Protein AF-0000000079002315 (afdb_homodimer)

Structure (mmCIF, N/CA/C/O backbone):
data_AF-0000000079002315-model_v1
#
loop_
_entity.id
_entity.type
_entity.pdbx_description
1 polymer Amidohydrolase
#
loop_
_atom_site.group_PDB
_atom_site.id
_atom_site.type_symbol
_atom_site.label_atom_id
_atom_site.label_alt_id
_atom_site.label_comp_id
_atom_site.label_asym_id
_atom_site.label_entity_id
_atom_site.label_seq_id
_atom_site.pdbx_PDB_ins_code
_atom_site.Cartn_x
_atom_site.Cartn_y
_atom_site.Cartn_z
_atom_site.occupancy
_atom_site.B_iso_or_equiv
_atom_site.auth_seq_id
_atom_site.auth_comp_id
_atom_site.auth_asym_id
_atom_site.auth_atom_id
_atom_site.pdbx_PDB_model_num
ATOM 1 N N . MET A 1 1 ? -12.188 1.849 34.594 1 21.48 1 MET A N 1
ATOM 2 C CA . MET A 1 1 ? -12.656 1.038 33.469 1 21.48 1 MET A CA 1
ATOM 3 C C . MET A 1 1 ? -11.5 0.245 32.875 1 21.48 1 MET A C 1
ATOM 5 O O . MET A 1 1 ? -10.469 0.815 32.5 1 21.48 1 MET A O 1
ATOM 9 N N . LYS A 1 2 ? -11.352 -1.029 33.188 1 22.95 2 LYS A N 1
ATOM 10 C CA . LYS A 1 2 ? -10.312 -2.006 32.875 1 22.95 2 LYS A CA 1
ATOM 11 C C . LYS A 1 2 ? -10.023 -2.037 31.391 1 22.95 2 LYS A C 1
ATOM 13 O O . LYS A 1 2 ? -10.938 -1.907 30.578 1 22.95 2 LYS A O 1
ATOM 18 N N . ASN A 1 3 ? -8.875 -1.647 30.969 1 22.56 3 ASN A N 1
ATOM 19 C CA . ASN A 1 3 ? -8.328 -1.661 29.609 1 22.56 3 ASN A CA 1
ATOM 20 C C . ASN A 1 3 ? -8.633 -2.973 28.891 1 22.56 3 ASN A C 1
ATOM 22 O O . ASN A 1 3 ? -8.383 -4.055 29.438 1 22.56 3 ASN A O 1
ATOM 26 N N . PRO A 1 4 ? -9.68 -2.975 28.141 1 27.94 4 PRO A N 1
ATOM 27 C CA . PRO A 1 4 ? -9.938 -4.301 27.562 1 27.94 4 PRO A CA 1
ATOM 28 C C . PRO A 1 4 ? -8.664 -5.02 27.125 1 27.94 4 PRO A C 1
ATOM 30 O O . PRO A 1 4 ? -7.688 -4.371 26.75 1 27.94 4 PRO A O 1
ATOM 33 N N . SER A 1 5 ? -8.359 -6.09 27.828 1 25.88 5 SER A N 1
ATOM 34 C CA . SER A 1 5 ? -7.223 -6.969 27.562 1 25.88 5 SER A CA 1
ATOM 35 C C . SER A 1 5 ? -7.016 -7.172 26.062 1 25.88 5 SER A C 1
ATOM 37 O O . SER A 1 5 ? -7.984 -7.305 25.312 1 25.88 5 SER A O 1
ATOM 39 N N . PRO A 1 6 ? -5.934 -6.645 25.625 1 28.12 6 PRO A N 1
ATOM 40 C CA . PRO A 1 6 ? -5.691 -6.992 24.219 1 28.12 6 PRO A CA 1
ATOM 41 C C . PRO A 1 6 ? -6.125 -8.422 23.875 1 28.12 6 PRO A C 1
ATOM 43 O O . PRO A 1 6 ? -6.066 -9.305 24.734 1 28.12 6 PRO A O 1
ATOM 46 N N . ALA A 1 7 ? -7.07 -8.609 22.984 1 32.59 7 ALA A N 1
ATOM 47 C CA . ALA A 1 7 ? -7.77 -9.859 22.688 1 32.59 7 ALA A CA 1
ATOM 48 C C . ALA A 1 7 ? -6.832 -11.055 22.844 1 32.59 7 ALA A C 1
ATOM 50 O O . ALA A 1 7 ? -7.25 -12.125 23.297 1 32.59 7 ALA A O 1
ATOM 51 N N . GLY A 1 8 ? -5.656 -11.109 22.141 1 31.03 8 GLY A N 1
ATOM 52 C CA . GLY A 1 8 ? -5.18 -12.438 21.781 1 31.03 8 GLY A CA 1
ATOM 53 C C . GLY A 1 8 ? -4.281 -13.047 22.844 1 31.03 8 GLY A C 1
ATOM 54 O O . GLY A 1 8 ? -3.119 -12.656 22.984 1 31.03 8 GLY A O 1
ATOM 55 N N . THR A 1 9 ? -4.77 -13.359 23.938 1 30.36 9 THR A N 1
ATOM 56 C CA . THR A 1 9 ? -3.941 -14.141 24.844 1 30.36 9 THR A CA 1
ATOM 57 C C . THR A 1 9 ? -3.674 -15.531 24.266 1 30.36 9 THR A C 1
ATOM 59 O O . THR A 1 9 ? -4.609 -16.266 23.953 1 30.36 9 THR A O 1
ATOM 62 N N . VAL A 1 10 ? -2.479 -15.672 23.609 1 29.41 10 VAL A N 1
ATOM 63 C CA . VAL A 1 10 ? -2.111 -17.031 23.25 1 29.41 10 VAL A CA 1
ATOM 64 C C . VAL A 1 10 ? -1.837 -17.844 24.516 1 29.41 10 VAL A C 1
ATOM 66 O O . VAL A 1 10 ? -0.965 -17.484 25.312 1 29.41 10 VAL A O 1
ATOM 69 N N . LYS A 1 11 ? -2.6 -18.75 24.953 1 28.98 11 LYS A N 1
ATOM 70 C CA . LYS A 1 11 ? -2.205 -19.703 25.984 1 28.98 11 LYS A CA 1
ATOM 71 C C . LYS A 1 11 ? -1.081 -20.609 25.484 1 28.98 11 LYS A C 1
ATOM 73 O O . LYS A 1 11 ? -1.166 -21.188 24.406 1 28.98 11 LYS A O 1
ATOM 78 N N . LYS A 1 12 ? 0.199 -20.781 25.938 1 33.78 12 LYS A N 1
ATOM 79 C CA . LYS A 1 12 ? 1.497 -21.359 25.594 1 33.78 12 LYS A CA 1
ATOM 80 C C . LYS A 1 12 ? 1.35 -22.797 25.094 1 33.78 12 LYS A C 1
ATOM 82 O O . LYS A 1 12 ? 2.109 -23.25 24.234 1 33.78 12 LYS A O 1
ATOM 87 N N . GLY A 1 13 ? 0.923 -23.781 25.938 1 33.31 13 GLY A N 1
ATOM 88 C CA . GLY A 1 13 ? 1.233 -25.203 26 1 33.31 13 GLY A CA 1
ATOM 89 C C . GLY A 1 13 ? 0.545 -26.016 24.906 1 33.31 13 GLY A C 1
ATOM 90 O O . GLY A 1 13 ? 0.454 -27.234 25.016 1 33.31 13 GLY A O 1
ATOM 91 N N . SER A 1 14 ? -0.504 -25.5 24.281 1 36.31 14 SER A N 1
ATOM 92 C CA . SER A 1 14 ? -1.303 -26.578 23.703 1 36.31 14 SER A CA 1
ATOM 93 C C . SER A 1 14 ? -0.549 -27.281 22.594 1 36.31 14 SER A C 1
ATOM 95 O O . SER A 1 14 ? 0.061 -26.641 21.734 1 36.31 14 SER A O 1
ATOM 97 N N . PRO A 1 15 ? -0.219 -28.562 22.625 1 39.12 15 PRO A N 1
ATOM 98 C CA . PRO A 1 15 ? 0.295 -29.484 21.625 1 39.12 15 PRO A CA 1
ATOM 99 C C . PRO A 1 15 ? -0.174 -29.156 20.203 1 39.12 15 PRO A C 1
ATOM 101 O O . PRO A 1 15 ? -1.095 -28.344 20.031 1 39.12 15 PRO A O 1
ATOM 104 N N . ALA A 1 16 ? 0.286 -29.922 19.172 1 48.44 16 ALA A N 1
ATOM 105 C CA . ALA A 1 16 ? -0.225 -29.953 17.797 1 48.44 16 ALA A CA 1
ATOM 106 C C . ALA A 1 16 ? -1.721 -29.656 17.766 1 48.44 16 ALA A C 1
ATOM 108 O O . ALA A 1 16 ? -2.469 -30.094 18.641 1 48.44 16 ALA A O 1
ATOM 109 N N . LEU A 1 17 ? -2.143 -28.469 17.109 1 59.5 17 LEU A N 1
ATOM 110 C CA . LEU A 1 17 ? -3.521 -28 17.156 1 59.5 17 LEU A CA 1
ATOM 111 C C . LEU A 1 17 ? -4.5 -29.141 16.922 1 59.5 17 LEU A C 1
ATOM 113 O O . LEU A 1 17 ? -4.781 -29.5 15.766 1 59.5 17 LEU A O 1
ATOM 117 N N . SER A 1 18 ? -4.684 -30.047 17.844 1 77.69 18 SER A N 1
ATOM 118 C CA . SER A 1 18 ? -5.723 -31.047 17.672 1 77.69 18 SER A CA 1
ATOM 119 C C . SER A 1 18 ? -7.078 -30.406 17.406 1 77.69 18 SER A C 1
ATOM 121 O O . SER A 1 18 ? -7.82 -30.844 16.516 1 77.69 18 SER A O 1
ATOM 123 N N . ARG A 1 19 ? -7.363 -29.312 18.078 1 93.44 19 ARG A N 1
ATOM 124 C CA . ARG A 1 19 ? -8.633 -28.625 17.891 1 93.44 19 ARG A CA 1
ATOM 125 C C . ARG A 1 19 ? -8.492 -27.125 18.141 1 93.44 19 ARG A C 1
ATOM 127 O O . ARG A 1 19 ? -7.84 -26.719 19.109 1 93.44 19 ARG A O 1
ATOM 134 N N . ILE A 1 20 ? -8.969 -26.281 17.266 1 95.81 20 ILE A N 1
ATOM 135 C CA . ILE A 1 20 ? -8.961 -24.828 17.453 1 95.81 20 ILE A CA 1
ATOM 136 C C . ILE A 1 20 ? -10.328 -24.25 17.109 1 95.81 20 ILE A C 1
ATOM 138 O O . ILE A 1 20 ? -10.977 -24.703 16.156 1 95.81 20 ILE A O 1
ATOM 142 N N . VAL A 1 21 ? -10.805 -23.391 17.938 1 97.94 21 VAL A N 1
ATOM 143 C CA . VAL A 1 21 ? -12.062 -22.688 17.719 1 97.94 21 VAL A CA 1
ATOM 144 C C . VAL A 1 21 ? -11.789 -21.188 17.531 1 97.94 21 VAL A C 1
ATOM 146 O O . VAL A 1 21 ? -11.172 -20.562 18.391 1 97.94 21 VAL A O 1
ATOM 149 N N . ILE A 1 22 ? -12.273 -20.625 16.422 1 98.44 22 ILE A N 1
ATOM 150 C CA . ILE A 1 22 ? -12.031 -19.219 16.109 1 98.44 22 ILE A CA 1
ATOM 151 C C . ILE A 1 22 ? -13.359 -18.5 15.883 1 98.44 22 ILE A C 1
ATOM 153 O O . ILE A 1 22 ? -14.148 -18.891 15.031 1 98.44 22 ILE A O 1
ATOM 157 N N . ASN A 1 23 ? -13.633 -17.484 16.672 1 98.75 23 ASN A N 1
ATOM 158 C CA . ASN A 1 23 ? -14.734 -16.562 16.422 1 98.75 23 ASN A CA 1
ATOM 159 C C . ASN A 1 23 ? -14.359 -15.508 15.383 1 98.75 23 ASN A C 1
ATOM 161 O O . ASN A 1 23 ? -13.203 -15.086 15.297 1 98.75 23 ASN A O 1
ATOM 165 N N . THR A 1 24 ? -15.336 -15.086 14.617 1 98.81 24 THR A N 1
ATOM 166 C CA . THR A 1 24 ? -15.078 -14.016 13.664 1 98.81 24 THR A CA 1
ATOM 167 C C . THR A 1 24 ? -16.344 -13.195 13.422 1 98.81 24 THR A C 1
ATOM 169 O O . THR A 1 24 ? -17.453 -13.711 13.516 1 98.81 24 THR A O 1
ATOM 172 N N . TYR A 1 25 ? -16.172 -11.914 13.164 1 98.81 25 TYR A N 1
ATOM 173 C CA . TYR A 1 25 ? -17.297 -11.039 12.836 1 98.81 25 TYR A CA 1
ATOM 174 C C . TYR A 1 25 ? -17.797 -11.297 11.422 1 98.81 25 TYR A C 1
ATOM 176 O O . TYR A 1 25 ? -18.984 -11.117 11.133 1 98.81 25 TYR A O 1
ATOM 184 N N . HIS A 1 26 ? -16.859 -11.695 10.547 1 98.88 26 HIS A N 1
ATOM 185 C CA . HIS A 1 26 ? -17.156 -11.992 9.148 1 98.88 26 HIS A CA 1
ATOM 186 C C . HIS A 1 26 ? -16.422 -13.242 8.68 1 98.88 26 HIS A C 1
ATOM 188 O O . HIS A 1 26 ? -15.234 -13.414 8.977 1 98.88 26 HIS A O 1
ATOM 194 N N . LEU A 1 27 ? -17.078 -14.086 8.031 1 98.94 27 LEU A N 1
ATOM 195 C CA . LEU A 1 27 ? -16.469 -15.266 7.441 1 98.94 27 LEU A CA 1
ATOM 196 C C . LEU A 1 27 ? -16.781 -15.367 5.953 1 98.94 27 LEU A C 1
ATOM 198 O O . LEU A 1 27 ? -17.953 -15.398 5.566 1 98.94 27 LEU A O 1
ATOM 202 N N . LEU A 1 28 ? -15.812 -15.32 5.082 1 98.88 28 LEU A N 1
ATOM 203 C CA . LEU A 1 28 ? -16 -15.453 3.643 1 98.88 28 LEU A CA 1
ATOM 204 C C . LEU A 1 28 ? -16.078 -16.922 3.242 1 98.88 28 LEU A C 1
ATOM 206 O O . LEU A 1 28 ? -15.055 -17.609 3.148 1 98.88 28 LEU A O 1
ATOM 210 N N . TYR A 1 29 ? -17.266 -17.328 2.912 1 98.69 29 TYR A N 1
ATOM 211 C CA . TYR A 1 29 ? -17.625 -18.75 2.787 1 98.69 29 TYR A CA 1
ATOM 212 C C . TYR A 1 29 ? -17.688 -19.156 1.324 1 98.69 29 TYR A C 1
ATOM 214 O O . TYR A 1 29 ? -18.266 -18.453 0.495 1 98.69 29 TYR A O 1
ATOM 222 N N . GLY A 1 30 ? -17.062 -20.312 1.011 1 98.38 30 GLY A N 1
ATOM 223 C CA . GLY A 1 30 ? -17.234 -20.953 -0.283 1 98.38 30 GLY A CA 1
ATOM 224 C C . GLY A 1 30 ? -16.453 -20.281 -1.394 1 98.38 30 GLY A C 1
ATOM 225 O O . GLY A 1 30 ? -15.664 -19.359 -1.14 1 98.38 30 GLY A O 1
ATOM 226 N N . ILE A 1 31 ? -16.703 -20.766 -2.592 1 97.88 31 ILE A N 1
ATOM 227 C CA . ILE A 1 31 ? -15.977 -20.312 -3.773 1 97.88 31 ILE A CA 1
ATOM 228 C C . ILE A 1 31 ? -16.391 -18.891 -4.113 1 97.88 31 ILE A C 1
ATOM 230 O O . ILE A 1 31 ? -15.602 -18.125 -4.688 1 97.88 31 ILE A O 1
ATOM 234 N N . GLU A 1 32 ? -17.594 -18.5 -3.691 1 97.81 32 GLU A N 1
ATOM 235 C CA . GLU A 1 32 ? -18.125 -17.172 -4.004 1 97.81 32 GLU A CA 1
ATOM 236 C C . GLU A 1 32 ? -17.719 -16.156 -2.945 1 97.81 32 GLU A C 1
ATOM 238 O O . GLU A 1 32 ? -18.031 -14.961 -3.076 1 97.81 32 GLU A O 1
ATOM 243 N N . LEU A 1 33 ? -17.109 -16.578 -1.874 1 98.81 33 LEU A N 1
ATOM 244 C CA . LEU A 1 33 ? -16.656 -15.711 -0.793 1 98.81 33 LEU A CA 1
ATOM 245 C C . LEU A 1 33 ? -17.828 -14.945 -0.189 1 98.81 33 LEU A C 1
ATOM 247 O O . LEU A 1 33 ? -17.734 -13.742 0.041 1 98.81 33 LEU A O 1
ATOM 251 N N . GLU A 1 34 ? -18.906 -15.656 -0.007 1 98.75 34 GLU A N 1
ATOM 252 C CA . GLU A 1 34 ? -20.078 -15.031 0.603 1 98.75 34 GLU A CA 1
ATOM 253 C C . GLU A 1 34 ? -19.812 -14.695 2.07 1 98.75 34 GLU A C 1
ATOM 255 O O . GLU A 1 34 ? -19.375 -15.555 2.836 1 98.75 34 GLU A O 1
ATOM 260 N N . ASP A 1 35 ? -20.031 -13.461 2.496 1 98.75 35 ASP A N 1
ATOM 261 C CA . ASP A 1 35 ? -19.922 -13.102 3.908 1 98.75 35 ASP A CA 1
ATOM 262 C C . ASP A 1 35 ? -21.109 -13.648 4.703 1 98.75 35 ASP A C 1
ATOM 264 O O . ASP A 1 35 ? -22.234 -13.164 4.566 1 98.75 35 ASP A O 1
ATOM 268 N N . ILE A 1 36 ? -20.875 -14.555 5.613 1 98.56 36 ILE A N 1
ATOM 269 C CA . ILE A 1 36 ? -21.984 -15.156 6.336 1 98.56 36 ILE A CA 1
ATOM 270 C C . ILE A 1 36 ? -22.109 -14.523 7.719 1 98.56 36 ILE A C 1
ATOM 272 O O . ILE A 1 36 ? -22.844 -15.023 8.578 1 98.56 36 ILE A O 1
ATOM 276 N N . GLY A 1 37 ? -21.375 -13.445 7.965 1 98.31 37 GLY A N 1
ATOM 277 C CA . GLY A 1 37 ? -21.531 -12.648 9.172 1 98.31 37 GLY A CA 1
ATOM 278 C C . GLY A 1 37 ? -20.906 -13.305 10.391 1 98.31 37 GLY A C 1
ATOM 279 O O . GLY A 1 37 ? -19.969 -14.094 10.273 1 98.31 37 GLY A O 1
ATOM 280 N N . LYS A 1 38 ? -21.297 -12.883 11.539 1 98.5 38 LYS A N 1
ATOM 281 C CA . LYS A 1 38 ? -20.781 -13.352 12.82 1 98.5 38 LYS A CA 1
ATOM 282 C C . LYS A 1 38 ? -20.891 -14.867 12.938 1 98.5 38 LYS A C 1
ATOM 284 O O . LYS A 1 38 ? -21.984 -15.422 12.844 1 98.5 38 LYS A O 1
ATOM 289 N N . SER A 1 39 ? -19.688 -15.539 13.078 1 98.56 39 SER A N 1
ATOM 290 C CA . SER A 1 39 ? -19.594 -17 13.039 1 98.56 39 SER A CA 1
ATOM 291 C C . SER A 1 39 ? -18.422 -17.5 13.859 1 98.56 39 SER A C 1
ATOM 293 O O . SER A 1 39 ? -17.656 -16.719 14.406 1 98.56 39 SER A O 1
ATOM 295 N N . HIS A 1 40 ? -18.391 -18.766 14.07 1 98.75 40 HIS A N 1
ATOM 296 C CA . HIS A 1 40 ? -17.188 -19.438 14.562 1 98.75 40 HIS A CA 1
ATOM 297 C C . HIS A 1 40 ? -16.844 -20.641 13.703 1 98.75 40 HIS A C 1
ATOM 299 O O . HIS A 1 40 ? -17.734 -21.25 13.102 1 98.75 40 HIS A O 1
ATOM 305 N N . ILE A 1 41 ? -15.648 -20.953 13.578 1 98.69 41 ILE A N 1
ATOM 306 C CA . ILE A 1 41 ? -15.125 -22.078 12.805 1 98.69 41 ILE A CA 1
ATOM 307 C C . ILE A 1 41 ? -14.328 -23.016 13.719 1 98.69 41 ILE A C 1
ATOM 309 O O . ILE A 1 41 ? -13.578 -22.547 14.578 1 98.69 41 ILE A O 1
ATOM 313 N N . ILE A 1 42 ? -14.547 -24.297 13.617 1 98.25 42 ILE A N 1
ATOM 314 C CA . ILE A 1 42 ? -13.836 -25.328 14.375 1 98.25 42 ILE A CA 1
ATOM 315 C C . ILE A 1 42 ? -12.953 -26.141 13.438 1 98.25 42 ILE A C 1
ATOM 317 O O . ILE A 1 42 ? -13.438 -26.719 12.461 1 98.25 42 ILE A O 1
ATOM 321 N N . VAL A 1 43 ? -11.711 -26.156 13.695 1 97.88 43 VAL A N 1
ATOM 322 C CA . VAL A 1 43 ? -10.75 -26.969 12.953 1 97.88 43 VAL A CA 1
ATOM 323 C C . VAL A 1 43 ? -10.289 -28.141 13.812 1 97.88 43 VAL A C 1
ATOM 325 O O . VAL A 1 43 ? -9.898 -27.953 14.969 1 97.88 43 VAL A O 1
ATOM 328 N N . GLU A 1 44 ? -10.383 -29.312 13.289 1 96.88 44 GLU A N 1
ATOM 329 C CA . GLU A 1 44 ? -9.93 -30.531 13.961 1 96.88 44 GLU A CA 1
ATOM 330 C C . GLU A 1 44 ? -9.039 -31.359 13.047 1 96.88 44 GLU A C 1
ATOM 332 O O . GLU A 1 44 ? -9.445 -31.719 11.938 1 96.88 44 GLU A O 1
ATOM 337 N N . ASN A 1 45 ? -7.844 -31.656 13.461 1 95.12 45 ASN A N 1
ATOM 338 C CA . ASN A 1 45 ? -6.883 -32.469 12.711 1 95.12 45 ASN A CA 1
ATOM 339 C C . ASN A 1 45 ? -6.668 -31.922 11.305 1 95.12 45 ASN A C 1
ATOM 341 O O . ASN A 1 45 ? -6.75 -32.656 10.328 1 95.12 45 ASN A O 1
ATOM 345 N N . GLY A 1 46 ? -6.637 -30.609 11.25 1 95.44 46 GLY A N 1
ATOM 346 C CA . GLY A 1 46 ? -6.258 -29.938 10.016 1 95.44 46 GLY A CA 1
ATOM 347 C C . GLY A 1 46 ? -7.426 -29.734 9.062 1 95.44 46 GLY A C 1
ATOM 348 O O . GLY A 1 46 ? -7.246 -29.234 7.957 1 95.44 46 GLY A O 1
ATOM 349 N N . VAL A 1 47 ? -8.641 -30.109 9.539 1 97.62 47 VAL A N 1
ATOM 350 C CA . VAL A 1 47 ? -9.82 -30.047 8.695 1 97.62 47 VAL A CA 1
ATOM 351 C C . VAL A 1 47 ? -10.875 -29.141 9.328 1 97.62 47 VAL A C 1
ATOM 353 O O . VAL A 1 47 ? -11.039 -29.141 10.547 1 97.62 47 VAL A O 1
ATOM 356 N N . ILE A 1 48 ? -11.523 -28.344 8.477 1 98.5 48 ILE A N 1
ATOM 357 C CA . ILE A 1 48 ? -12.641 -27.547 8.969 1 98.5 48 ILE A CA 1
ATOM 358 C C . ILE A 1 48 ? -13.812 -28.469 9.312 1 98.5 48 ILE A C 1
ATOM 360 O O . ILE A 1 48 ? -14.484 -28.984 8.422 1 98.5 48 ILE A O 1
ATOM 364 N N . LYS A 1 49 ? -14.078 -28.609 10.547 1 98.06 49 LYS A N 1
ATOM 365 C CA . LYS A 1 49 ? -15.102 -29.547 11.008 1 98.06 49 LYS A CA 1
ATOM 366 C C . LYS A 1 49 ? -16.484 -28.906 10.977 1 98.06 49 LYS A C 1
ATOM 368 O O . LYS A 1 49 ? -17.453 -29.516 10.5 1 98.06 49 LYS A O 1
ATOM 373 N N . GLU A 1 50 ? -16.531 -27.672 11.562 1 97.88 50 GLU A N 1
ATOM 374 C CA . GLU A 1 50 ? -17.828 -27.016 11.688 1 97.88 50 GLU A CA 1
ATOM 375 C C . GLU A 1 50 ? -17.688 -25.5 11.477 1 97.88 50 GLU A C 1
ATOM 377 O O . GLU A 1 50 ? -16.688 -24.906 11.859 1 97.88 50 GLU A O 1
ATOM 382 N N . ILE A 1 51 ? -18.719 -24.938 10.867 1 98.69 51 ILE A N 1
ATOM 383 C CA . ILE A 1 51 ? -18.922 -23.5 10.773 1 98.69 51 ILE A CA 1
ATOM 384 C C . ILE A 1 51 ? -20.344 -23.156 11.211 1 98.69 51 ILE A C 1
ATOM 386 O O . ILE A 1 51 ? -21.312 -23.688 10.656 1 98.69 51 ILE A O 1
ATOM 390 N N . ASN A 1 52 ? -20.469 -22.359 12.18 1 98.38 52 ASN A N 1
ATOM 391 C CA . ASN A 1 52 ? -21.797 -22 12.68 1 98.38 52 ASN A CA 1
ATOM 392 C C . ASN A 1 52 ? -21.906 -20.484 12.914 1 98.38 52 ASN A C 1
ATOM 394 O O . ASN A 1 52 ? -20.891 -19.812 13.086 1 98.38 52 ASN A O 1
ATOM 398 N N . HIS A 1 53 ? -23.141 -20.094 12.898 1 98.25 53 HIS A N 1
ATOM 399 C CA . HIS A 1 53 ? -23.391 -18.688 13.172 1 98.25 53 HIS A CA 1
ATOM 400 C C . HIS A 1 53 ? -23.188 -18.359 14.648 1 98.25 53 HIS A C 1
ATOM 402 O O . HIS A 1 53 ? -23.438 -19.203 15.508 1 98.25 53 HIS A O 1
ATOM 408 N N . GLY A 1 54 ? -22.641 -17.109 14.852 1 98.12 54 GLY A N 1
ATOM 409 C CA . GLY A 1 54 ? -22.5 -16.625 16.219 1 98.12 54 GLY A CA 1
ATOM 410 C C . GLY A 1 54 ? -21.156 -16.953 16.844 1 98.12 54 GLY A C 1
ATOM 411 O O . GLY A 1 54 ? -20.391 -17.734 16.281 1 98.12 54 GLY A O 1
ATOM 412 N N . PHE A 1 55 ? -20.875 -16.344 17.984 1 98.25 55 PHE A N 1
ATOM 413 C CA . PHE A 1 55 ? -19.641 -16.531 18.734 1 98.25 55 PHE A CA 1
ATOM 414 C C . PHE A 1 55 ? -19.781 -17.656 19.75 1 98.25 55 PHE A C 1
ATOM 416 O O . PHE A 1 55 ? -20.844 -17.859 20.328 1 98.25 55 PHE A O 1
ATOM 423 N N . ARG A 1 56 ? -18.734 -18.328 19.938 1 97.25 56 ARG A N 1
ATOM 424 C CA . ARG A 1 56 ? -18.641 -19.312 21 1 97.25 56 ARG A CA 1
ATOM 425 C C . ARG A 1 56 ? -17.828 -18.766 22.172 1 97.25 56 ARG A C 1
ATOM 427 O O . ARG A 1 56 ? -16.812 -18.094 21.984 1 97.25 56 ARG A O 1
ATOM 434 N N . GLY A 1 57 ? -18.297 -19.125 23.344 1 97 57 GLY A N 1
ATOM 435 C CA . GLY A 1 57 ? -17.641 -18.656 24.547 1 97 57 GLY A CA 1
ATOM 436 C C . GLY A 1 57 ? -16.297 -19.328 24.797 1 97 57 GLY A C 1
ATOM 437 O O . GLY A 1 57 ? -15.43 -18.766 25.453 1 97 57 GLY A O 1
ATOM 438 N N . ASP A 1 58 ? -16.078 -20.547 24.266 1 95.62 58 ASP A N 1
ATOM 439 C CA . ASP A 1 58 ? -14.859 -21.312 24.5 1 95.62 58 ASP A CA 1
ATOM 440 C C . ASP A 1 58 ? -13.883 -21.156 23.328 1 95.62 58 ASP A C 1
ATOM 442 O O . ASP A 1 58 ? -13.031 -22.031 23.109 1 95.62 58 ASP A O 1
ATOM 446 N N . ALA A 1 59 ? -14.07 -20.125 22.531 1 97.62 59 ALA A N 1
ATOM 447 C CA . ALA A 1 59 ? -13.195 -19.938 21.375 1 97.62 59 ALA A CA 1
ATOM 448 C C . ALA A 1 59 ? -11.766 -19.625 21.812 1 97.62 59 ALA A C 1
ATOM 450 O O . ALA A 1 59 ? -11.547 -18.969 22.828 1 97.62 59 ALA A O 1
ATOM 451 N N . ASP A 1 60 ? -10.789 -20.141 21.031 1 96.06 60 ASP A N 1
ATOM 452 C CA . ASP A 1 60 ? -9.375 -19.891 21.266 1 96.06 60 ASP A CA 1
ATOM 453 C C . ASP A 1 60 ? -8.977 -18.5 20.797 1 96.06 60 ASP A C 1
ATOM 455 O O . ASP A 1 60 ? -8.109 -17.859 21.391 1 96.06 60 ASP A O 1
ATOM 459 N N . TYR A 1 61 ? -9.578 -18.047 19.719 1 96.81 61 TYR A N 1
ATOM 460 C CA . TYR A 1 61 ? -9.273 -16.75 19.109 1 96.81 61 TYR A CA 1
ATOM 461 C C . TYR A 1 61 ? -10.539 -16.062 18.625 1 96.81 61 TYR A C 1
ATOM 463 O O . TYR A 1 61 ? -11.547 -16.719 18.344 1 96.81 61 TYR A O 1
ATOM 471 N N . THR A 1 62 ? -10.555 -14.789 18.641 1 97.94 62 THR A N 1
ATOM 472 C CA . THR A 1 62 ? -11.57 -13.953 18.016 1 97.94 62 THR A CA 1
ATOM 473 C C . THR A 1 62 ? -10.93 -12.961 17.047 1 97.94 62 THR A C 1
ATOM 475 O O . THR A 1 62 ? -10.023 -12.211 17.422 1 97.94 62 THR A O 1
ATOM 478 N N . VAL A 1 63 ? -11.32 -13.055 15.812 1 98.19 63 VAL A N 1
ATOM 479 C CA . VAL A 1 63 ? -10.766 -12.188 14.781 1 98.19 63 VAL A CA 1
ATOM 480 C C . VAL A 1 63 ? -11.883 -11.414 14.094 1 98.19 63 VAL A C 1
ATOM 482 O O . VAL A 1 63 ? -13.062 -11.594 14.414 1 98.19 63 VAL A O 1
ATOM 485 N N . GLY A 1 64 ? -11.453 -10.477 13.242 1 98.56 64 GLY A N 1
ATOM 486 C CA . GLY A 1 64 ? -12.422 -9.656 12.539 1 98.56 64 GLY A CA 1
ATOM 487 C C . GLY A 1 64 ? -13.023 -10.344 11.32 1 98.56 64 GLY A C 1
ATOM 488 O O . GLY A 1 64 ? -14.25 -10.422 11.188 1 98.56 64 GLY A O 1
ATOM 489 N N . ALA A 1 65 ? -12.195 -10.883 10.5 1 98.88 65 ALA A N 1
ATOM 490 C CA . ALA A 1 65 ? -12.641 -11.562 9.281 1 98.88 65 ALA A CA 1
ATOM 491 C C . ALA A 1 65 ? -11.789 -12.805 9.016 1 98.88 65 ALA A C 1
ATOM 493 O O . ALA A 1 65 ? -10.586 -12.812 9.266 1 98.88 65 ALA A O 1
ATOM 494 N N . ILE A 1 66 ? -12.445 -13.828 8.555 1 98.88 66 ILE A N 1
ATOM 495 C CA . ILE A 1 66 ? -11.773 -15.031 8.094 1 98.88 66 ILE A CA 1
ATOM 496 C C . ILE A 1 66 ? -11.945 -15.172 6.578 1 98.88 66 ILE A C 1
ATOM 498 O O . ILE A 1 66 ? -13.055 -15.039 6.062 1 98.88 66 ILE A O 1
ATOM 502 N N . LEU A 1 67 ? -10.875 -15.375 5.844 1 98.94 67 LEU A N 1
ATOM 503 C CA . LEU A 1 67 ? -10.875 -15.539 4.395 1 98.94 67 LEU A CA 1
ATOM 504 C C . LEU A 1 67 ? -9.812 -16.531 3.955 1 98.94 67 LEU A C 1
ATOM 506 O O . LEU A 1 67 ? -8.906 -16.859 4.727 1 98.94 67 LEU A O 1
ATOM 510 N N . PRO A 1 68 ? -9.93 -17.078 2.77 1 98.88 68 PRO A N 1
ATOM 511 C CA . PRO A 1 68 ? -8.875 -17.969 2.287 1 98.88 68 PRO A CA 1
ATOM 512 C C . PRO A 1 68 ? -7.516 -17.281 2.203 1 98.88 68 PRO A C 1
ATOM 514 O O . PRO A 1 68 ? -7.441 -16.062 2.1 1 98.88 68 PRO A O 1
ATOM 517 N N . LEU A 1 69 ? -6.477 -18.047 2.297 1 98.81 69 LEU A N 1
ATOM 518 C CA . LEU A 1 69 ? -5.133 -17.516 2.133 1 98.81 69 LEU A CA 1
ATOM 519 C C . LEU A 1 69 ? -4.914 -17.016 0.708 1 98.81 69 LEU A C 1
ATOM 521 O O . LEU A 1 69 ? -5.422 -17.609 -0.246 1 98.81 69 LEU A O 1
ATOM 525 N N . PRO A 1 70 ? -4.176 -15.961 0.547 1 98.81 70 PRO A N 1
ATOM 526 C CA . PRO A 1 70 ? -3.904 -15.461 -0.804 1 98.81 70 PRO A CA 1
ATOM 527 C C . PRO A 1 70 ? -2.902 -16.328 -1.562 1 98.81 70 PRO A C 1
ATOM 529 O O . PRO A 1 70 ? -2.203 -17.141 -0.957 1 98.81 70 PRO A O 1
ATOM 532 N N . VAL A 1 71 ? -2.934 -16.172 -2.859 1 98.88 71 VAL A N 1
ATOM 533 C CA . VAL A 1 71 ? -1.962 -16.781 -3.77 1 98.88 71 VAL A CA 1
ATOM 534 C C . VAL A 1 71 ? -1.16 -15.672 -4.461 1 98.88 71 VAL A C 1
ATOM 536 O O . VAL A 1 71 ? -1.731 -14.711 -4.977 1 98.88 71 VAL A O 1
ATOM 539 N N . ASN A 1 72 ? 0.129 -15.75 -4.34 1 98.94 72 ASN A N 1
ATOM 540 C CA . ASN A 1 72 ? 0.937 -14.938 -5.242 1 98.94 72 ASN A CA 1
ATOM 541 C C . ASN A 1 72 ? 1.159 -15.641 -6.582 1 98.94 72 ASN A C 1
ATOM 543 O O . ASN A 1 72 ? 2.053 -16.484 -6.703 1 98.94 72 ASN A O 1
ATOM 547 N N . ALA A 1 73 ? 0.414 -15.211 -7.59 1 98.94 73 ALA A N 1
ATOM 548 C CA . ALA A 1 73 ? 0.31 -15.992 -8.82 1 98.94 73 ALA A CA 1
ATOM 549 C C . ALA A 1 73 ? 1.512 -15.742 -9.727 1 98.94 73 ALA A C 1
ATOM 551 O O . ALA A 1 73 ? 1.68 -16.422 -10.742 1 98.94 73 ALA A O 1
ATOM 552 N N . HIS A 1 74 ? 2.344 -14.805 -9.375 1 98.88 74 HIS A N 1
ATOM 553 C CA . HIS A 1 74 ? 3.566 -14.57 -10.133 1 98.88 74 HIS A CA 1
ATOM 554 C C . HIS A 1 74 ? 4.562 -13.742 -9.328 1 98.88 74 HIS A C 1
ATOM 556 O O . HIS A 1 74 ? 4.254 -12.625 -8.914 1 98.88 74 HIS A O 1
ATOM 562 N N . ILE A 1 75 ? 5.723 -14.273 -9.156 1 98.5 75 ILE A N 1
ATOM 563 C CA . ILE A 1 75 ? 6.781 -13.562 -8.453 1 98.5 75 ILE A CA 1
ATOM 564 C C . ILE A 1 75 ? 8.141 -14.016 -8.969 1 98.5 75 ILE A C 1
ATOM 566 O O . ILE A 1 75 ? 8.281 -15.141 -9.461 1 98.5 75 ILE A O 1
ATOM 570 N N . HIS A 1 76 ? 9.07 -13.164 -9.055 1 97.12 76 HIS A N 1
ATOM 571 C CA . HIS A 1 76 ? 10.492 -13.477 -9.203 1 97.12 76 HIS A CA 1
ATOM 572 C C . HIS A 1 76 ? 11.211 -13.414 -7.867 1 97.12 76 HIS A C 1
ATOM 574 O O . HIS A 1 76 ? 11.773 -12.375 -7.508 1 97.12 76 HIS A O 1
ATOM 580 N N . LEU A 1 77 ? 11.312 -14.523 -7.195 1 96.44 77 LEU A N 1
ATOM 581 C CA . LEU A 1 77 ? 11.773 -14.555 -5.812 1 96.44 77 LEU A CA 1
ATOM 582 C C . LEU A 1 77 ? 13.273 -14.258 -5.734 1 96.44 77 LEU A C 1
ATOM 584 O O . LEU A 1 77 ? 13.734 -13.609 -4.797 1 96.44 77 LEU A O 1
ATOM 588 N N . ASN A 1 78 ? 14 -14.734 -6.719 1 95.06 78 ASN A N 1
ATOM 589 C CA . ASN A 1 78 ? 15.445 -14.555 -6.715 1 95.06 78 ASN A CA 1
ATOM 590 C C . ASN A 1 78 ? 15.828 -13.078 -6.684 1 95.06 78 ASN A C 1
ATOM 592 O O . ASN A 1 78 ? 16.891 -12.719 -6.16 1 95.06 78 ASN A O 1
ATOM 596 N N . ASP A 1 79 ? 14.93 -12.281 -7.195 1 95.75 79 ASP A N 1
ATOM 597 C CA . ASP A 1 79 ? 15.219 -10.859 -7.352 1 95.75 79 ASP A CA 1
ATOM 598 C C . ASP A 1 79 ? 15.297 -10.164 -5.996 1 95.75 79 ASP A C 1
ATOM 600 O O . ASP A 1 79 ? 15.852 -9.07 -5.887 1 95.75 79 ASP A O 1
ATOM 604 N N . TYR A 1 80 ? 14.742 -10.758 -4.957 1 96.5 80 TYR A N 1
ATOM 605 C CA . TYR A 1 80 ? 14.711 -10.141 -3.637 1 96.5 80 TYR A CA 1
ATOM 606 C C . TYR A 1 80 ? 16.109 -9.859 -3.127 1 96.5 80 TYR A C 1
ATOM 608 O O . TYR A 1 80 ? 16.312 -8.977 -2.289 1 96.5 80 TYR A O 1
ATOM 616 N N . ARG A 1 81 ? 17.078 -10.547 -3.625 1 95.06 81 ARG A N 1
ATOM 617 C CA . ARG A 1 81 ? 18.453 -10.461 -3.156 1 95.06 81 ARG A CA 1
ATOM 618 C C . ARG A 1 81 ? 19.109 -9.148 -3.602 1 95.06 81 ARG A C 1
ATOM 620 O O . ARG A 1 81 ? 20.141 -8.75 -3.066 1 95.06 81 ARG A O 1
ATOM 627 N N . VAL A 1 82 ? 18.516 -8.484 -4.598 1 96.06 82 VAL A N 1
ATOM 628 C CA . VAL A 1 82 ? 19.047 -7.23 -5.105 1 96.06 82 VAL A CA 1
ATOM 629 C C . VAL A 1 82 ? 17.969 -6.152 -5.074 1 96.06 82 VAL A C 1
ATOM 631 O O . VAL A 1 82 ? 17.469 -5.73 -6.125 1 96.06 82 VAL A O 1
ATOM 634 N N . PRO A 1 83 ? 17.719 -5.633 -3.9 1 97.38 83 PRO A N 1
ATOM 635 C CA . PRO A 1 83 ? 16.594 -4.719 -3.709 1 97.38 83 PRO A CA 1
ATOM 636 C C . PRO A 1 83 ? 16.828 -3.348 -4.344 1 97.38 83 PRO A C 1
ATOM 638 O O . PRO A 1 83 ? 17.875 -2.729 -4.109 1 97.38 83 PRO A O 1
ATOM 641 N N . GLU A 1 84 ? 15.859 -2.855 -5.18 1 98.25 84 GLU A N 1
ATOM 642 C CA . GLU A 1 84 ? 15.648 -1.521 -5.73 1 98.25 84 GLU A CA 1
ATOM 643 C C . GLU A 1 84 ? 16.75 -1.152 -6.719 1 98.25 84 GLU A C 1
ATOM 645 O O . GLU A 1 84 ? 17.031 0.029 -6.938 1 98.25 84 GLU A O 1
ATOM 650 N N . HIS A 1 85 ? 17.375 -2.129 -7.34 1 97.44 85 HIS A N 1
ATOM 651 C CA . HIS A 1 85 ? 18.344 -1.874 -8.406 1 97.44 85 HIS A CA 1
ATOM 652 C C . HIS A 1 85 ? 17.656 -1.556 -9.719 1 97.44 85 HIS A C 1
ATOM 654 O O . HIS A 1 85 ? 18.297 -1.161 -10.695 1 97.44 85 HIS A O 1
ATOM 660 N N . CYS A 1 86 ? 16.281 -1.714 -9.734 1 97.38 86 CYS A N 1
ATOM 661 C CA . CYS A 1 86 ? 15.516 -1.417 -10.938 1 97.38 86 CYS A CA 1
ATOM 662 C C . CYS A 1 86 ? 15.344 0.087 -11.125 1 97.38 86 CYS A C 1
ATOM 664 O O . CYS A 1 86 ? 14.969 0.547 -12.203 1 97.38 86 CYS A O 1
ATOM 666 N N . ILE A 1 87 ? 15.547 0.896 -10.062 1 97.44 87 ILE A N 1
ATOM 667 C CA . ILE A 1 87 ? 15.328 2.338 -10.117 1 97.44 87 ILE A CA 1
ATOM 668 C C . ILE A 1 87 ? 16.312 2.975 -11.086 1 97.44 87 ILE A C 1
ATOM 670 O O . ILE A 1 87 ? 17.516 2.734 -11.008 1 97.44 87 ILE A O 1
ATOM 674 N N . GLY A 1 88 ? 15.82 3.719 -12.062 1 95.19 88 GLY A N 1
ATOM 675 C CA . GLY A 1 88 ? 16.641 4.391 -13.055 1 95.19 88 GLY A CA 1
ATOM 676 C C . GLY A 1 88 ? 16.781 3.613 -14.352 1 95.19 88 GLY A C 1
ATOM 677 O O . GLY A 1 88 ? 17.375 4.098 -15.32 1 95.19 88 GLY A O 1
ATOM 678 N N . TYR A 1 89 ? 16.141 2.41 -14.406 1 95.44 89 TYR A N 1
ATOM 679 C CA . TYR A 1 89 ? 16.234 1.572 -15.594 1 95.44 89 TYR A CA 1
ATOM 680 C C . TYR A 1 89 ? 14.859 1.369 -16.234 1 95.44 89 TYR A C 1
ATOM 682 O O . TYR A 1 89 ? 13.836 1.429 -15.539 1 95.44 89 TYR A O 1
ATOM 690 N N . ASN A 1 90 ? 14.844 1.203 -17.484 1 94.69 90 ASN A N 1
ATOM 691 C CA . ASN A 1 90 ? 13.656 0.691 -18.156 1 94.69 90 ASN A CA 1
ATOM 692 C C . ASN A 1 90 ? 13.641 -0.835 -18.188 1 94.69 90 ASN A C 1
ATOM 694 O O . ASN A 1 90 ? 14.602 -1.478 -17.75 1 94.69 90 ASN A O 1
ATOM 698 N N . LEU A 1 91 ? 12.57 -1.402 -18.625 1 94.62 91 LEU A N 1
ATOM 699 C CA . LEU A 1 91 ? 12.359 -2.846 -18.578 1 94.62 91 LEU A CA 1
ATOM 700 C C . LEU A 1 91 ? 13.484 -3.584 -19.297 1 94.62 91 LEU A C 1
ATOM 702 O O . LEU A 1 91 ? 14.055 -4.531 -18.75 1 94.62 91 LEU A O 1
ATOM 706 N N . SER A 1 92 ? 13.828 -3.18 -20.469 1 93.56 92 SER A N 1
ATOM 707 C CA . SER A 1 92 ? 14.82 -3.865 -21.297 1 93.56 92 SER A CA 1
ATOM 708 C C . SER A 1 92 ? 16.203 -3.785 -20.656 1 93.56 92 SER A C 1
ATOM 710 O O . SER A 1 92 ? 16.922 -4.789 -20.578 1 93.56 92 SER A O 1
ATOM 712 N N . SER A 1 93 ? 16.594 -2.582 -20.188 1 95.31 93 SER A N 1
ATOM 713 C CA . SER A 1 93 ? 17.938 -2.391 -19.625 1 95.31 93 SER A CA 1
ATOM 714 C C . SER A 1 93 ? 18.062 -3.031 -18.25 1 95.31 93 SER A C 1
ATOM 716 O O . SER A 1 93 ? 19.172 -3.305 -17.781 1 95.31 93 SER A O 1
ATOM 718 N N . TYR A 1 94 ? 17 -3.258 -17.625 1 96.12 94 TYR A N 1
ATOM 719 C CA . TYR A 1 94 ? 17.047 -3.889 -16.312 1 96.12 94 TYR A CA 1
ATOM 720 C C . TYR A 1 94 ? 16.922 -5.402 -16.422 1 96.12 94 TYR A C 1
ATOM 722 O O . TYR A 1 94 ? 17.812 -6.145 -16 1 96.12 94 TYR A O 1
ATOM 730 N N . ALA A 1 95 ? 15.789 -5.895 -17.078 1 91.44 95 ALA A N 1
ATOM 731 C CA . ALA A 1 95 ? 15.43 -7.309 -17.016 1 91.44 95 ALA A CA 1
ATOM 732 C C . ALA A 1 95 ? 15.625 -7.988 -18.359 1 91.44 95 ALA A C 1
ATOM 734 O O . ALA A 1 95 ? 15.438 -9.203 -18.5 1 91.44 95 ALA A O 1
ATOM 735 N N . GLY A 1 96 ? 16 -7.254 -19.344 1 86.31 96 GLY A N 1
ATOM 736 C CA . GLY A 1 96 ? 16.266 -7.855 -20.641 1 86.31 96 GLY A CA 1
ATOM 737 C C . GLY A 1 96 ? 17.438 -8.797 -20.641 1 86.31 96 GLY A C 1
ATOM 738 O O . GLY A 1 96 ? 18.125 -8.953 -19.625 1 86.31 96 GLY A O 1
ATOM 739 N N . SER A 1 97 ? 17.641 -9.477 -21.75 1 82.75 97 SER A N 1
ATOM 740 C CA . SER A 1 97 ? 18.703 -10.477 -21.875 1 82.75 97 SER A CA 1
ATOM 741 C C . SER A 1 97 ? 20.062 -9.898 -21.516 1 82.75 97 SER A C 1
ATOM 743 O O . SER A 1 97 ? 20.906 -10.586 -20.953 1 82.75 97 SER A O 1
ATOM 745 N N . LYS A 1 98 ? 20.219 -8.641 -21.766 1 86.5 98 LYS A N 1
ATOM 746 C CA . LYS A 1 98 ? 21.484 -7.98 -21.453 1 86.5 98 LYS A CA 1
ATOM 747 C C . LYS A 1 98 ? 21.328 -7 -20.297 1 86.5 98 LYS A C 1
ATOM 749 O O . LYS A 1 98 ? 22.156 -6.098 -20.125 1 86.5 98 LYS A O 1
ATOM 754 N N . GLY A 1 99 ? 20.266 -7.164 -19.656 1 91.81 99 GLY A N 1
ATOM 755 C CA . GLY A 1 99 ? 19.984 -6.242 -18.562 1 91.81 99 GLY A CA 1
ATOM 756 C C . GLY A 1 99 ? 20.859 -6.465 -17.344 1 91.81 99 GLY A C 1
ATOM 757 O O . GLY A 1 99 ? 21.547 -7.484 -17.25 1 91.81 99 GLY A O 1
ATOM 758 N N . VAL A 1 100 ? 20.812 -5.57 -16.375 1 94.38 100 VAL A N 1
ATOM 759 C CA . VAL A 1 100 ? 21.719 -5.562 -15.234 1 94.38 100 VAL A CA 1
ATOM 760 C C . VAL A 1 100 ? 21.203 -6.52 -14.156 1 94.38 100 VAL A C 1
ATOM 762 O O . VAL A 1 100 ? 21.953 -6.914 -13.266 1 94.38 100 VAL A O 1
ATOM 765 N N . LYS A 1 101 ? 20.016 -6.926 -14.203 1 93.5 101 LYS A N 1
ATOM 766 C CA . LYS A 1 101 ? 19.359 -7.688 -13.148 1 93.5 101 LYS A CA 1
ATOM 767 C C . LYS A 1 101 ? 20.078 -9.016 -12.898 1 93.5 101 LYS A C 1
ATOM 769 O O . LYS A 1 101 ? 20.469 -9.312 -11.766 1 93.5 101 LYS A O 1
ATOM 774 N N . HIS A 1 102 ? 20.281 -9.828 -13.945 1 90.69 102 HIS A N 1
ATOM 775 C CA . HIS A 1 102 ? 20.734 -11.203 -13.805 1 90.69 102 HIS A CA 1
ATOM 776 C C . HIS A 1 102 ? 22.188 -11.258 -13.312 1 90.69 102 HIS A C 1
ATOM 778 O O . HIS A 1 102 ? 22.5 -11.992 -12.367 1 90.69 102 HIS A O 1
ATOM 784 N N . PRO A 1 103 ? 23.094 -10.414 -13.898 1 92 103 PRO A N 1
ATOM 785 C CA . PRO A 1 103 ? 24.453 -10.398 -13.359 1 92 103 PRO A CA 1
ATOM 786 C C . PRO A 1 103 ? 24.484 -9.984 -11.891 1 92 103 PRO A C 1
ATOM 788 O O . PRO A 1 103 ? 25.281 -10.516 -11.109 1 92 103 PRO A O 1
ATOM 791 N N . LEU A 1 104 ? 23.672 -9.078 -11.477 1 93.31 104 LEU A N 1
ATOM 792 C CA . LEU A 1 104 ? 23.641 -8.617 -10.094 1 93.31 104 LEU A CA 1
ATOM 793 C C . LEU A 1 104 ? 23.219 -9.742 -9.156 1 93.31 104 LEU A C 1
ATOM 795 O O . LEU A 1 104 ? 23.844 -9.938 -8.102 1 93.31 104 LEU A O 1
ATOM 799 N N . ILE A 1 105 ? 22.203 -10.484 -9.5 1 92.31 105 ILE A N 1
ATOM 800 C CA . ILE A 1 105 ? 21.688 -11.562 -8.664 1 92.31 105 ILE A CA 1
ATOM 801 C C . ILE A 1 105 ? 22.734 -12.672 -8.547 1 92.31 105 ILE A C 1
ATOM 803 O O . ILE A 1 105 ? 22.875 -13.297 -7.488 1 92.31 105 ILE A O 1
ATOM 807 N N . GLN A 1 106 ? 23.438 -12.898 -9.625 1 89.81 106 GLN A N 1
ATOM 808 C CA . GLN A 1 106 ? 24.469 -13.93 -9.625 1 89.81 106 GLN A CA 1
ATOM 809 C C . GLN A 1 106 ? 25.578 -13.602 -8.633 1 89.81 106 GLN A C 1
ATOM 811 O O . GLN A 1 106 ? 26.234 -14.5 -8.102 1 89.81 106 GLN A O 1
ATOM 816 N N . LEU A 1 107 ? 25.734 -12.359 -8.352 1 91.31 107 LEU A N 1
ATOM 817 C CA . LEU A 1 107 ? 26.781 -11.914 -7.441 1 91.31 107 LEU A CA 1
ATOM 818 C C . LEU A 1 107 ? 26.375 -12.141 -5.988 1 91.31 107 LEU A C 1
ATOM 820 O O . LEU A 1 107 ? 27.234 -12.234 -5.105 1 91.31 107 LEU A O 1
ATOM 824 N N . VAL A 1 108 ? 25.078 -12.219 -5.727 1 90.88 108 VAL A N 1
ATOM 825 C CA . VAL A 1 108 ? 24.547 -12.383 -4.371 1 90.88 108 VAL A CA 1
ATOM 826 C C . VAL A 1 108 ? 23.844 -13.734 -4.242 1 90.88 108 VAL A C 1
ATOM 828 O O . VAL A 1 108 ? 22.656 -13.844 -4.5 1 90.88 108 VAL A O 1
ATOM 831 N N . LYS A 1 109 ? 24.469 -14.695 -3.68 1 82.31 109 LYS A N 1
ATOM 832 C CA . LYS A 1 109 ? 23.969 -16.062 -3.766 1 82.31 109 LYS A CA 1
ATOM 833 C C . LYS A 1 109 ? 23.125 -16.422 -2.547 1 82.31 109 LYS A C 1
ATOM 835 O O . LYS A 1 109 ? 22.234 -17.266 -2.631 1 82.31 109 LYS A O 1
ATOM 840 N N . ASN A 1 110 ? 23.406 -15.875 -1.435 1 87.19 110 ASN A N 1
ATOM 841 C CA . ASN A 1 110 ? 22.734 -16.234 -0.191 1 87.19 110 ASN A CA 1
ATOM 842 C C . ASN A 1 110 ? 22.406 -15 0.645 1 87.19 110 ASN A C 1
ATOM 844 O O . ASN A 1 110 ? 23.047 -13.961 0.501 1 87.19 110 ASN A O 1
ATOM 848 N N . PRO A 1 111 ? 21.484 -15.117 1.515 1 90.19 111 PRO A N 1
ATOM 849 C CA . PRO A 1 111 ? 20.484 -16.172 1.571 1 90.19 111 PRO A CA 1
ATOM 850 C C . PRO A 1 111 ? 19.438 -16.062 0.462 1 90.19 111 PRO A C 1
ATOM 852 O O . PRO A 1 111 ? 19.109 -14.945 0.031 1 90.19 111 PRO A O 1
ATOM 855 N N . ILE A 1 112 ? 18.891 -17.109 0.069 1 88.19 112 ILE A N 1
ATOM 856 C CA . ILE A 1 112 ? 17.891 -17.062 -0.996 1 88.19 112 ILE A CA 1
ATOM 857 C C . ILE A 1 112 ? 16.531 -16.672 -0.412 1 88.19 112 ILE A C 1
ATOM 859 O O . ILE A 1 112 ? 15.672 -16.156 -1.121 1 88.19 112 ILE A O 1
ATOM 863 N N . LEU A 1 113 ? 16.375 -17 0.864 1 93.38 113 LEU A N 1
ATOM 864 C CA . LEU A 1 113 ? 15.133 -16.656 1.564 1 93.38 113 LEU A CA 1
ATOM 865 C C . LEU A 1 113 ? 15.438 -16.016 2.912 1 93.38 113 LEU A C 1
ATOM 867 O O . LEU A 1 113 ? 15.391 -16.672 3.949 1 93.38 113 LEU A O 1
ATOM 871 N N . PRO A 1 114 ? 15.734 -14.727 2.887 1 94.5 114 PRO A N 1
ATOM 872 C CA . PRO A 1 114 ? 15.922 -14.047 4.172 1 94.5 114 PRO A CA 1
ATOM 873 C C . PRO A 1 114 ? 14.688 -14.117 5.066 1 94.5 114 PRO A C 1
ATOM 875 O O . PRO A 1 114 ? 13.578 -14.328 4.574 1 94.5 114 PRO A O 1
ATOM 878 N N . GLU A 1 115 ? 14.867 -13.93 6.324 1 91.69 115 GLU A N 1
ATOM 879 C CA . GLU A 1 115 ? 13.82 -14.117 7.32 1 91.69 115 GLU A CA 1
ATOM 880 C C . GLU A 1 115 ? 12.633 -13.195 7.055 1 91.69 115 GLU A C 1
ATOM 882 O O . GLU A 1 115 ? 11.484 -13.617 7.16 1 91.69 115 GLU A O 1
ATOM 887 N N . GLU A 1 116 ? 12.922 -11.93 6.793 1 93.56 116 GLU A N 1
ATOM 888 C CA . GLU A 1 116 ? 11.828 -10.984 6.559 1 93.56 116 GLU A CA 1
ATOM 889 C C . GLU A 1 116 ? 10.984 -11.414 5.363 1 93.56 116 GLU A C 1
ATOM 891 O O . GLU A 1 116 ? 9.766 -11.195 5.352 1 93.56 116 GLU A O 1
ATOM 896 N N . LEU A 1 117 ? 11.641 -11.984 4.352 1 95.69 117 LEU A N 1
ATOM 897 C CA . LEU A 1 117 ? 10.906 -12.492 3.197 1 95.69 117 LEU A CA 1
ATOM 898 C C . LEU A 1 117 ? 10.102 -13.734 3.568 1 95.69 117 LEU A C 1
ATOM 900 O O . LEU A 1 117 ? 8.953 -13.883 3.143 1 95.69 117 LEU A O 1
ATOM 904 N N . ALA A 1 118 ? 10.68 -14.625 4.309 1 94.12 118 ALA A N 1
ATOM 905 C CA . ALA A 1 118 ? 9.969 -15.82 4.777 1 94.12 118 ALA A CA 1
ATOM 906 C C . ALA A 1 118 ? 8.695 -15.438 5.523 1 94.12 118 ALA A C 1
ATOM 908 O O . ALA A 1 118 ? 7.652 -16.062 5.34 1 94.12 118 ALA A O 1
ATOM 909 N N . TYR A 1 119 ? 8.812 -14.398 6.266 1 92.31 119 TYR A N 1
ATOM 910 C CA . TYR A 1 119 ? 7.656 -13.93 7.02 1 92.31 119 TYR A CA 1
ATOM 911 C C . TYR A 1 119 ? 6.551 -13.461 6.082 1 92.31 119 TYR A C 1
ATOM 913 O O . TYR A 1 119 ? 5.375 -13.773 6.289 1 92.31 119 TYR A O 1
ATOM 921 N N . VAL A 1 120 ? 6.93 -12.758 5.07 1 95.38 120 VAL A N 1
ATOM 922 C CA . VAL A 1 120 ? 5.953 -12.273 4.098 1 95.38 120 VAL A CA 1
ATOM 923 C C . VAL A 1 120 ? 5.316 -13.461 3.379 1 95.38 120 VAL A C 1
ATOM 925 O O . VAL A 1 120 ? 4.109 -13.469 3.125 1 95.38 120 VAL A O 1
ATOM 928 N N . MET A 1 121 ? 6.105 -14.508 3.113 1 96.88 121 MET A N 1
ATOM 929 C CA . MET A 1 121 ? 5.645 -15.672 2.357 1 96.88 121 MET A CA 1
ATOM 930 C C . MET A 1 121 ? 4.668 -16.5 3.18 1 96.88 121 MET A C 1
ATOM 932 O O . MET A 1 121 ? 3.799 -17.172 2.625 1 96.88 121 MET A O 1
ATOM 936 N N . THR A 1 122 ? 4.691 -16.406 4.453 1 95.25 122 THR A N 1
ATOM 937 C CA . THR A 1 122 ? 3.885 -17.234 5.348 1 95.25 122 THR A CA 1
ATOM 938 C C . THR A 1 122 ? 2.396 -17 5.098 1 95.25 122 THR A C 1
ATOM 940 O O . THR A 1 122 ? 1.582 -17.906 5.32 1 95.25 122 THR A O 1
ATOM 943 N N . GLN A 1 123 ? 2.029 -15.922 4.562 1 97.62 123 GLN A N 1
ATOM 944 C CA . GLN A 1 123 ? 0.609 -15.625 4.418 1 97.62 123 GLN A CA 1
ATOM 945 C C . GLN A 1 123 ? 0.013 -16.359 3.221 1 97.62 123 GLN A C 1
ATOM 947 O O . GLN A 1 123 ? -1.209 -16.422 3.074 1 97.62 123 GLN A O 1
ATOM 952 N N . TYR A 1 124 ? 0.836 -16.906 2.375 1 98.62 124 TYR A N 1
ATOM 953 C CA . TYR A 1 124 ? 0.348 -17.453 1.117 1 98.62 124 TYR A CA 1
ATOM 954 C C . TYR A 1 124 ? 0.057 -18.953 1.25 1 98.62 124 TYR A C 1
ATOM 956 O O . TYR A 1 124 ? 0.716 -19.641 2.021 1 98.62 124 TYR A O 1
ATOM 964 N N . SER A 1 125 ? -0.924 -19.422 0.486 1 98.62 125 SER A N 1
ATOM 965 C CA . SER A 1 125 ? -1.08 -20.859 0.274 1 98.62 125 SER A CA 1
ATOM 966 C C . SER A 1 125 ? -0.167 -21.359 -0.841 1 98.62 125 SER A C 1
ATOM 968 O O . SER A 1 125 ? 0.456 -22.406 -0.716 1 98.62 125 SER A O 1
ATOM 970 N N . ILE A 1 126 ? -0.114 -20.562 -1.908 1 98.75 126 ILE A N 1
ATOM 971 C CA . ILE A 1 126 ? 0.702 -20.922 -3.064 1 98.75 126 ILE A CA 1
ATOM 972 C C . ILE A 1 126 ? 1.507 -19.703 -3.52 1 98.75 126 ILE A C 1
ATOM 974 O O . ILE A 1 126 ? 1.005 -18.578 -3.502 1 98.75 126 ILE A O 1
ATOM 978 N N . VAL A 1 127 ? 2.727 -19.938 -3.875 1 98.75 127 VAL A N 1
ATOM 979 C CA . VAL A 1 127 ? 3.57 -18.953 -4.539 1 98.75 127 VAL A CA 1
ATOM 980 C C . VAL A 1 127 ? 4.051 -19.5 -5.879 1 98.75 127 VAL A C 1
ATOM 982 O O . VAL A 1 127 ? 4.637 -20.594 -5.938 1 98.75 127 VAL A O 1
ATOM 985 N N . VAL A 1 128 ? 3.74 -18.797 -6.969 1 98.81 128 VAL A N 1
ATOM 986 C CA . VAL A 1 128 ? 4.188 -19.172 -8.305 1 98.81 128 VAL A CA 1
ATOM 987 C C . VAL A 1 128 ? 5.395 -18.312 -8.703 1 98.81 128 VAL A C 1
ATOM 989 O O . VAL A 1 128 ? 5.258 -17.125 -8.969 1 98.81 128 VAL A O 1
ATOM 992 N N . ASP A 1 129 ? 6.547 -19.031 -8.812 1 98.19 129 ASP A N 1
ATOM 993 C CA . ASP A 1 129 ? 7.828 -18.344 -8.93 1 98.19 129 ASP A CA 1
ATOM 994 C C . ASP A 1 129 ? 8.461 -18.578 -10.297 1 98.19 129 ASP A C 1
ATOM 996 O O . ASP A 1 129 ? 8.539 -19.734 -10.75 1 98.19 129 ASP A O 1
ATOM 1000 N N . TYR A 1 130 ? 8.828 -17.5 -10.961 1 96.88 130 TYR A N 1
ATOM 1001 C CA . TYR A 1 130 ? 9.68 -17.594 -12.141 1 96.88 130 TYR A CA 1
ATOM 1002 C C . TYR A 1 130 ? 11.156 -17.547 -11.758 1 96.88 130 TYR A C 1
ATOM 1004 O O . TYR A 1 130 ? 11.625 -16.531 -11.227 1 96.88 130 TYR A O 1
ATOM 1012 N N . GLN A 1 131 ? 11.867 -18.641 -12.031 1 91.62 131 GLN A N 1
ATOM 1013 C CA . GLN A 1 131 ? 13.305 -18.703 -11.773 1 91.62 131 GLN A CA 1
ATOM 1014 C C . GLN A 1 131 ? 14.102 -18.375 -13.039 1 91.62 131 GLN A C 1
ATOM 1016 O O . GLN A 1 131 ? 14.406 -19.266 -13.828 1 91.62 131 GLN A O 1
ATOM 1021 N N . GLU A 1 132 ? 14.406 -17.188 -13.273 1 80.06 132 GLU A N 1
ATOM 1022 C CA . GLU A 1 132 ? 15.086 -16.75 -14.492 1 80.06 132 GLU A CA 1
ATOM 1023 C C . GLU A 1 132 ? 16.562 -17.109 -14.453 1 80.06 132 GLU A C 1
ATOM 1025 O O . GLU A 1 132 ? 17.359 -16.422 -13.82 1 80.06 132 GLU A O 1
ATOM 1030 N N . HIS A 1 133 ? 16.906 -18.094 -15.109 1 70.5 133 HIS A N 1
ATOM 1031 C CA . HIS A 1 133 ? 18.297 -18.516 -15.258 1 70.5 133 HIS A CA 1
ATOM 1032 C C . HIS A 1 133 ? 18.781 -19.25 -14.008 1 70.5 133 HIS A C 1
ATOM 1034 O O . HIS A 1 133 ? 19.984 -19.344 -13.773 1 70.5 133 HIS A O 1
ATOM 1040 N N . PHE A 1 134 ? 17.797 -19.516 -13.172 1 75.62 134 PHE A N 1
ATOM 1041 C CA . PHE A 1 134 ? 18.141 -20.234 -11.945 1 75.62 134 PHE A CA 1
ATOM 1042 C C . PHE A 1 134 ? 17.281 -21.484 -11.789 1 75.62 134 PHE A C 1
ATOM 1044 O O . PHE A 1 134 ? 16.219 -21.594 -12.391 1 75.62 134 PHE A O 1
ATOM 1051 N N . TRP A 1 135 ? 17.969 -22.484 -11.156 1 80.38 135 TRP A N 1
ATOM 1052 C CA . TRP A 1 135 ? 17.25 -23.734 -10.953 1 80.38 135 TRP A CA 1
ATOM 1053 C C . TRP A 1 135 ? 17.234 -24.125 -9.477 1 80.38 135 TRP A C 1
ATOM 1055 O O . TRP A 1 135 ? 17.578 -25.25 -9.117 1 80.38 135 TRP A O 1
ATOM 1065 N N . ARG A 1 136 ? 16.859 -23.125 -8.734 1 88.81 136 ARG A N 1
ATOM 1066 C CA . ARG A 1 136 ? 16.875 -23.359 -7.297 1 88.81 136 ARG A CA 1
ATOM 1067 C C . ARG A 1 136 ? 15.484 -23.703 -6.781 1 88.81 136 ARG A C 1
ATOM 1069 O O . ARG A 1 136 ? 15.141 -23.359 -5.648 1 88.81 136 ARG A O 1
ATOM 1076 N N . CYS A 1 137 ? 14.648 -24.266 -7.641 1 95.5 137 CYS A N 1
ATOM 1077 C CA . CYS A 1 137 ? 13.258 -24.531 -7.309 1 95.5 137 CYS A CA 1
ATOM 1078 C C . CYS A 1 137 ? 13.156 -25.469 -6.105 1 95.5 137 CYS A C 1
ATOM 1080 O O . CYS A 1 137 ? 12.32 -25.266 -5.223 1 95.5 137 CYS A O 1
ATOM 1082 N N . ASN A 1 138 ? 14.062 -26.375 -6 1 94.94 138 ASN A N 1
ATOM 1083 C CA . ASN A 1 138 ? 14.031 -27.328 -4.895 1 94.94 138 ASN A CA 1
ATOM 1084 C C . ASN A 1 138 ? 14.359 -26.656 -3.566 1 94.94 138 ASN A C 1
ATOM 1086 O O . ASN A 1 138 ? 13.758 -26.969 -2.539 1 94.94 138 ASN A O 1
ATOM 1090 N N . GLU A 1 139 ? 15.305 -25.781 -3.611 1 94 139 GLU A N 1
ATOM 1091 C CA . GLU A 1 139 ? 15.688 -25.062 -2.4 1 94 139 GLU A CA 1
ATOM 1092 C C . GLU A 1 139 ? 14.539 -24.203 -1.886 1 94 139 GLU A C 1
ATOM 1094 O O . GLU A 1 139 ? 14.227 -24.219 -0.692 1 94 139 GLU A O 1
ATOM 1099 N N . PHE A 1 140 ? 13.891 -23.484 -2.775 1 95.75 140 PHE A N 1
ATOM 1100 C CA . PHE A 1 140 ? 12.75 -22.656 -2.387 1 95.75 140 PHE A CA 1
ATOM 1101 C C . PHE A 1 140 ? 11.594 -23.516 -1.897 1 95.75 140 PHE A C 1
ATOM 1103 O O . PHE A 1 140 ? 10.93 -23.172 -0.917 1 95.75 140 PHE A O 1
ATOM 1110 N N . ARG A 1 141 ? 11.367 -24.609 -2.594 1 96.62 141 ARG A N 1
ATOM 1111 C CA . ARG A 1 141 ? 10.297 -25.531 -2.217 1 96.62 141 ARG A CA 1
ATOM 1112 C C . ARG A 1 141 ? 10.492 -26.047 -0.792 1 96.62 141 ARG A C 1
ATOM 1114 O O . ARG A 1 141 ? 9.555 -26.031 0.009 1 96.62 141 ARG A O 1
ATOM 1121 N N . GLU A 1 142 ? 11.695 -26.422 -0.541 1 96.12 142 GLU A N 1
ATOM 1122 C CA . GLU A 1 142 ? 12.016 -26.938 0.787 1 96.12 142 GLU A CA 1
ATOM 1123 C C . GLU A 1 142 ? 11.828 -25.875 1.855 1 96.12 142 GLU A C 1
ATOM 1125 O O . GLU A 1 142 ? 11.188 -26.109 2.877 1 96.12 142 GLU A O 1
ATOM 1130 N N . LYS A 1 143 ? 12.312 -24.719 1.647 1 95.31 143 LYS A N 1
ATOM 1131 C CA . LYS A 1 143 ? 12.266 -23.641 2.635 1 95.31 143 LYS A CA 1
ATOM 1132 C C . LYS A 1 143 ? 10.836 -23.172 2.861 1 95.31 143 LYS A C 1
ATOM 1134 O O . LYS A 1 143 ? 10.414 -22.984 4.004 1 95.31 143 LYS A O 1
ATOM 1139 N N . LEU A 1 144 ? 10.047 -23.031 1.814 1 96.44 144 LEU A N 1
ATOM 1140 C CA . LEU A 1 144 ? 8.703 -22.484 1.934 1 96.44 144 LEU A CA 1
ATOM 1141 C C . LEU A 1 144 ? 7.738 -23.531 2.486 1 96.44 144 LEU A C 1
ATOM 1143 O O . LEU A 1 144 ? 6.754 -23.188 3.141 1 96.44 144 LEU A O 1
ATOM 1147 N N . SER A 1 145 ? 8.094 -24.812 2.217 1 95.5 145 SER A N 1
ATOM 1148 C CA . SER A 1 145 ? 7.25 -25.875 2.744 1 95.5 145 SER A CA 1
ATOM 1149 C C . SER A 1 145 ? 7.234 -25.875 4.27 1 95.5 145 SER A C 1
ATOM 1151 O O . SER A 1 145 ? 6.238 -26.25 4.887 1 95.5 145 SER A O 1
ATOM 1153 N N . ARG A 1 146 ? 8.266 -25.344 4.863 1 92.62 146 ARG A N 1
ATOM 1154 C CA . ARG A 1 146 ? 8.359 -25.25 6.316 1 92.62 146 ARG A CA 1
ATOM 1155 C C . ARG A 1 146 ? 7.32 -24.281 6.875 1 92.62 146 ARG A C 1
ATOM 1157 O O . ARG A 1 146 ? 6.977 -24.344 8.055 1 92.62 146 ARG A O 1
ATOM 1164 N N . TYR A 1 147 ? 6.805 -23.406 6.008 1 93 147 TYR A N 1
ATOM 1165 C CA . TYR A 1 147 ? 5.797 -22.438 6.41 1 93 147 TYR A CA 1
ATOM 1166 C C . TYR A 1 147 ? 4.426 -22.812 5.855 1 93 147 TYR A C 1
ATOM 1168 O O . TYR A 1 147 ? 3.506 -21.984 5.859 1 93 147 TYR A O 1
ATOM 1176 N N . GLY A 1 148 ? 4.293 -24.031 5.324 1 94.12 148 GLY A N 1
ATOM 1177 C CA . GLY A 1 148 ? 3.021 -24.5 4.785 1 94.12 148 GLY A CA 1
ATOM 1178 C C . GLY A 1 148 ? 2.654 -23.828 3.471 1 94.12 148 GLY A C 1
ATOM 1179 O O . GLY A 1 148 ? 1.475 -23.734 3.127 1 94.12 148 GLY A O 1
ATOM 1180 N N . VAL A 1 149 ? 3.684 -23.344 2.764 1 97.56 149 VAL A N 1
ATOM 1181 C CA . VAL A 1 149 ? 3.459 -22.672 1.487 1 97.56 149 VAL A CA 1
ATOM 1182 C C . VAL A 1 149 ? 3.818 -23.609 0.338 1 97.56 149 VAL A C 1
ATOM 1184 O O . VAL A 1 149 ? 4.91 -24.172 0.312 1 97.56 149 VAL A O 1
ATOM 1187 N N . LYS A 1 150 ? 2.9 -23.859 -0.514 1 98.12 150 LYS A N 1
ATOM 1188 C CA . LYS A 1 150 ? 3.207 -24.609 -1.721 1 98.12 150 LYS A CA 1
ATOM 1189 C C . LYS A 1 150 ? 3.957 -23.766 -2.736 1 98.12 150 LYS A C 1
ATOM 1191 O O . LYS A 1 150 ? 3.457 -22.719 -3.172 1 98.12 150 LYS A O 1
ATOM 1196 N N . TYR A 1 151 ? 5.117 -24.219 -3.029 1 97.94 151 TYR A N 1
ATOM 1197 C CA . TYR A 1 151 ? 5.973 -23.547 -3.996 1 97.94 151 TYR A CA 1
ATOM 1198 C C . TYR A 1 151 ? 5.848 -24.172 -5.375 1 97.94 151 TYR A C 1
ATOM 1200 O O . TYR A 1 151 ? 6 -25.391 -5.523 1 97.94 151 TYR A O 1
ATOM 1208 N N . ILE A 1 152 ? 5.48 -23.391 -6.379 1 98.06 152 ILE A N 1
ATOM 1209 C CA . ILE A 1 152 ? 5.492 -23.797 -7.781 1 98.06 152 ILE A CA 1
ATOM 1210 C C . ILE A 1 152 ? 6.562 -23 -8.539 1 98.06 152 ILE A C 1
ATOM 1212 O O . ILE A 1 152 ? 6.406 -21.797 -8.766 1 98.06 152 ILE A O 1
ATOM 1216 N N . GLY A 1 153 ? 7.59 -23.688 -8.906 1 97.44 153 GLY A N 1
ATOM 1217 C CA . GLY A 1 153 ? 8.711 -23.047 -9.578 1 97.44 153 GLY A CA 1
ATOM 1218 C C . GLY A 1 153 ? 8.719 -23.281 -11.078 1 97.44 153 GLY A C 1
ATOM 1219 O O . GLY A 1 153 ? 8.695 -24.422 -11.539 1 97.44 153 GLY A O 1
ATOM 1220 N N . LEU A 1 154 ? 8.727 -22.172 -11.867 1 97.06 154 LEU A N 1
ATOM 1221 C CA . LEU A 1 154 ? 8.836 -22.188 -13.32 1 97.06 154 LEU A CA 1
ATOM 1222 C C . LEU A 1 154 ? 10.156 -21.562 -13.766 1 97.06 154 LEU A C 1
ATOM 1224 O O . LEU A 1 154 ? 10.383 -20.359 -13.578 1 97.06 154 LEU A O 1
ATOM 1228 N N . SER A 1 155 ? 11.023 -22.391 -14.312 1 93.88 155 SER A N 1
ATOM 1229 C CA . SER A 1 155 ? 12.328 -21.891 -14.734 1 93.88 155 SER A CA 1
ATOM 1230 C C . SER A 1 155 ? 12.43 -21.844 -16.25 1 93.88 155 SER A C 1
ATOM 1232 O O . SER A 1 155 ? 11.477 -22.172 -16.953 1 93.88 155 SER A O 1
ATOM 1234 N N . ARG A 1 156 ? 13.5 -21.234 -16.719 1 86.62 156 ARG A N 1
ATOM 1235 C CA . ARG A 1 156 ? 13.711 -21.156 -18.156 1 86.62 156 ARG A CA 1
ATOM 1236 C C . ARG A 1 156 ? 15.133 -21.578 -18.531 1 86.62 156 ARG A C 1
ATOM 1238 O O . ARG A 1 156 ? 16.094 -21.234 -17.828 1 86.62 156 ARG A O 1
ATOM 1245 N N . PRO A 1 157 ? 15.18 -22.391 -19.609 1 80.12 157 PRO A N 1
ATOM 1246 C CA . PRO A 1 157 ? 16.516 -22.719 -20.109 1 80.12 157 PRO A CA 1
ATOM 1247 C C . PRO A 1 157 ? 17.219 -21.516 -20.75 1 80.12 157 PRO A C 1
ATOM 1249 O O . PRO A 1 157 ? 16.547 -20.578 -21.203 1 80.12 157 PRO A O 1
ATOM 1252 N N . THR A 1 158 ? 18.469 -21.422 -20.672 1 77.31 158 THR A N 1
ATOM 1253 C CA . THR A 1 158 ? 19.25 -20.359 -21.281 1 77.31 158 THR A CA 1
ATOM 1254 C C . THR A 1 158 ? 19.547 -20.688 -22.75 1 77.31 158 THR A C 1
ATOM 1256 O O . THR A 1 158 ? 19.516 -19.812 -23.609 1 77.31 158 THR A O 1
ATOM 1259 N N . ARG A 1 159 ? 19.75 -21.891 -22.984 1 75.25 159 ARG A N 1
ATOM 1260 C CA . ARG A 1 159 ? 20.125 -22.328 -24.328 1 75.25 159 ARG A CA 1
ATOM 1261 C C . ARG A 1 159 ? 18.906 -22.875 -25.078 1 75.25 159 ARG A C 1
ATOM 1263 O O . ARG A 1 159 ? 18.922 -22.984 -26.312 1 75.25 159 ARG A O 1
ATOM 1270 N N . TYR A 1 160 ? 17.906 -23.125 -24.453 1 73.94 160 TYR A N 1
ATOM 1271 C CA . TYR A 1 160 ? 16.656 -23.703 -24.953 1 73.94 160 TYR A CA 1
ATOM 1272 C C . TYR A 1 160 ? 16.938 -24.938 -25.812 1 73.94 160 TYR A C 1
ATOM 1274 O O . TYR A 1 160 ? 16.375 -25.078 -26.906 1 73.94 160 TYR A O 1
ATOM 1282 N N . ASP A 1 161 ? 17.875 -25.703 -25.375 1 80.94 161 ASP A N 1
ATOM 1283 C CA . ASP A 1 161 ? 18.016 -27.016 -25.984 1 80.94 161 ASP A CA 1
ATOM 1284 C C . ASP A 1 161 ? 17.328 -28.094 -25.156 1 80.94 161 ASP A C 1
ATOM 1286 O O . ASP A 1 161 ? 16.938 -27.844 -24.016 1 80.94 161 ASP A O 1
ATOM 1290 N N . LEU A 1 162 ? 17.156 -29.25 -25.75 1 83.69 162 LEU A N 1
ATOM 1291 C CA . LEU A 1 162 ? 16.344 -30.297 -25.156 1 83.69 162 LEU A CA 1
ATOM 1292 C C . LEU A 1 162 ? 16.969 -30.797 -23.859 1 83.69 162 LEU A C 1
ATOM 1294 O O . LEU A 1 162 ? 16.266 -31.156 -22.922 1 83.69 162 LEU A O 1
ATOM 1298 N N . GLU A 1 163 ? 18.25 -30.812 -23.859 1 87.56 163 GLU A N 1
ATOM 1299 C CA . GLU A 1 163 ? 18.938 -31.281 -22.656 1 87.56 163 GLU A CA 1
ATOM 1300 C C . GLU A 1 163 ? 18.703 -30.344 -21.484 1 87.56 163 GLU A C 1
ATOM 1302 O O . GLU A 1 163 ? 18.391 -30.781 -20.375 1 87.56 163 GLU A O 1
ATOM 1307 N N . GLU A 1 164 ? 18.812 -29.109 -21.703 1 88 164 GLU A N 1
ATOM 1308 C CA . GLU A 1 164 ? 18.594 -28.125 -20.656 1 88 164 GLU A CA 1
ATOM 1309 C C . GLU A 1 164 ? 17.141 -28.094 -20.188 1 88 164 GLU A C 1
ATOM 1311 O O . GLU A 1 164 ? 16.859 -27.938 -19 1 88 164 GLU A O 1
ATOM 1316 N N . ILE A 1 165 ? 16.297 -28.219 -21.125 1 88.5 165 ILE A N 1
ATOM 1317 C CA . ILE A 1 165 ? 14.867 -28.25 -20.812 1 88.5 165 ILE A CA 1
ATOM 1318 C C . ILE A 1 165 ? 14.57 -29.422 -19.875 1 88.5 165 ILE A C 1
ATOM 1320 O O . ILE A 1 165 ? 13.852 -29.266 -18.891 1 88.5 165 ILE A O 1
ATOM 1324 N N . SER A 1 166 ? 15.164 -30.531 -20.219 1 88.44 166 SER A N 1
ATOM 1325 C CA . SER A 1 166 ? 14.984 -31.719 -19.375 1 88.44 166 SER A CA 1
ATOM 1326 C C . SER A 1 166 ? 15.531 -31.484 -17.969 1 88.44 166 SER A C 1
ATOM 1328 O O . SER A 1 166 ? 14.906 -31.906 -16.984 1 88.44 166 SER A O 1
ATOM 1330 N N . ASP A 1 167 ? 16.641 -30.844 -17.906 1 88.31 167 ASP A N 1
ATOM 1331 C CA . ASP A 1 167 ? 17.25 -30.547 -16.625 1 88.31 167 ASP A CA 1
ATOM 1332 C C . ASP A 1 167 ? 16.375 -29.609 -15.797 1 88.31 167 ASP A C 1
ATOM 1334 O O . ASP A 1 167 ? 16.219 -29.797 -14.594 1 88.31 167 ASP A O 1
ATOM 1338 N N . VAL A 1 168 ? 15.867 -28.609 -16.391 1 91.06 168 VAL A N 1
ATOM 1339 C CA . VAL A 1 168 ? 14.984 -27.656 -15.734 1 91.06 168 VAL A CA 1
ATOM 1340 C C . VAL A 1 168 ? 13.766 -28.375 -15.164 1 91.06 168 VAL A C 1
ATOM 1342 O O . VAL A 1 168 ? 13.383 -28.156 -14.016 1 91.06 168 VAL A O 1
ATOM 1345 N N . LEU A 1 169 ? 13.242 -29.328 -15.898 1 92.19 169 LEU A N 1
ATOM 1346 C CA . LEU A 1 169 ? 11.992 -30 -15.539 1 92.19 169 LEU A CA 1
ATOM 1347 C C . LEU A 1 169 ? 12.234 -31.047 -14.461 1 92.19 169 LEU A C 1
ATOM 1349 O O . LEU A 1 169 ? 11.281 -31.516 -13.828 1 92.19 169 LEU A O 1
ATOM 1353 N N . LYS A 1 170 ? 13.516 -31.438 -14.227 1 91 170 LYS A N 1
ATOM 1354 C CA . LYS A 1 170 ? 13.859 -32.312 -13.125 1 91 170 LYS A CA 1
ATOM 1355 C C . LYS A 1 170 ? 13.797 -31.594 -11.789 1 91 170 LYS A C 1
ATOM 1357 O O . LYS A 1 170 ? 13.5 -32.188 -10.758 1 91 170 LYS A O 1
ATOM 1362 N N . HIS A 1 171 ? 14.016 -30.281 -11.898 1 92.12 171 HIS A N 1
ATOM 1363 C CA . HIS A 1 171 ? 14.156 -29.531 -10.648 1 92.12 171 HIS A CA 1
ATOM 1364 C C . HIS A 1 171 ? 12.953 -28.609 -10.414 1 92.12 171 HIS A C 1
ATOM 1366 O O . HIS A 1 171 ? 12.656 -28.266 -9.273 1 92.12 171 HIS A O 1
ATOM 1372 N N . CYS A 1 172 ? 12.32 -28.219 -11.461 1 95.5 172 CYS A N 1
ATOM 1373 C CA . CYS A 1 172 ? 11.242 -27.234 -11.359 1 95.5 172 CYS A CA 1
ATOM 1374 C C . CYS A 1 172 ? 9.93 -27.828 -11.875 1 95.5 172 CYS A C 1
ATOM 1376 O O . CYS A 1 172 ? 9.914 -28.922 -12.422 1 95.5 172 CYS A O 1
ATOM 1378 N N . ASP A 1 173 ? 8.859 -27.141 -11.625 1 95.62 173 ASP A N 1
ATOM 1379 C CA . ASP A 1 173 ? 7.516 -27.656 -11.891 1 95.62 173 ASP A CA 1
ATOM 1380 C C . ASP A 1 173 ? 7.086 -27.359 -13.328 1 95.62 173 ASP A C 1
ATOM 1382 O O . ASP A 1 173 ? 6.109 -27.922 -13.812 1 95.62 173 ASP A O 1
ATOM 1386 N N . GLY A 1 174 ? 7.82 -26.516 -13.961 1 95.88 174 GLY A N 1
ATOM 1387 C CA . GLY A 1 174 ? 7.469 -26.141 -15.328 1 95.88 174 GLY A CA 1
ATOM 1388 C C . GLY A 1 174 ? 8.406 -25.109 -15.914 1 95.88 174 GLY A C 1
ATOM 1389 O O . GLY A 1 174 ? 9.531 -24.938 -15.445 1 95.88 174 GLY A O 1
ATOM 1390 N N . ILE A 1 175 ? 7.906 -24.516 -17.031 1 95.19 175 ILE A N 1
ATOM 1391 C CA . ILE A 1 175 ? 8.711 -23.562 -17.781 1 95.19 175 ILE A CA 1
ATOM 1392 C C . ILE A 1 175 ? 8.031 -22.188 -17.766 1 95.19 175 ILE A C 1
ATOM 1394 O O . ILE A 1 175 ? 6.832 -22.078 -18.031 1 95.19 175 ILE A O 1
ATOM 1398 N N . GLY A 1 176 ? 8.766 -21.172 -17.344 1 95.62 176 GLY A N 1
ATOM 1399 C CA . GLY A 1 176 ? 8.336 -19.781 -17.422 1 95.62 176 GLY A CA 1
ATOM 1400 C C . GLY A 1 176 ? 9.047 -19 -18.516 1 95.62 176 GLY A C 1
ATOM 1401 O O . GLY A 1 176 ? 10.227 -18.656 -18.375 1 95.62 176 GLY A O 1
ATOM 1402 N N . ILE A 1 177 ? 8.305 -18.656 -19.594 1 93.5 177 ILE A N 1
ATOM 1403 C CA . ILE A 1 177 ? 8.906 -18.016 -20.766 1 93.5 177 ILE A CA 1
ATOM 1404 C C . ILE A 1 177 ? 8.875 -16.5 -20.594 1 93.5 177 ILE A C 1
ATOM 1406 O O . ILE A 1 177 ? 7.84 -15.93 -20.234 1 93.5 177 ILE A O 1
ATOM 1410 N N . SER A 1 178 ? 9.961 -15.844 -20.781 1 92.12 178 SER A N 1
ATOM 1411 C CA . SER A 1 178 ? 10.031 -14.391 -20.672 1 92.12 178 SER A CA 1
ATOM 1412 C C . SER A 1 178 ? 9.352 -13.719 -21.859 1 92.12 178 SER A C 1
ATOM 1414 O O . SER A 1 178 ? 8.523 -12.82 -21.688 1 92.12 178 SER A O 1
ATOM 1416 N N . ASN A 1 179 ? 9.758 -14.094 -23.047 1 92.69 179 ASN A N 1
ATOM 1417 C CA . ASN A 1 179 ? 9.211 -13.602 -24.297 1 92.69 179 ASN A CA 1
ATOM 1418 C C . ASN A 1 179 ? 9.125 -14.711 -25.344 1 92.69 179 ASN A C 1
ATOM 1420 O O . ASN A 1 179 ? 10.133 -15.094 -25.938 1 92.69 179 ASN A O 1
ATOM 1424 N N . PRO A 1 180 ? 7.941 -15.172 -25.625 1 93.56 180 PRO A N 1
ATOM 1425 C CA . PRO A 1 180 ? 7.812 -16.297 -26.562 1 93.56 180 PRO A CA 1
ATOM 1426 C C . PRO A 1 180 ? 8.336 -15.961 -27.953 1 93.56 180 PRO A C 1
ATOM 1428 O O . PRO A 1 180 ? 8.789 -16.844 -28.672 1 93.56 180 PRO A O 1
ATOM 1431 N N . LEU A 1 181 ? 8.359 -14.695 -28.297 1 94.12 181 LEU A N 1
ATOM 1432 C CA . LEU A 1 181 ? 8.742 -14.266 -29.625 1 94.12 181 LEU A CA 1
ATOM 1433 C C . LEU A 1 181 ? 10.242 -14.445 -29.859 1 94.12 181 LEU A C 1
ATOM 1435 O O . LEU A 1 181 ? 10.719 -14.391 -31 1 94.12 181 LEU A O 1
ATOM 1439 N N . LYS A 1 182 ? 10.93 -14.641 -28.797 1 90.69 182 LYS A N 1
ATOM 1440 C CA . LYS A 1 182 ? 12.383 -14.812 -28.891 1 90.69 182 LYS A CA 1
ATOM 1441 C C . LYS A 1 182 ? 12.75 -16.281 -29.047 1 90.69 182 LYS A C 1
ATOM 1443 O O . LYS A 1 182 ? 13.922 -16.625 -29.234 1 90.69 182 LYS A O 1
ATOM 1448 N N . LEU A 1 183 ? 11.773 -17.172 -29.047 1 91.75 183 LEU A N 1
ATOM 1449 C CA . LEU A 1 183 ? 12.008 -18.609 -29.188 1 91.75 183 LEU A CA 1
ATOM 1450 C C . LEU A 1 183 ? 11.742 -19.062 -30.625 1 91.75 183 LEU A C 1
ATOM 1452 O O . LEU A 1 183 ? 10.766 -18.625 -31.25 1 91.75 183 LEU A O 1
ATOM 1456 N N . PRO A 1 184 ? 12.641 -19.875 -31.141 1 91.69 184 PRO A N 1
ATOM 1457 C CA . PRO A 1 184 ? 12.352 -20.422 -32.469 1 91.69 184 PRO A CA 1
ATOM 1458 C C . PRO A 1 184 ? 11.164 -21.375 -32.469 1 91.69 184 PRO A C 1
ATOM 1460 O O . PRO A 1 184 ? 10.898 -22.047 -31.453 1 91.69 184 PRO A O 1
ATOM 1463 N N . PRO A 1 185 ? 10.539 -21.516 -33.594 1 93.62 185 PRO A N 1
ATOM 1464 C CA . PRO A 1 185 ? 9.32 -22.312 -33.719 1 93.62 185 PRO A CA 1
ATOM 1465 C C . PRO A 1 185 ? 9.5 -23.75 -33.219 1 93.62 185 PRO A C 1
ATOM 1467 O O . PRO A 1 185 ? 8.594 -24.312 -32.594 1 93.62 185 PRO A O 1
ATOM 1470 N N . TRP A 1 186 ? 10.586 -24.344 -33.5 1 91.75 186 TRP A N 1
ATOM 1471 C CA . TRP A 1 186 ? 10.766 -25.75 -33.125 1 91.75 186 TRP A CA 1
ATOM 1472 C C . TRP A 1 186 ? 10.828 -25.922 -31.625 1 91.75 186 TRP A C 1
ATOM 1474 O O . TRP A 1 186 ? 10.383 -26.938 -31.094 1 91.75 186 TRP A O 1
ATOM 1484 N N . ILE A 1 187 ? 11.305 -24.922 -30.875 1 91.75 187 ILE A N 1
ATOM 1485 C CA . ILE A 1 187 ? 11.312 -24.953 -29.422 1 91.75 187 ILE A CA 1
ATOM 1486 C C . ILE A 1 187 ? 9.891 -24.781 -28.891 1 91.75 187 ILE A C 1
ATOM 1488 O O . ILE A 1 187 ? 9.484 -25.484 -27.953 1 91.75 187 ILE A O 1
ATOM 1492 N N . VAL A 1 188 ? 9.18 -23.891 -29.484 1 93.31 188 VAL A N 1
ATOM 1493 C CA . VAL A 1 188 ? 7.801 -23.656 -29.062 1 93.31 188 VAL A CA 1
ATOM 1494 C C . VAL A 1 188 ? 6.969 -24.922 -29.266 1 93.31 188 VAL A C 1
ATOM 1496 O O . VAL A 1 188 ? 6.121 -25.25 -28.422 1 93.31 188 VAL A O 1
ATOM 1499 N N . ALA A 1 189 ? 7.27 -25.609 -30.312 1 92.94 189 ALA A N 1
ATOM 1500 C CA . ALA A 1 189 ? 6.582 -26.859 -30.578 1 92.94 189 ALA A CA 1
ATOM 1501 C C . ALA A 1 189 ? 6.902 -27.891 -29.5 1 92.94 189 ALA A C 1
ATOM 1503 O O . ALA A 1 189 ? 6.031 -28.672 -29.078 1 92.94 189 ALA A O 1
ATOM 1504 N N . GLU A 1 190 ? 8.148 -27.922 -29.109 1 91.62 190 GLU A N 1
ATOM 1505 C CA . GLU A 1 190 ? 8.547 -28.812 -28.016 1 91.62 190 GLU A CA 1
ATOM 1506 C C . GLU A 1 190 ? 7.836 -28.453 -26.719 1 91.62 190 GLU A C 1
ATOM 1508 O O . GLU A 1 190 ? 7.422 -29.328 -25.953 1 91.62 190 GLU A O 1
ATOM 1513 N N . LEU A 1 191 ? 7.75 -27.172 -26.469 1 92.5 191 LEU A N 1
ATOM 1514 C CA . LEU A 1 191 ? 7.09 -26.672 -25.266 1 92.5 191 LEU A CA 1
ATOM 1515 C C . LEU A 1 191 ? 5.609 -27.047 -25.281 1 92.5 191 LEU A C 1
ATOM 1517 O O . LEU A 1 191 ? 5.023 -27.297 -24.219 1 92.5 191 LEU A O 1
ATOM 1521 N N . ALA A 1 192 ? 5.051 -27.156 -26.438 1 93.88 192 ALA A N 1
ATOM 1522 C CA . ALA A 1 192 ? 3.66 -27.578 -26.562 1 93.88 192 ALA A CA 1
ATOM 1523 C C . ALA A 1 192 ? 3.473 -29 -26.016 1 93.88 192 ALA A C 1
ATOM 1525 O O . ALA A 1 192 ? 2.475 -29.281 -25.344 1 93.88 192 ALA A O 1
ATOM 1526 N N . GLN A 1 193 ? 4.41 -29.812 -26.281 1 92.69 193 GLN A N 1
ATOM 1527 C CA . GLN A 1 193 ? 4.355 -31.172 -25.781 1 92.69 193 GLN A CA 1
ATOM 1528 C C . GLN A 1 193 ? 4.535 -31.219 -24.266 1 92.69 193 GLN A C 1
ATOM 1530 O O . GLN A 1 193 ? 3.832 -31.953 -23.562 1 92.69 193 GLN A O 1
ATOM 1535 N N . ILE A 1 194 ? 5.418 -30.469 -23.812 1 90.94 194 ILE A N 1
ATOM 1536 C CA . ILE A 1 194 ? 5.699 -30.391 -22.391 1 90.94 194 ILE A CA 1
ATOM 1537 C C . ILE A 1 194 ? 4.469 -29.875 -21.641 1 90.94 194 ILE A C 1
ATOM 1539 O O . ILE A 1 194 ? 4.164 -30.328 -20.547 1 90.94 194 ILE A O 1
ATOM 1543 N N . ALA A 1 195 ? 3.768 -28.969 -22.234 1 90.31 195 ALA A N 1
ATOM 1544 C CA . ALA A 1 195 ? 2.619 -28.297 -21.641 1 90.31 195 ALA A CA 1
ATOM 1545 C C . ALA A 1 195 ? 1.49 -29.281 -21.344 1 90.31 195 ALA A C 1
ATOM 1547 O O . ALA A 1 195 ? 0.559 -28.969 -20.609 1 90.31 195 ALA A O 1
ATOM 1548 N N . ASN A 1 196 ? 1.579 -30.469 -21.875 1 88.69 196 ASN A N 1
ATOM 1549 C CA . ASN A 1 196 ? 0.563 -31.484 -21.641 1 88.69 196 ASN A CA 1
ATOM 1550 C C . ASN A 1 196 ? 0.645 -32.031 -20.234 1 88.69 196 ASN A C 1
ATOM 1552 O O . ASN A 1 196 ? -0.357 -32.5 -19.672 1 88.69 196 ASN A O 1
ATOM 1556 N N . ASN A 1 197 ? 1.817 -31.938 -19.625 1 90.19 197 ASN A N 1
ATOM 1557 C CA . ASN A 1 197 ? 1.986 -32.594 -18.328 1 90.19 197 ASN A CA 1
ATOM 1558 C C . ASN A 1 197 ? 2.602 -31.625 -17.297 1 90.19 197 ASN A C 1
ATOM 1560 O O . ASN A 1 197 ? 2.625 -31.922 -16.109 1 90.19 197 ASN A O 1
ATOM 1564 N N . LYS A 1 198 ? 3.129 -30.531 -17.781 1 94.5 198 LYS A N 1
ATOM 1565 C CA . LYS A 1 198 ? 3.77 -29.547 -16.922 1 94.5 198 LYS A CA 1
ATOM 1566 C C . LYS A 1 198 ? 3.215 -28.141 -17.188 1 94.5 198 LYS A C 1
ATOM 1568 O O . LYS A 1 198 ? 2.492 -27.938 -18.172 1 94.5 198 LYS A O 1
ATOM 1573 N N . ILE A 1 199 ? 3.543 -27.312 -16.328 1 96.75 199 ILE A N 1
ATOM 1574 C CA . ILE A 1 199 ? 3.094 -25.922 -16.5 1 96.75 199 ILE A CA 1
ATOM 1575 C C . ILE A 1 199 ? 4.055 -25.188 -17.438 1 96.75 199 ILE A C 1
ATOM 1577 O O . ILE A 1 199 ? 5.262 -25.156 -17.188 1 96.75 199 ILE A O 1
ATOM 1581 N N . VAL A 1 200 ? 3.555 -24.734 -18.531 1 96.44 200 VAL A N 1
ATOM 1582 C CA . VAL A 1 200 ? 4.258 -23.797 -19.391 1 96.44 200 VAL A CA 1
ATOM 1583 C C . VAL A 1 200 ? 3.516 -22.469 -19.406 1 96.44 200 VAL A C 1
ATOM 1585 O O . VAL A 1 200 ? 2.344 -22.406 -19.797 1 96.44 200 VAL A O 1
ATOM 1588 N N . SER A 1 201 ? 4.102 -21.438 -18.922 1 97.25 201 SER A N 1
ATOM 1589 C CA . SER A 1 201 ? 3.549 -20.094 -18.859 1 97.25 201 SER A CA 1
ATOM 1590 C C . SER A 1 201 ? 4.5 -19.078 -19.484 1 97.25 201 SER A C 1
ATOM 1592 O O . SER A 1 201 ? 5.664 -19.391 -19.75 1 97.25 201 SER A O 1
ATOM 1594 N N . ALA A 1 202 ? 3.986 -17.906 -19.797 1 97.19 202 ALA A N 1
ATOM 1595 C CA . ALA A 1 202 ? 4.824 -16.906 -20.453 1 97.19 202 ALA A CA 1
ATOM 1596 C C . ALA A 1 202 ? 4.375 -15.492 -20.109 1 97.19 202 ALA A C 1
ATOM 1598 O O . ALA A 1 202 ? 3.203 -15.266 -19.812 1 97.19 202 ALA A O 1
ATOM 1599 N N . HIS A 1 203 ? 5.324 -14.586 -20.062 1 97.56 203 HIS A N 1
ATOM 1600 C CA . HIS A 1 203 ? 4.965 -13.18 -20.156 1 97.56 203 HIS A CA 1
ATOM 1601 C C . HIS A 1 203 ? 4.375 -12.859 -21.531 1 97.56 203 HIS A C 1
ATOM 1603 O O . HIS A 1 203 ? 4.977 -13.164 -22.562 1 97.56 203 HIS A O 1
ATOM 1609 N N . ILE A 1 204 ? 3.277 -12.219 -21.547 1 98.25 204 ILE A N 1
ATOM 1610 C CA . ILE A 1 204 ? 2.564 -11.938 -22.781 1 98.25 204 ILE A CA 1
ATOM 1611 C C . ILE A 1 204 ? 2.133 -10.477 -22.828 1 98.25 204 ILE A C 1
ATOM 1613 O O . ILE A 1 204 ? 1.57 -9.969 -21.844 1 98.25 204 ILE A O 1
ATOM 1617 N N . SER A 1 205 ? 2.432 -9.789 -23.938 1 98.06 205 SER A N 1
ATOM 1618 C CA . SER A 1 205 ? 1.929 -8.445 -24.219 1 98.06 205 SER A CA 1
ATOM 1619 C C . SER A 1 205 ? 2.207 -7.496 -23.062 1 98.06 205 SER A C 1
ATOM 1621 O O . SER A 1 205 ? 1.334 -6.723 -22.656 1 98.06 205 SER A O 1
ATOM 1623 N N . GLU A 1 206 ? 3.359 -7.668 -22.484 1 97.06 206 GLU A N 1
ATOM 1624 C CA . GLU A 1 206 ? 3.793 -6.75 -21.438 1 97.06 206 GLU A CA 1
ATOM 1625 C C . GLU A 1 206 ? 4.176 -5.391 -22.016 1 97.06 206 GLU A C 1
ATOM 1627 O O . GLU A 1 206 ? 3.939 -4.355 -21.391 1 97.06 206 GLU A O 1
ATOM 1632 N N . THR A 1 207 ? 4.777 -5.445 -23.203 1 95.75 207 THR A N 1
ATOM 1633 C CA . THR A 1 207 ? 5.137 -4.234 -23.938 1 95.75 207 THR A CA 1
ATOM 1634 C C . THR A 1 207 ? 4.312 -4.109 -25.219 1 95.75 207 THR A C 1
ATOM 1636 O O . THR A 1 207 ? 3.73 -5.09 -25.688 1 95.75 207 THR A O 1
ATOM 1639 N N . LYS A 1 208 ? 4.348 -2.918 -25.719 1 95.69 208 LYS A N 1
ATOM 1640 C CA . LYS A 1 208 ? 3.635 -2.676 -26.984 1 95.69 208 LYS A CA 1
ATOM 1641 C C . LYS A 1 208 ? 4.219 -3.512 -28.109 1 95.69 208 LYS A C 1
ATOM 1643 O O . LYS A 1 208 ? 3.477 -4.031 -28.953 1 95.69 208 LYS A O 1
ATOM 1648 N N . THR A 1 209 ? 5.504 -3.66 -28.094 1 94.88 209 THR A N 1
ATOM 1649 C CA . THR A 1 209 ? 6.195 -4.426 -29.125 1 94.88 209 THR A CA 1
ATOM 1650 C C . THR A 1 209 ? 5.758 -5.891 -29.094 1 94.88 209 THR A C 1
ATOM 1652 O O . THR A 1 209 ? 5.523 -6.492 -30.141 1 94.88 209 THR A O 1
ATOM 1655 N N . MET A 1 210 ? 5.629 -6.492 -27.953 1 95.56 210 MET A N 1
ATOM 1656 C CA . MET A 1 210 ? 5.172 -7.875 -27.812 1 95.56 210 MET A CA 1
ATOM 1657 C C . MET A 1 210 ? 3.777 -8.047 -28.391 1 95.56 210 MET A C 1
ATOM 1659 O O . MET A 1 210 ? 3.488 -9.062 -29.031 1 95.56 210 MET A O 1
ATOM 1663 N N . GLU A 1 211 ? 2.961 -7.035 -28.109 1 96.25 211 GLU A N 1
ATOM 1664 C CA . GLU A 1 211 ? 1.593 -7.098 -28.609 1 96.25 211 GLU A CA 1
ATOM 1665 C C . GLU A 1 211 ? 1.562 -6.984 -30.125 1 96.25 211 GLU A C 1
ATOM 1667 O O . GLU A 1 211 ? 0.875 -7.758 -30.797 1 96.25 211 GLU A O 1
ATOM 1672 N N . GLU A 1 212 ? 2.293 -6.047 -30.641 1 96.5 212 GLU A N 1
ATOM 1673 C CA . GLU A 1 212 ? 2.328 -5.793 -32.094 1 96.5 212 GLU A CA 1
ATOM 1674 C C . GLU A 1 212 ? 2.797 -7.023 -32.844 1 96.5 212 GLU A C 1
ATOM 1676 O O . GLU A 1 212 ? 2.363 -7.258 -33.969 1 96.5 212 GLU A O 1
ATOM 1681 N N . HIS A 1 213 ? 3.625 -7.832 -32.219 1 95.88 213 HIS A N 1
ATOM 1682 C CA . HIS A 1 213 ? 4.168 -9.008 -32.875 1 95.88 213 HIS A CA 1
ATOM 1683 C C . HIS A 1 213 ? 3.391 -10.266 -32.5 1 95.88 213 HIS A C 1
ATOM 1685 O O . HIS A 1 213 ? 3.725 -11.367 -32.938 1 95.88 213 HIS A O 1
ATOM 1691 N N . GLY A 1 214 ? 2.443 -10.133 -31.703 1 96 214 GLY A N 1
ATOM 1692 C CA . GLY A 1 214 ? 1.479 -11.188 -31.422 1 96 214 GLY A CA 1
ATOM 1693 C C . GLY A 1 214 ? 2.031 -12.289 -30.547 1 96 214 GLY A C 1
ATOM 1694 O O . GLY A 1 214 ? 1.965 -13.469 -30.906 1 96 214 GLY A O 1
ATOM 1695 N N . SER A 1 215 ? 2.504 -11.953 -29.391 1 95.19 215 SER A N 1
ATOM 1696 C CA . SER A 1 215 ? 3.137 -12.914 -28.5 1 95.19 215 SER A CA 1
ATOM 1697 C C . SER A 1 215 ? 2.162 -14.016 -28.094 1 95.19 215 SER A C 1
ATOM 1699 O O . SER A 1 215 ? 2.523 -15.195 -28.062 1 95.19 215 SER A O 1
ATOM 1701 N N . LEU A 1 216 ? 0.903 -13.664 -27.781 1 97 216 LEU A N 1
ATOM 1702 C CA . LEU A 1 216 ? -0.095 -14.656 -27.406 1 97 216 LEU A CA 1
ATOM 1703 C C . LEU A 1 216 ? -0.411 -15.578 -28.578 1 97 216 LEU A C 1
ATOM 1705 O O . LEU A 1 216 ? -0.438 -16.797 -28.422 1 97 216 LEU A O 1
ATOM 1709 N N . HIS A 1 217 ? -0.592 -15.016 -29.766 1 95 217 HIS A N 1
ATOM 1710 C CA . HIS A 1 217 ? -0.905 -15.773 -30.969 1 95 217 HIS A CA 1
ATOM 1711 C C . HIS A 1 217 ? 0.214 -16.75 -31.312 1 95 217 HIS A C 1
ATOM 1713 O O . HIS A 1 217 ? -0.049 -17.875 -31.734 1 95 217 HIS A O 1
ATOM 1719 N N . TYR A 1 218 ? 1.402 -16.266 -31.141 1 95.94 218 TYR A N 1
ATOM 1720 C CA . TYR A 1 218 ? 2.561 -17.094 -31.438 1 95.94 218 TYR A CA 1
ATOM 1721 C C . TYR A 1 218 ? 2.533 -18.375 -30.609 1 95.94 218 TYR A C 1
ATOM 1723 O O . TYR A 1 218 ? 2.707 -19.469 -31.141 1 95.94 218 TYR A O 1
ATOM 1731 N N . LEU A 1 219 ? 2.254 -18.266 -29.344 1 94.94 219 LEU A N 1
ATOM 1732 C CA . LEU A 1 219 ? 2.213 -19.406 -28.438 1 94.94 219 LEU A CA 1
ATOM 1733 C C . LEU A 1 219 ? 1.065 -20.344 -28.797 1 94.94 219 LEU A C 1
ATOM 1735 O O . LEU A 1 219 ? 1.251 -21.562 -28.875 1 94.94 219 LEU A O 1
ATOM 1739 N N . LEU A 1 220 ? -0.08 -19.781 -29.062 1 93.69 220 LEU A N 1
ATOM 1740 C CA . LEU A 1 220 ? -1.278 -20.578 -29.297 1 93.69 220 LEU A CA 1
ATOM 1741 C C . LEU A 1 220 ? -1.225 -21.25 -30.672 1 93.69 220 LEU A C 1
ATOM 1743 O O . LEU A 1 220 ? -1.738 -22.359 -30.844 1 93.69 220 LEU A O 1
ATOM 1747 N N . ASN A 1 221 ? -0.627 -20.562 -31.609 1 94 221 ASN A N 1
ATOM 1748 C CA . ASN A 1 221 ? -0.504 -21.125 -32.938 1 94 221 ASN A CA 1
ATOM 1749 C C . ASN A 1 221 ? 0.313 -22.422 -32.938 1 94 221 ASN A C 1
ATOM 1751 O O . ASN A 1 221 ? 0.088 -23.312 -33.75 1 94 221 ASN A O 1
ATOM 1755 N N . TYR A 1 222 ? 1.266 -22.484 -32.031 1 93.69 222 TYR A N 1
ATOM 1756 C CA . TYR A 1 222 ? 2.072 -23.703 -31.922 1 93.69 222 TYR A CA 1
ATOM 1757 C C . TYR A 1 222 ? 1.48 -24.656 -30.891 1 93.69 222 TYR A C 1
ATOM 1759 O O . TYR A 1 222 ? 2.158 -25.578 -30.438 1 93.69 222 TYR A O 1
ATOM 1767 N N . ARG A 1 223 ? 0.316 -24.359 -30.391 1 92.5 223 ARG A N 1
ATOM 1768 C CA . ARG A 1 223 ? -0.526 -25.234 -29.578 1 92.5 223 ARG A CA 1
ATOM 1769 C C . ARG A 1 223 ? 0.006 -25.344 -28.156 1 92.5 223 ARG A C 1
ATOM 1771 O O . ARG A 1 223 ? -0.179 -26.375 -27.5 1 92.5 223 ARG A O 1
ATOM 1778 N N . VAL A 1 224 ? 0.781 -24.375 -27.844 1 93.31 224 VAL A N 1
ATOM 1779 C CA . VAL A 1 224 ? 1.078 -24.25 -26.422 1 93.31 224 VAL A CA 1
ATOM 1780 C C . VAL A 1 224 ? -0.15 -23.734 -25.672 1 93.31 224 VAL A C 1
ATOM 1782 O O . VAL A 1 224 ? -0.695 -22.688 -26.016 1 93.31 224 VAL A O 1
ATOM 1785 N N . LYS A 1 225 ? -0.657 -24.422 -24.75 1 90.94 225 LYS A N 1
ATOM 1786 C CA . LYS A 1 225 ? -1.804 -23.984 -23.969 1 90.94 225 LYS A CA 1
ATOM 1787 C C . LYS A 1 225 ? -1.399 -23.688 -22.516 1 90.94 225 LYS A C 1
ATOM 1789 O O . LYS A 1 225 ? -1.506 -24.562 -21.656 1 90.94 225 LYS A O 1
ATOM 1794 N N . PRO A 1 226 ? -0.954 -22.516 -22.281 1 96.25 226 PRO A N 1
ATOM 1795 C CA . PRO A 1 226 ? -0.584 -22.172 -20.906 1 96.25 226 PRO A CA 1
ATOM 1796 C C . PRO A 1 226 ? -1.793 -22.078 -19.969 1 96.25 226 PRO A C 1
ATOM 1798 O O . PRO A 1 226 ? -2.844 -21.578 -20.375 1 96.25 226 PRO A O 1
ATOM 1801 N N . PRO A 1 227 ? -1.655 -22.625 -18.766 1 97.81 227 PRO A N 1
ATOM 1802 C CA . PRO A 1 227 ? -2.752 -22.422 -17.812 1 97.81 227 PRO A CA 1
ATOM 1803 C C . PRO A 1 227 ? -2.916 -20.953 -17.422 1 97.81 227 PRO A C 1
ATOM 1805 O O . PRO A 1 227 ? -3.99 -20.547 -16.969 1 97.81 227 PRO A O 1
ATOM 1808 N N . HIS A 1 228 ? -1.831 -20.188 -17.547 1 98.75 228 HIS A N 1
ATOM 1809 C CA . HIS A 1 228 ? -1.895 -18.75 -17.266 1 98.75 228 HIS A CA 1
ATOM 1810 C C . HIS A 1 228 ? -0.871 -17.984 -18.094 1 98.75 228 HIS A C 1
ATOM 1812 O O . HIS A 1 228 ? 0.106 -18.562 -18.578 1 98.75 228 HIS A O 1
ATOM 1818 N N . ILE A 1 229 ? -1.139 -16.734 -18.344 1 98.81 229 ILE A N 1
ATOM 1819 C CA . ILE A 1 229 ? -0.18 -15.797 -18.906 1 98.81 229 ILE A CA 1
ATOM 1820 C C . ILE A 1 229 ? 0.017 -14.633 -17.938 1 98.81 229 ILE A C 1
ATOM 1822 O O . ILE A 1 229 ? -0.833 -14.375 -17.078 1 98.81 229 ILE A O 1
ATOM 1826 N N . VAL A 1 230 ? 1.135 -13.945 -18.062 1 98.75 230 VAL A N 1
ATOM 1827 C CA . VAL A 1 230 ? 1.495 -12.898 -17.109 1 98.75 230 VAL A CA 1
ATOM 1828 C C . VAL A 1 230 ? 1.49 -11.539 -17.797 1 98.75 230 VAL A C 1
ATOM 1830 O O . VAL A 1 230 ? 1.938 -11.414 -18.953 1 98.75 230 VAL A O 1
ATOM 1833 N N . HIS A 1 231 ? 0.984 -10.477 -17.156 1 98.69 231 HIS A N 1
ATOM 1834 C CA . HIS A 1 231 ? 0.947 -9.055 -17.5 1 98.69 231 HIS A CA 1
ATOM 1835 C C . HIS A 1 231 ? -0.249 -8.727 -18.375 1 98.69 231 HIS A C 1
ATOM 1837 O O . HIS A 1 231 ? -1.258 -8.203 -17.906 1 98.69 231 HIS A O 1
ATOM 1843 N N . GLY A 1 232 ? -0.193 -9.07 -19.703 1 98.56 232 GLY A N 1
ATOM 1844 C CA . GLY A 1 232 ? -1.286 -8.812 -20.625 1 98.56 232 GLY A CA 1
ATOM 1845 C C . GLY A 1 232 ? -1.627 -7.336 -20.75 1 98.56 232 GLY A C 1
ATOM 1846 O O . GLY A 1 232 ? -2.789 -6.977 -20.938 1 98.56 232 GLY A O 1
ATOM 1847 N N . VAL A 1 233 ? -0.714 -6.406 -20.656 1 98.56 233 VAL A N 1
ATOM 1848 C CA . VAL A 1 233 ? -0.912 -4.965 -20.531 1 98.56 233 VAL A CA 1
ATOM 1849 C C . VAL A 1 233 ? -1.567 -4.43 -21.812 1 98.56 233 VAL A C 1
ATOM 1851 O O . VAL A 1 233 ? -2.445 -3.564 -21.75 1 98.56 233 VAL A O 1
ATOM 1854 N N . TYR A 1 234 ? -1.215 -4.973 -22.969 1 98.25 234 TYR A N 1
ATOM 1855 C CA . TYR A 1 234 ? -1.634 -4.383 -24.234 1 98.25 234 TYR A CA 1
ATOM 1856 C C . TYR A 1 234 ? -2.598 -5.305 -24.969 1 98.25 234 TYR A C 1
ATOM 1858 O O . TYR A 1 234 ? -2.852 -5.121 -26.172 1 98.25 234 TYR A O 1
ATOM 1866 N N . LEU A 1 235 ? -3.088 -6.297 -24.25 1 98.38 235 LEU A N 1
ATOM 1867 C CA . LEU A 1 235 ? -4.055 -7.191 -24.875 1 98.38 235 LEU A CA 1
ATOM 1868 C C . LEU A 1 235 ? -5.285 -6.422 -25.344 1 98.38 235 LEU A C 1
ATOM 1870 O O . LEU A 1 235 ? -5.688 -5.441 -24.703 1 98.38 235 LEU A O 1
ATOM 1874 N N . GLU A 1 236 ? -5.859 -6.914 -26.312 1 97.19 236 GLU A N 1
ATOM 1875 C CA . GLU A 1 236 ? -7.066 -6.309 -26.859 1 97.19 236 GLU A CA 1
ATOM 1876 C C . GLU A 1 236 ? -8.305 -7.145 -26.547 1 97.19 236 GLU A C 1
ATOM 1878 O O . GLU A 1 236 ? -8.188 -8.266 -26.062 1 97.19 236 GLU A O 1
ATOM 1883 N N . ASP A 1 237 ? -9.438 -6.656 -26.906 1 97.44 237 ASP A N 1
ATOM 1884 C CA . ASP A 1 237 ? -10.711 -7.277 -26.547 1 97.44 237 ASP A CA 1
ATOM 1885 C C . ASP A 1 237 ? -10.805 -8.703 -27.094 1 97.44 237 ASP A C 1
ATOM 1887 O O . ASP A 1 237 ? -11.211 -9.617 -26.375 1 97.44 237 ASP A O 1
ATOM 1891 N N . TRP A 1 238 ? -10.445 -8.797 -28.312 1 96.69 238 TRP A N 1
ATOM 1892 C CA . TRP A 1 238 ? -10.57 -10.109 -28.938 1 96.69 238 TRP A CA 1
ATOM 1893 C C . TRP A 1 238 ? -9.648 -11.117 -28.266 1 96.69 238 TRP A C 1
ATOM 1895 O O . TRP A 1 238 ? -9.961 -12.312 -28.203 1 96.69 238 TRP A O 1
ATOM 1905 N N . GLU A 1 239 ? -8.516 -10.727 -27.719 1 98.12 239 GLU A N 1
ATOM 1906 C CA . GLU A 1 239 ? -7.59 -11.617 -27.031 1 98.12 239 GLU A CA 1
ATOM 1907 C C . GLU A 1 239 ? -8.125 -12 -25.656 1 98.12 239 GLU A C 1
ATOM 1909 O O . GLU A 1 239 ? -7.879 -13.102 -25.172 1 98.12 239 GLU A O 1
ATOM 1914 N N . TYR A 1 240 ? -8.836 -11.062 -25.031 1 98.44 240 TYR A N 1
ATOM 1915 C CA . TYR A 1 240 ? -9.5 -11.422 -23.781 1 98.44 240 TYR A CA 1
ATOM 1916 C C . TYR A 1 240 ? -10.523 -12.531 -24.016 1 98.44 240 TYR A C 1
ATOM 1918 O O . TYR A 1 240 ? -10.633 -13.461 -23.203 1 98.44 240 TYR A O 1
ATOM 1926 N N . LYS A 1 241 ? -11.289 -12.414 -25.094 1 97.5 241 LYS A N 1
ATOM 1927 C CA . LYS A 1 241 ? -12.234 -13.477 -25.438 1 97.5 241 LYS A CA 1
ATOM 1928 C C . LYS A 1 241 ? -11.516 -14.805 -25.641 1 97.5 241 LYS A C 1
ATOM 1930 O O . LYS A 1 241 ? -12 -15.852 -25.203 1 97.5 241 LYS A O 1
ATOM 1935 N N . LEU A 1 242 ? -10.422 -14.734 -26.281 1 96.88 242 LEU A N 1
ATOM 1936 C CA . LEU A 1 242 ? -9.617 -15.922 -26.516 1 96.88 242 LEU A CA 1
ATOM 1937 C C . LEU A 1 242 ? -9.172 -16.547 -25.203 1 96.88 242 LEU A C 1
ATOM 1939 O O . LEU A 1 242 ? -9.219 -17.766 -25.031 1 96.88 242 LEU A O 1
ATOM 1943 N N . LEU A 1 243 ? -8.664 -15.734 -24.25 1 98.44 243 LEU A N 1
ATOM 1944 C CA . LEU A 1 243 ? -8.266 -16.234 -22.938 1 98.44 243 LEU A CA 1
ATOM 1945 C C . LEU A 1 243 ? -9.43 -16.938 -22.25 1 98.44 243 LEU A C 1
ATOM 1947 O O . LEU A 1 243 ? -9.258 -18.016 -21.688 1 98.44 243 LEU A O 1
ATOM 1951 N N . ALA A 1 244 ? -10.586 -16.328 -22.312 1 98.12 244 ALA A N 1
ATOM 1952 C CA . ALA A 1 244 ? -11.773 -16.891 -21.672 1 98.12 244 ALA A CA 1
ATOM 1953 C C . ALA A 1 244 ? -12.148 -18.234 -22.312 1 98.12 244 ALA A C 1
ATOM 1955 O O . ALA A 1 244 ? -12.422 -19.203 -21.609 1 98.12 244 ALA A O 1
ATOM 1956 N N . ASP A 1 245 ? -12.164 -18.25 -23.641 1 96.62 245 ASP A N 1
ATOM 1957 C CA . ASP A 1 245 ? -12.547 -19.438 -24.391 1 96.62 245 ASP A CA 1
ATOM 1958 C C . ASP A 1 245 ? -11.594 -20.594 -24.094 1 96.62 245 ASP A C 1
ATOM 1960 O O . ASP A 1 245 ? -12.008 -21.75 -24.031 1 96.62 245 ASP A O 1
ATOM 1964 N N . GLU A 1 246 ? -10.336 -20.297 -23.922 1 95.62 246 GLU A N 1
ATOM 1965 C CA . GLU A 1 246 ? -9.305 -21.312 -23.719 1 95.62 246 GLU A CA 1
ATOM 1966 C C . GLU A 1 246 ? -9.07 -21.578 -22.234 1 95.62 246 GLU A C 1
ATOM 1968 O O . GLU A 1 246 ? -8.203 -22.375 -21.859 1 95.62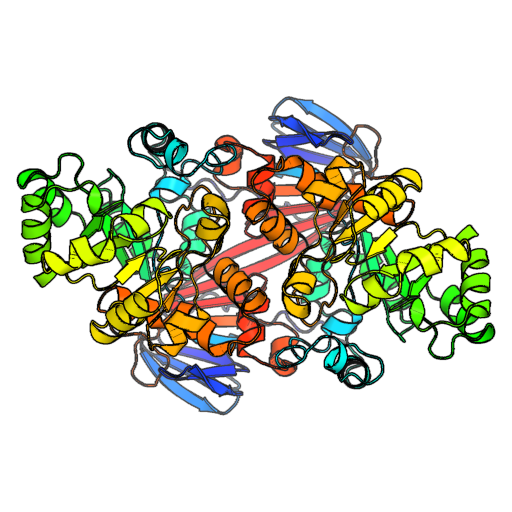 246 GLU A O 1
ATOM 1973 N N . ASP A 1 247 ? -9.766 -20.891 -21.391 1 97.06 247 ASP A N 1
ATOM 1974 C CA . ASP A 1 247 ? -9.656 -21.016 -19.938 1 97.06 247 ASP A CA 1
ATOM 1975 C C . ASP A 1 247 ? -8.234 -20.734 -19.469 1 97.06 247 ASP A C 1
ATOM 1977 O O . ASP A 1 247 ? -7.648 -21.516 -18.703 1 97.06 247 ASP A O 1
ATOM 1981 N N . ILE A 1 248 ? -7.637 -19.719 -20.031 1 98.38 248 ILE A N 1
ATOM 1982 C CA . ILE A 1 248 ? -6.316 -19.25 -19.641 1 98.38 248 ILE A CA 1
ATOM 1983 C C . ILE A 1 248 ? -6.453 -18.109 -18.625 1 98.38 248 ILE A C 1
ATOM 1985 O O . ILE A 1 248 ? -7.148 -17.125 -18.891 1 98.38 248 ILE A O 1
ATOM 1989 N N . VAL A 1 249 ? -5.812 -18.234 -17.469 1 98.88 249 VAL A N 1
ATOM 1990 C CA . VAL A 1 249 ? -5.871 -17.219 -16.422 1 98.88 249 VAL A CA 1
ATOM 1991 C C . VAL A 1 249 ? -4.918 -16.078 -16.766 1 98.88 249 VAL A C 1
ATOM 1993 O O . VAL A 1 249 ? -3.793 -16.297 -17.203 1 98.88 249 VAL A O 1
ATOM 1996 N N . LEU A 1 250 ? -5.363 -14.836 -16.641 1 98.94 250 LEU A N 1
ATOM 1997 C CA . LEU A 1 250 ? -4.504 -13.664 -16.766 1 98.94 250 LEU A CA 1
ATOM 1998 C C . LEU A 1 250 ? -3.953 -13.25 -15.406 1 98.94 250 LEU A C 1
ATOM 2000 O O . LEU A 1 250 ? -4.719 -12.891 -14.508 1 98.94 250 LEU A O 1
ATOM 2004 N N . VAL A 1 251 ? -2.676 -13.328 -15.219 1 98.94 251 VAL A N 1
ATOM 2005 C CA . VAL A 1 251 ? -2.039 -12.875 -13.984 1 98.94 251 VAL A CA 1
ATOM 2006 C C . VAL A 1 251 ? -1.526 -11.445 -14.164 1 98.94 251 VAL A C 1
ATOM 2008 O O . VAL A 1 251 ? -0.642 -11.203 -14.992 1 98.94 251 VAL A O 1
ATOM 2011 N N . VAL A 1 252 ? -2.078 -10.555 -13.43 1 98.88 252 VAL A N 1
ATOM 2012 C CA . VAL A 1 252 ? -1.681 -9.148 -13.516 1 98.88 252 VAL A CA 1
ATOM 2013 C C . VAL A 1 252 ? -0.75 -8.805 -12.359 1 98.88 252 VAL A C 1
ATOM 2015 O O . VAL A 1 252 ? -0.862 -9.375 -11.273 1 98.88 252 VAL A O 1
ATOM 2018 N N . ASN A 1 253 ? 0.14 -7.922 -12.602 1 98.69 253 ASN A N 1
ATOM 2019 C CA . ASN A 1 253 ? 1.111 -7.418 -11.641 1 98.69 253 ASN A CA 1
ATOM 2020 C C . ASN A 1 253 ? 1.092 -5.891 -11.57 1 98.69 253 ASN A C 1
ATOM 2022 O O . ASN A 1 253 ? 1.961 -5.23 -12.141 1 98.69 253 ASN A O 1
ATOM 2026 N N . PRO A 1 254 ? 0.188 -5.32 -10.789 1 98.5 254 PRO A N 1
ATOM 2027 C CA . PRO A 1 254 ? -0.18 -3.908 -10.906 1 98.5 254 PRO A CA 1
ATOM 2028 C C . PRO A 1 254 ? 1.009 -2.969 -10.711 1 98.5 254 PRO A C 1
ATOM 2030 O O . PRO A 1 254 ? 1.251 -2.092 -11.547 1 98.5 254 PRO A O 1
ATOM 2033 N N . ARG A 1 255 ? 1.798 -3.1 -9.656 1 98.31 255 ARG A N 1
ATOM 2034 C CA . ARG A 1 255 ? 2.902 -2.176 -9.43 1 98.31 255 ARG A CA 1
ATOM 2035 C C . ARG A 1 255 ? 3.977 -2.326 -10.5 1 98.31 255 ARG A C 1
ATOM 2037 O O . ARG A 1 255 ? 4.48 -1.331 -11.023 1 98.31 255 ARG A O 1
ATOM 2044 N N . SER A 1 256 ? 4.277 -3.562 -10.859 1 98.12 256 SER A N 1
ATOM 2045 C CA . SER A 1 256 ? 5.277 -3.807 -11.891 1 98.12 256 SER A CA 1
ATOM 2046 C C . SER A 1 256 ? 4.828 -3.244 -13.234 1 98.12 256 SER A C 1
ATOM 2048 O O . SER A 1 256 ? 5.605 -2.594 -13.938 1 98.12 256 SER A O 1
ATOM 2050 N N . ASN A 1 257 ? 3.562 -3.523 -13.625 1 97.69 257 ASN A N 1
ATOM 2051 C CA . ASN A 1 257 ? 3.035 -3.035 -14.891 1 97.69 257 ASN A CA 1
ATOM 2052 C C . ASN A 1 257 ? 3.045 -1.51 -14.953 1 97.69 257 ASN A C 1
ATOM 2054 O O . ASN A 1 257 ? 3.471 -0.927 -15.953 1 97.69 257 ASN A O 1
ATOM 2058 N N . LEU A 1 258 ? 2.666 -0.876 -13.875 1 97.25 258 LEU A N 1
ATOM 2059 C CA . LEU A 1 258 ? 2.67 0.583 -13.844 1 97.25 258 LEU A CA 1
ATOM 2060 C C . LEU A 1 258 ? 4.094 1.124 -13.906 1 97.25 258 LEU A C 1
ATOM 2062 O O . LEU A 1 258 ? 4.359 2.094 -14.625 1 97.25 258 LEU A O 1
ATOM 2066 N N . TRP A 1 259 ? 4.961 0.504 -13.211 1 97.5 259 TRP A N 1
ATOM 2067 C CA . TRP A 1 259 ? 6.34 0.971 -13.125 1 97.5 259 TRP A CA 1
ATOM 2068 C C . TRP A 1 259 ? 7.027 0.883 -14.484 1 97.5 259 TRP A C 1
ATOM 2070 O O . TRP A 1 259 ? 7.605 1.863 -14.961 1 97.5 259 TRP A O 1
ATOM 2080 N N . PHE A 1 260 ? 6.867 -0.235 -15.172 1 96.31 260 PHE A N 1
ATOM 2081 C CA . PHE A 1 260 ? 7.684 -0.487 -16.359 1 96.31 260 PHE A CA 1
ATOM 2082 C C . PHE A 1 260 ? 6.961 -0.038 -17.625 1 96.31 260 PHE A C 1
ATOM 2084 O O . PHE A 1 260 ? 7.598 0.273 -18.625 1 96.31 260 PHE A O 1
ATOM 2091 N N . THR A 1 261 ? 5.59 0.031 -17.531 1 95.06 261 THR A N 1
ATOM 2092 C CA . THR A 1 261 ? 4.887 0.297 -18.781 1 95.06 261 THR A CA 1
ATOM 2093 C C . THR A 1 261 ? 4.004 1.534 -18.656 1 95.06 261 THR A C 1
ATOM 2095 O O . THR A 1 261 ? 3.461 2.023 -19.656 1 95.06 261 THR A O 1
ATOM 2098 N N . SER A 1 262 ? 3.789 2.041 -17.438 1 94 262 SER A N 1
ATOM 2099 C CA . SER A 1 262 ? 2.92 3.178 -17.141 1 94 262 SER A CA 1
ATOM 2100 C C . SER A 1 262 ? 1.476 2.885 -17.531 1 94 262 SER A C 1
ATOM 2102 O O . SER A 1 262 ? 0.725 3.797 -17.891 1 94 262 SER A O 1
ATOM 2104 N N . LYS A 1 263 ? 1.206 1.58 -17.562 1 95.5 263 LYS A N 1
ATOM 2105 C CA . LYS A 1 263 ? -0.123 1.146 -17.984 1 95.5 263 LYS A CA 1
ATOM 2106 C C . LYS A 1 263 ? -0.524 -0.152 -17.297 1 95.5 263 LYS A C 1
ATOM 2108 O O . LYS A 1 263 ? 0.328 -0.991 -17 1 95.5 263 LYS A O 1
ATOM 2113 N N . LEU A 1 264 ? -1.789 -0.278 -17 1 97.31 264 LEU A N 1
ATOM 2114 C CA . LEU A 1 264 ? -2.367 -1.535 -16.547 1 97.31 264 LEU A CA 1
ATOM 2115 C C . LEU A 1 264 ? -3.139 -2.221 -17.672 1 97.31 264 LEU A C 1
ATOM 2117 O O . LEU A 1 264 ? -3.639 -1.557 -18.578 1 97.31 264 LEU A O 1
ATOM 2121 N N . PRO A 1 265 ? -3.178 -3.576 -17.656 1 97.88 265 PRO A N 1
ATOM 2122 C CA . PRO A 1 265 ? -4.152 -4.211 -18.547 1 97.88 265 PRO A CA 1
ATOM 2123 C C . PRO A 1 265 ? -5.59 -3.787 -18.234 1 97.88 265 PRO A C 1
ATOM 2125 O O . PRO A 1 265 ? -5.883 -3.324 -17.141 1 97.88 265 PRO A O 1
ATOM 2128 N N . ARG A 1 266 ? -6.414 -3.875 -19.25 1 97.75 266 ARG A N 1
ATOM 2129 C CA . ARG A 1 266 ? -7.824 -3.553 -19.062 1 97.75 266 ARG A CA 1
ATOM 2130 C C . ARG A 1 266 ? -8.547 -4.672 -18.312 1 97.75 266 ARG A C 1
ATOM 2132 O O . ARG A 1 266 ? -9.289 -5.445 -18.922 1 97.75 266 ARG A O 1
ATOM 2139 N N . ILE A 1 267 ? -8.406 -4.586 -17.062 1 98.31 267 ILE A N 1
ATOM 2140 C CA . ILE A 1 267 ? -8.945 -5.617 -16.172 1 98.31 267 ILE A CA 1
ATOM 2141 C C . ILE A 1 267 ? -10.469 -5.625 -16.266 1 98.31 267 ILE A C 1
ATOM 2143 O O . ILE A 1 267 ? -11.094 -6.688 -16.234 1 98.31 267 ILE A O 1
ATOM 2147 N N . ASP A 1 268 ? -11.078 -4.441 -16.344 1 97.44 268 ASP A N 1
ATOM 2148 C CA . ASP A 1 268 ? -12.523 -4.324 -16.484 1 97.44 268 ASP A CA 1
ATOM 2149 C C . ASP A 1 268 ? -13.023 -5.09 -17.703 1 97.44 268 ASP A C 1
ATOM 2151 O O . ASP A 1 268 ? -14 -5.832 -17.625 1 97.44 268 ASP A O 1
ATOM 2155 N N . LYS A 1 269 ? -12.312 -4.988 -18.859 1 98 269 LYS A N 1
ATOM 2156 C CA . LYS A 1 269 ? -12.68 -5.691 -20.078 1 98 269 LYS A CA 1
ATOM 2157 C C . LYS A 1 269 ? -12.414 -7.188 -19.953 1 98 269 LYS A C 1
ATOM 2159 O O . LYS A 1 269 ? -13.211 -8.008 -20.422 1 98 269 LYS A O 1
ATOM 2164 N N . ALA A 1 270 ? -11.258 -7.531 -19.375 1 98.69 270 ALA A N 1
ATOM 2165 C CA . ALA A 1 270 ? -10.945 -8.945 -19.172 1 98.69 270 ALA A CA 1
ATOM 2166 C C . ALA A 1 270 ? -12.062 -9.648 -18.406 1 98.69 270 ALA A C 1
ATOM 2168 O O . ALA A 1 270 ? -12.539 -10.711 -18.812 1 98.69 270 ALA A O 1
ATOM 2169 N N . LEU A 1 271 ? -12.508 -9.008 -17.344 1 98.5 271 LEU A N 1
ATOM 2170 C CA . LEU A 1 271 ? -13.547 -9.578 -16.5 1 98.5 271 LEU A CA 1
ATOM 2171 C C . LEU A 1 271 ? -14.875 -9.664 -17.25 1 98.5 271 LEU A C 1
ATOM 2173 O O . LEU A 1 271 ? -15.602 -10.648 -17.125 1 98.5 271 LEU A O 1
ATOM 2177 N N . LYS A 1 272 ? -15.172 -8.656 -18 1 97.81 272 LYS A N 1
ATOM 2178 C CA . LYS A 1 272 ? -16.406 -8.625 -18.781 1 97.81 272 LYS A CA 1
ATOM 2179 C C . LYS A 1 272 ? -16.453 -9.789 -19.766 1 97.81 272 LYS A C 1
ATOM 2181 O O . LYS A 1 272 ? -17.531 -10.336 -20.031 1 97.81 272 LYS A O 1
ATOM 2186 N N . HIS A 1 273 ? -15.328 -10.203 -20.297 1 98.19 273 HIS A N 1
ATOM 2187 C CA . HIS A 1 273 ? -15.258 -11.289 -21.266 1 98.19 273 HIS A CA 1
ATOM 2188 C C . HIS A 1 273 ? -15.219 -12.641 -20.578 1 98.19 273 HIS A C 1
ATOM 2190 O O . HIS A 1 273 ? -15.203 -13.688 -21.234 1 98.19 273 HIS A O 1
ATOM 2196 N N . GLY A 1 274 ? -15.062 -12.617 -19.234 1 98.12 274 GLY A N 1
ATOM 2197 C CA . GLY A 1 274 ? -15.117 -13.859 -18.484 1 98.12 274 GLY A CA 1
ATOM 2198 C C . GLY A 1 274 ? -13.742 -14.43 -18.172 1 98.12 274 GLY A C 1
ATOM 2199 O O . GLY A 1 274 ? -13.625 -15.602 -17.797 1 98.12 274 GLY A O 1
ATOM 2200 N N . VAL A 1 275 ? -12.734 -13.664 -18.375 1 98.81 275 VAL A N 1
ATOM 2201 C CA . VAL A 1 275 ? -11.383 -14.109 -18.062 1 98.81 275 VAL A CA 1
ATOM 2202 C C . VAL A 1 275 ? -11.203 -14.18 -16.547 1 98.81 275 VAL A C 1
ATOM 2204 O O . VAL A 1 275 ? -11.609 -13.273 -15.828 1 98.81 275 VAL A O 1
ATOM 2207 N N . LYS A 1 276 ? -10.664 -15.281 -16.031 1 98.75 276 LYS A N 1
ATOM 2208 C CA . LYS A 1 276 ? -10.188 -15.297 -14.656 1 98.75 276 LYS A CA 1
ATOM 2209 C C . LYS A 1 276 ? -8.883 -14.508 -14.516 1 98.75 276 LYS A C 1
ATOM 2211 O O . LYS A 1 276 ? -7.926 -14.758 -15.25 1 98.75 276 LYS A O 1
ATOM 2216 N N . VAL A 1 277 ? -8.938 -13.531 -13.641 1 98.94 277 VAL A N 1
ATOM 2217 C CA . VAL A 1 277 ? -7.762 -12.703 -13.414 1 98.94 277 VAL A CA 1
ATOM 2218 C C . VAL A 1 277 ? -7.191 -12.984 -12.031 1 98.94 277 VAL A C 1
ATOM 2220 O O . VAL A 1 277 ? -7.934 -13.055 -11.047 1 98.94 277 VAL A O 1
ATOM 2223 N N . ALA A 1 278 ? -5.922 -13.227 -11.93 1 98.94 278 ALA A N 1
ATOM 2224 C CA . ALA A 1 278 ? -5.203 -13.414 -10.672 1 98.94 278 ALA A CA 1
ATOM 2225 C C . ALA A 1 278 ? -4.164 -12.312 -10.469 1 98.94 278 ALA A C 1
ATOM 2227 O O . ALA A 1 278 ? -3.854 -11.562 -11.398 1 98.94 278 ALA A O 1
ATOM 2228 N N . VAL A 1 279 ? -3.633 -12.211 -9.227 1 98.94 279 VAL A N 1
ATOM 2229 C CA . VAL A 1 279 ? -2.713 -11.125 -8.898 1 98.94 279 VAL A CA 1
ATOM 2230 C C . VAL A 1 279 ? -1.348 -11.695 -8.531 1 98.94 279 VAL A C 1
ATOM 2232 O O . VAL A 1 279 ? -1.26 -12.711 -7.836 1 98.94 279 VAL A O 1
ATOM 2235 N N . GLY A 1 280 ? -0.345 -11.18 -9.047 1 98.88 280 GLY A N 1
ATOM 2236 C CA . GLY A 1 280 ? 1.037 -11.422 -8.672 1 98.88 280 GLY A CA 1
ATOM 2237 C C . GLY A 1 280 ? 1.784 -10.156 -8.289 1 98.88 280 GLY A C 1
ATOM 2238 O O . GLY A 1 280 ? 1.244 -9.055 -8.398 1 98.88 280 GLY A O 1
ATOM 2239 N N . THR A 1 281 ? 3.023 -10.352 -7.816 1 98.81 281 THR A N 1
ATOM 2240 C CA . THR A 1 281 ? 3.803 -9.203 -7.363 1 98.81 281 THR A CA 1
ATOM 2241 C C . THR A 1 281 ? 5 -8.969 -8.281 1 98.81 281 THR A C 1
ATOM 2243 O O . THR A 1 281 ? 5.621 -7.906 -8.234 1 98.81 281 THR A O 1
ATOM 2246 N N . ASP A 1 282 ? 5.383 -9.992 -9.094 1 98.44 282 ASP A N 1
ATOM 2247 C CA . ASP A 1 282 ? 6.438 -9.922 -10.102 1 98.44 282 ASP A CA 1
ATOM 2248 C C . ASP A 1 282 ? 7.805 -9.742 -9.453 1 98.44 282 ASP A C 1
ATOM 2250 O O . ASP A 1 282 ? 8.195 -10.516 -8.578 1 98.44 282 ASP A O 1
ATOM 2254 N N . ASN A 1 283 ? 8.625 -8.758 -9.828 1 97.75 283 ASN A N 1
ATOM 2255 C CA . ASN A 1 283 ? 10.008 -8.57 -9.398 1 97.75 283 ASN A CA 1
ATOM 2256 C C . ASN A 1 283 ? 10.094 -8.242 -7.914 1 97.75 283 ASN A C 1
ATOM 2258 O O . ASN A 1 283 ? 9.883 -7.094 -7.512 1 97.75 283 ASN A O 1
ATOM 2262 N N . ALA A 1 284 ? 10.547 -9.188 -7.109 1 97.56 284 ALA A N 1
ATOM 2263 C CA . ALA A 1 284 ? 10.539 -9.039 -5.656 1 97.56 284 ALA A CA 1
ATOM 2264 C C . ALA A 1 284 ? 11.617 -8.055 -5.207 1 97.56 284 ALA A C 1
ATOM 2266 O O . ALA A 1 284 ? 11.586 -7.562 -4.074 1 97.56 284 ALA A O 1
ATOM 2267 N N . GLY A 1 285 ? 12.57 -7.809 -6 1 96.88 285 GLY A N 1
ATOM 2268 C CA . GLY A 1 285 ? 13.586 -6.824 -5.676 1 96.88 285 GLY A CA 1
ATOM 2269 C C . GLY A 1 285 ? 13.102 -5.395 -5.816 1 96.88 285 GLY A C 1
ATOM 2270 O O . GLY A 1 285 ? 13.461 -4.531 -5.012 1 96.88 285 GLY A O 1
ATOM 2271 N N . CYS A 1 286 ? 12.258 -5.18 -6.785 1 97.38 286 CYS A N 1
ATOM 2272 C CA . CYS A 1 286 ? 11.789 -3.83 -7.078 1 97.38 286 CYS A CA 1
ATOM 2273 C C . CYS A 1 286 ? 10.508 -3.523 -6.316 1 97.38 286 CYS A C 1
ATOM 2275 O O . CYS A 1 286 ? 10.219 -2.363 -6.02 1 97.38 286 CYS A O 1
ATOM 2277 N N . PHE A 1 287 ? 9.727 -4.566 -6.008 1 97.88 287 PHE A N 1
ATOM 2278 C CA . PHE A 1 287 ? 8.422 -4.422 -5.375 1 97.88 287 PHE A CA 1
ATOM 2279 C C . PHE A 1 287 ? 8.266 -5.402 -4.215 1 97.88 287 PHE A C 1
ATOM 2281 O O . PHE A 1 287 ? 8.273 -6.617 -4.422 1 97.88 287 PHE A O 1
ATOM 2288 N N . HIS A 1 288 ? 8.188 -4.805 -2.994 1 97.94 288 HIS A N 1
ATOM 2289 C CA . HIS A 1 288 ? 7.977 -5.691 -1.854 1 97.94 288 HIS A CA 1
ATOM 2290 C C . HIS A 1 288 ? 6.84 -6.672 -2.119 1 97.94 288 HIS A C 1
ATOM 2292 O O . HIS A 1 288 ? 5.75 -6.27 -2.523 1 97.94 288 HIS A O 1
ATOM 2298 N N . PRO A 1 289 ? 7.055 -7.938 -1.92 1 98.25 289 PRO A N 1
ATOM 2299 C CA . PRO A 1 289 ? 6.156 -8.953 -2.477 1 98.25 289 PRO A CA 1
ATOM 2300 C C . PRO A 1 289 ? 4.961 -9.242 -1.573 1 98.25 289 PRO A C 1
ATOM 2302 O O . PRO A 1 289 ? 4.727 -10.391 -1.198 1 98.25 289 PRO A O 1
ATOM 2305 N N . ASP A 1 290 ? 4.191 -8.289 -1.257 1 98.5 290 ASP A N 1
ATOM 2306 C CA . ASP A 1 290 ? 2.893 -8.422 -0.606 1 98.5 290 ASP A CA 1
ATOM 2307 C C . ASP A 1 290 ? 1.755 -8.18 -1.596 1 98.5 290 ASP A C 1
ATOM 2309 O O . ASP A 1 290 ? 1.521 -7.043 -2.018 1 98.5 290 ASP A O 1
ATOM 2313 N N . VAL A 1 291 ? 1.006 -9.18 -1.871 1 98.75 291 VAL A N 1
ATOM 2314 C CA . VAL A 1 291 ? -0.003 -9.125 -2.924 1 98.75 291 VAL A CA 1
ATOM 2315 C C . VAL A 1 291 ? -1.108 -8.148 -2.531 1 98.75 291 VAL A C 1
ATOM 2317 O O . VAL A 1 291 ? -1.837 -7.648 -3.393 1 98.75 291 VAL A O 1
ATOM 2320 N N . TRP A 1 292 ? -1.23 -7.879 -1.28 1 98.81 292 TRP A N 1
ATOM 2321 C CA . TRP A 1 292 ? -2.326 -7.039 -0.808 1 98.81 292 TRP A CA 1
ATOM 2322 C C . TRP A 1 292 ? -2.133 -5.59 -1.247 1 98.81 292 TRP A C 1
ATOM 2324 O O . TRP A 1 292 ? -3.105 -4.867 -1.47 1 98.81 292 TRP A O 1
ATOM 2334 N N . VAL A 1 293 ? -0.868 -5.125 -1.355 1 98.62 293 VAL A N 1
ATOM 2335 C CA . VAL A 1 293 ? -0.651 -3.764 -1.828 1 98.62 293 VAL A CA 1
ATOM 2336 C C . VAL A 1 293 ? -1.057 -3.654 -3.297 1 98.62 293 VAL A C 1
ATOM 2338 O O . VAL A 1 293 ? -1.597 -2.631 -3.723 1 98.62 293 VAL A O 1
ATOM 2341 N N . ASP A 1 294 ? -0.796 -4.688 -4.082 1 98.81 294 ASP A N 1
ATOM 2342 C CA . ASP A 1 294 ? -1.218 -4.715 -5.48 1 98.81 294 ASP A CA 1
ATOM 2343 C C . ASP A 1 294 ? -2.738 -4.781 -5.594 1 98.81 294 ASP A C 1
ATOM 2345 O O . ASP A 1 294 ? -3.332 -4.137 -6.461 1 98.81 294 ASP A O 1
ATOM 2349 N N . THR A 1 295 ? -3.352 -5.539 -4.711 1 98.88 295 THR A N 1
ATOM 2350 C CA . THR A 1 295 ? -4.809 -5.633 -4.684 1 98.88 295 THR A CA 1
ATOM 2351 C C . THR A 1 295 ? -5.43 -4.293 -4.301 1 98.88 295 THR A C 1
ATOM 2353 O O . THR A 1 295 ? -6.422 -3.869 -4.895 1 98.88 295 THR A O 1
ATOM 2356 N N . LEU A 1 296 ? -4.832 -3.666 -3.336 1 98.75 296 LEU A N 1
ATOM 2357 C CA . LEU A 1 296 ? -5.277 -2.346 -2.908 1 98.75 296 LEU A CA 1
ATOM 2358 C C . LEU A 1 296 ? -5.191 -1.345 -4.055 1 98.75 296 LEU A C 1
ATOM 2360 O O . LEU A 1 296 ? -6.109 -0.544 -4.258 1 98.75 296 LEU A O 1
ATOM 2364 N N . LEU A 1 297 ? -4.152 -1.389 -4.797 1 98.19 297 LEU A N 1
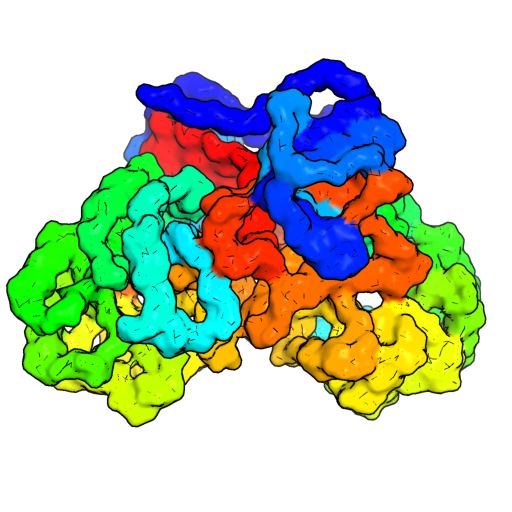ATOM 2365 C CA . LEU A 1 297 ? -3.982 -0.508 -5.949 1 98.19 297 LEU A CA 1
ATOM 2366 C C . LEU A 1 297 ? -5.062 -0.764 -6.992 1 98.19 297 LEU A C 1
ATOM 2368 O O . LEU A 1 297 ? -5.633 0.179 -7.543 1 98.19 297 LEU A O 1
ATOM 2372 N N . LEU A 1 298 ? -5.344 -2.037 -7.234 1 98.38 298 LEU A N 1
ATOM 2373 C CA . LEU A 1 298 ? -6.387 -2.387 -8.195 1 98.38 298 LEU A CA 1
ATOM 2374 C C . LEU A 1 298 ? -7.738 -1.851 -7.746 1 98.38 298 LEU A C 1
ATOM 2376 O O . LEU A 1 298 ? -8.469 -1.254 -8.539 1 98.38 298 LEU A O 1
ATOM 2380 N N . GLU A 1 299 ? -8.039 -2.082 -6.488 1 98.12 299 GLU A N 1
ATOM 2381 C CA . GLU A 1 299 ? -9.305 -1.581 -5.965 1 98.12 299 GLU A CA 1
ATOM 2382 C C . GLU A 1 299 ? -9.398 -0.064 -6.102 1 98.12 299 GLU A C 1
ATOM 2384 O O . GLU A 1 299 ? -10.461 0.468 -6.438 1 98.12 299 GLU A O 1
ATOM 2389 N N . THR A 1 300 ? -8.297 0.638 -5.863 1 97.75 300 THR A N 1
ATOM 2390 C CA . THR A 1 300 ? -8.258 2.094 -5.922 1 97.75 300 THR A CA 1
ATOM 2391 C C . THR A 1 300 ? -8.492 2.584 -7.348 1 97.75 300 THR A C 1
ATOM 2393 O O . THR A 1 300 ? -9.281 3.508 -7.57 1 97.75 300 THR A O 1
ATOM 2396 N N . ILE A 1 301 ? -7.918 1.922 -8.281 1 96.75 301 ILE A N 1
ATOM 2397 C CA . ILE A 1 301 ? -7.957 2.365 -9.672 1 96.75 301 ILE A CA 1
ATOM 2398 C C . ILE A 1 301 ? -9.273 1.927 -10.32 1 96.75 301 ILE A C 1
ATOM 2400 O O . ILE A 1 301 ? -9.883 2.684 -11.078 1 96.75 301 ILE A O 1
ATOM 2404 N N . TYR A 1 302 ? -9.703 0.701 -10.016 1 96.75 302 TYR A N 1
ATOM 2405 C CA . TYR A 1 302 ? -10.93 0.146 -10.562 1 96.75 302 TYR A CA 1
ATOM 2406 C C . TYR A 1 302 ? -12.047 0.153 -9.523 1 96.75 302 TYR A C 1
ATOM 2408 O O . TYR A 1 302 ? -12.695 -0.87 -9.297 1 96.75 302 TYR A O 1
ATOM 2416 N N . LYS A 1 303 ? -12.312 1.288 -9.008 1 95.06 303 LYS A N 1
ATOM 2417 C CA . LYS A 1 303 ? -13.18 1.46 -7.848 1 95.06 303 LYS A CA 1
ATOM 2418 C C . LYS A 1 303 ? -14.609 1.017 -8.164 1 95.06 303 LYS A C 1
ATOM 2420 O O . LYS A 1 303 ? -15.391 0.717 -7.258 1 95.06 303 LYS A O 1
ATOM 2425 N N . ASP A 1 304 ? -14.969 0.957 -9.422 1 95.62 304 ASP A N 1
ATOM 2426 C CA . ASP A 1 304 ? -16.344 0.622 -9.797 1 95.62 304 ASP A CA 1
ATOM 2427 C C . ASP A 1 304 ? -16.547 -0.89 -9.82 1 95.62 304 ASP A C 1
ATOM 2429 O O . ASP A 1 304 ? -17.688 -1.363 -9.914 1 95.62 304 ASP A O 1
ATOM 2433 N N . ILE A 1 305 ? -15.469 -1.643 -9.758 1 97.38 305 ILE A N 1
ATOM 2434 C CA . ILE A 1 305 ? -15.562 -3.096 -9.68 1 97.38 305 ILE A CA 1
ATOM 2435 C C . ILE A 1 305 ? -15.836 -3.514 -8.234 1 97.38 305 ILE A C 1
ATOM 2437 O O . ILE A 1 305 ? -15.266 -2.951 -7.297 1 97.38 305 ILE A O 1
ATOM 2441 N N . ASP A 1 306 ? -16.734 -4.492 -8.047 1 97.88 306 ASP A N 1
ATOM 2442 C CA . ASP A 1 306 ? -17.062 -5.035 -6.734 1 97.88 306 ASP A CA 1
ATOM 2443 C C . ASP A 1 306 ? -15.797 -5.516 -6.016 1 97.88 306 ASP A C 1
ATOM 2445 O O . ASP A 1 306 ? -15.062 -6.348 -6.543 1 97.88 306 ASP A O 1
ATOM 2449 N N . PRO A 1 307 ? -15.57 -4.98 -4.812 1 98.56 307 PRO A N 1
ATOM 2450 C CA . PRO A 1 307 ? -14.375 -5.395 -4.074 1 98.56 307 PRO A CA 1
ATOM 2451 C C . PRO A 1 307 ? -14.273 -6.914 -3.928 1 98.56 307 PRO A C 1
ATOM 2453 O O . PRO A 1 307 ? -13.164 -7.453 -3.848 1 98.56 307 PRO A O 1
ATOM 2456 N N . ARG A 1 308 ? -15.336 -7.625 -3.877 1 98.75 308 ARG A N 1
ATOM 2457 C CA . ARG A 1 308 ? -15.336 -9.078 -3.785 1 98.75 308 ARG A CA 1
ATOM 2458 C C . ARG A 1 308 ? -14.562 -9.695 -4.949 1 98.75 308 ARG A C 1
ATOM 2460 O O . ARG A 1 308 ? -13.891 -10.719 -4.781 1 98.75 308 ARG A O 1
ATOM 2467 N N . THR A 1 309 ? -14.664 -9.086 -6.109 1 98.75 309 THR A N 1
ATOM 2468 C CA . THR A 1 309 ? -13.953 -9.555 -7.293 1 98.75 309 THR A CA 1
ATOM 2469 C C . THR A 1 309 ? -12.445 -9.508 -7.082 1 98.75 309 THR A C 1
ATOM 2471 O O . THR A 1 309 ? -11.727 -10.438 -7.473 1 98.75 309 THR A O 1
ATOM 2474 N N . PHE A 1 310 ? -11.961 -8.469 -6.445 1 98.81 310 PHE A N 1
ATOM 2475 C CA . PHE A 1 310 ? -10.531 -8.352 -6.195 1 98.81 310 PHE A CA 1
ATOM 2476 C C . PHE A 1 310 ? -10.062 -9.398 -5.191 1 98.81 310 PHE A C 1
ATOM 2478 O O . PHE A 1 310 ? -8.945 -9.898 -5.281 1 98.81 310 PHE A O 1
ATOM 2485 N N . LEU A 1 311 ? -10.891 -9.734 -4.203 1 98.94 311 LEU A N 1
ATOM 2486 C CA . LEU A 1 311 ? -10.547 -10.805 -3.279 1 98.94 311 LEU A CA 1
ATOM 2487 C C . LEU A 1 311 ? -10.484 -12.148 -4 1 98.94 311 LEU A C 1
ATOM 2489 O O . LEU A 1 311 ? -9.625 -12.984 -3.707 1 98.94 311 LEU A O 1
ATOM 2493 N N . GLU A 1 312 ? -11.414 -12.359 -4.926 1 98.88 312 GLU A N 1
ATOM 2494 C CA . GLU A 1 312 ? -11.367 -13.57 -5.742 1 98.88 312 GLU A CA 1
ATOM 2495 C C . GLU A 1 312 ? -10.062 -13.641 -6.535 1 98.88 312 GLU A C 1
ATOM 2497 O O . GLU A 1 312 ? -9.422 -14.688 -6.594 1 98.88 312 GLU A O 1
ATOM 2502 N N . MET A 1 313 ? -9.688 -12.547 -7.121 1 98.94 313 MET A N 1
ATOM 2503 C CA . MET A 1 313 ? -8.453 -12.461 -7.898 1 98.94 313 MET A CA 1
ATOM 2504 C C . MET A 1 313 ? -7.242 -12.82 -7.043 1 98.94 313 MET A C 1
ATOM 2506 O O . MET A 1 313 ? -6.297 -13.445 -7.527 1 98.94 313 MET A O 1
ATOM 2510 N N . THR A 1 314 ? -7.301 -12.438 -5.793 1 98.88 314 THR A N 1
ATOM 2511 C CA . THR A 1 314 ? -6.145 -12.516 -4.906 1 98.88 314 THR A CA 1
ATOM 2512 C C . THR A 1 314 ? -6.109 -13.852 -4.172 1 98.88 314 THR A C 1
ATOM 2514 O O . THR A 1 314 ? -5.035 -14.367 -3.854 1 98.88 314 THR A O 1
ATOM 2517 N N . THR A 1 315 ? -7.328 -14.539 -3.953 1 98.88 315 THR A N 1
ATOM 2518 C CA . THR A 1 315 ? -7.363 -15.695 -3.066 1 98.88 315 THR A CA 1
ATOM 2519 C C . THR A 1 315 ? -7.762 -16.953 -3.834 1 98.88 315 THR A C 1
ATOM 2521 O O . THR A 1 315 ? -7.438 -18.062 -3.42 1 98.88 315 THR A O 1
ATOM 2524 N N . ILE A 1 316 ? -8.492 -16.828 -4.941 1 98.88 316 ILE A N 1
ATOM 2525 C CA . ILE A 1 316 ? -9.102 -18 -5.562 1 98.88 316 ILE A CA 1
ATOM 2526 C C . ILE A 1 316 ? -8.461 -18.25 -6.926 1 98.88 316 ILE A C 1
ATOM 2528 O O . ILE A 1 316 ? -7.93 -19.344 -7.184 1 98.88 316 ILE A O 1
ATOM 2532 N N . ASN A 1 317 ? -8.344 -17.219 -7.75 1 98.88 317 ASN A N 1
ATOM 2533 C CA . ASN A 1 317 ? -8.039 -17.406 -9.164 1 98.88 317 ASN A CA 1
ATOM 2534 C C . ASN A 1 317 ? -6.605 -17.891 -9.375 1 98.88 317 ASN A C 1
ATOM 2536 O O . ASN A 1 317 ? -6.301 -18.516 -10.391 1 98.88 317 ASN A O 1
ATOM 2540 N N . GLY A 1 318 ? -5.746 -17.609 -8.359 1 98.81 318 GLY A N 1
ATOM 2541 C CA . GLY A 1 318 ? -4.379 -18.094 -8.469 1 98.81 318 GLY A CA 1
ATOM 2542 C C . GLY A 1 318 ? -4.277 -19.609 -8.492 1 98.81 318 GLY A C 1
ATOM 2543 O O . GLY A 1 318 ? -3.326 -20.156 -9.055 1 98.81 318 GLY A O 1
ATOM 2544 N N . TYR A 1 319 ? -5.242 -20.297 -7.879 1 98.75 319 TYR A N 1
ATOM 2545 C CA . TYR A 1 319 ? -5.262 -21.75 -7.93 1 98.75 319 TYR A CA 1
ATOM 2546 C C . TYR A 1 319 ? -5.48 -22.25 -9.352 1 98.75 319 TYR A C 1
ATOM 2548 O O . TYR A 1 319 ? -4.766 -23.125 -9.828 1 98.75 319 TYR A O 1
ATOM 2556 N N . TYR A 1 320 ? -6.387 -21.609 -10.055 1 98.5 320 TYR A N 1
ATOM 2557 C CA . TYR A 1 320 ? -6.691 -22 -11.422 1 98.5 320 TYR A CA 1
ATOM 2558 C C . TYR A 1 320 ? -5.5 -21.75 -12.344 1 98.5 320 TYR A C 1
ATOM 2560 O O . TYR A 1 320 ? -5.281 -22.484 -13.305 1 98.5 320 TYR A O 1
ATOM 2568 N N . ALA A 1 321 ? -4.691 -20.75 -11.977 1 98.5 321 ALA A N 1
ATOM 2569 C CA . ALA A 1 321 ? -3.521 -20.391 -12.773 1 98.5 321 ALA A CA 1
ATOM 2570 C C . ALA A 1 321 ? -2.496 -21.531 -12.789 1 98.5 321 ALA A C 1
ATOM 2572 O O . ALA A 1 321 ? -1.625 -21.562 -13.656 1 98.5 321 ALA A O 1
ATOM 2573 N N . VAL A 1 322 ? -2.594 -22.438 -11.844 1 98.19 322 VAL A N 1
ATOM 2574 C CA . VAL A 1 322 ? -1.613 -23.531 -11.781 1 98.19 322 VAL A CA 1
ATOM 2575 C C . VAL A 1 322 ? -2.33 -24.875 -11.734 1 98.19 322 VAL A C 1
ATOM 2577 O O . VAL A 1 322 ? -1.805 -25.844 -11.188 1 98.19 322 VAL A O 1
ATOM 2580 N N . ARG A 1 323 ? -3.547 -24.953 -12.18 1 96.88 323 ARG A N 1
ATOM 2581 C CA . ARG A 1 323 ? -4.355 -26.156 -12.352 1 96.88 323 ARG A CA 1
ATOM 2582 C C . ARG A 1 323 ? -4.578 -26.859 -11.016 1 96.88 323 ARG A C 1
ATOM 2584 O O . ARG A 1 323 ? -4.461 -28.078 -10.922 1 96.88 323 ARG A O 1
ATOM 2591 N N . GLN A 1 324 ? -4.758 -26.047 -10.008 1 97.19 324 GLN A N 1
ATOM 2592 C CA . GLN A 1 324 ? -5.086 -26.578 -8.68 1 97.19 324 GLN A CA 1
ATOM 2593 C C . GLN A 1 324 ? -6.516 -26.203 -8.289 1 97.19 324 GLN A C 1
ATOM 2595 O O . GLN A 1 324 ? -7.074 -25.234 -8.797 1 97.19 324 GLN A O 1
ATOM 2600 N N . LYS A 1 325 ? -7.035 -27 -7.457 1 97.31 325 LYS A N 1
ATOM 2601 C CA . LYS A 1 325 ? -8.336 -26.688 -6.879 1 97.31 325 LYS A CA 1
ATOM 2602 C C . LYS A 1 325 ? -8.203 -25.688 -5.738 1 97.31 325 LYS A C 1
ATOM 2604 O O . LYS A 1 325 ? -7.336 -25.828 -4.875 1 97.31 325 LYS A O 1
ATOM 2609 N N . PRO A 1 326 ? -9.062 -24.703 -5.758 1 98.06 326 PRO A N 1
ATOM 2610 C CA . PRO A 1 326 ? -8.984 -23.703 -4.684 1 98.06 326 PRO A CA 1
ATOM 2611 C C . PRO A 1 326 ? -9.25 -24.297 -3.305 1 98.06 326 PRO A C 1
ATOM 2613 O O . PRO A 1 326 ? -10.141 -25.141 -3.152 1 98.06 326 PRO A O 1
ATOM 2616 N N . LEU A 1 327 ? -8.445 -23.953 -2.357 1 97.56 327 LEU A N 1
ATOM 2617 C CA . LEU A 1 327 ? -8.727 -24.266 -0.959 1 97.56 327 LEU A CA 1
ATOM 2618 C C . LEU A 1 327 ? -9.664 -23.219 -0.356 1 97.56 327 LEU A C 1
ATOM 2620 O O . LEU A 1 327 ? -9.219 -22.156 0.066 1 97.56 327 LEU A O 1
ATOM 2624 N N . ILE A 1 328 ? -10.93 -23.531 -0.328 1 98.31 328 ILE A N 1
ATOM 2625 C CA . ILE A 1 328 ? -11.969 -22.609 0.122 1 98.31 328 ILE A CA 1
ATOM 2626 C C . ILE A 1 328 ? -12.391 -22.969 1.547 1 98.31 328 ILE A C 1
ATOM 2628 O O . ILE A 1 328 ? -11.984 -24 2.078 1 98.31 328 ILE A O 1
ATOM 2632 N N . ILE A 1 329 ? -13.117 -22.125 2.156 1 98.81 329 ILE A N 1
ATOM 2633 C CA . ILE A 1 329 ? -13.586 -22.312 3.521 1 98.81 329 ILE A CA 1
ATOM 2634 C C . ILE A 1 329 ? -14.984 -22.938 3.5 1 98.81 329 ILE A C 1
ATOM 2636 O O . ILE A 1 329 ? -15.977 -22.25 3.25 1 98.81 329 ILE A O 1
ATOM 2640 N N . GLU A 1 330 ? -14.984 -24.141 3.689 1 98.5 330 GLU A N 1
ATOM 2641 C CA . GLU A 1 330 ? -16.188 -24.969 3.791 1 98.5 330 GLU A CA 1
ATOM 2642 C C . GLU A 1 330 ? -15.945 -26.172 4.711 1 98.5 330 GLU A C 1
ATOM 2644 O O . GLU A 1 330 ? -14.805 -26.594 4.898 1 98.5 330 GLU A O 1
ATOM 2649 N N . GLU A 1 331 ? -17.016 -26.672 5.266 1 98.44 331 GLU A N 1
ATOM 2650 C CA . GLU A 1 331 ? -16.891 -27.844 6.121 1 98.44 331 GLU A CA 1
ATOM 2651 C C . GLU A 1 331 ? -16.281 -29.031 5.352 1 98.44 331 GLU A C 1
ATOM 2653 O O . GLU A 1 331 ? -16.594 -29.234 4.176 1 98.44 331 GLU A O 1
ATOM 2658 N N . ASN A 1 332 ? -15.398 -29.766 6 1 97.75 332 ASN A N 1
ATOM 2659 C CA . ASN A 1 332 ? -14.734 -30.969 5.52 1 97.75 332 ASN A CA 1
ATOM 2660 C C . ASN A 1 332 ? -13.602 -30.641 4.551 1 97.75 332 ASN A C 1
ATOM 2662 O O . ASN A 1 332 ? -13.016 -31.547 3.949 1 97.75 332 ASN A O 1
ATOM 2666 N N . MET A 1 333 ? -13.32 -29.391 4.387 1 97.75 333 MET A N 1
ATOM 2667 C CA . MET A 1 333 ? -12.148 -28.984 3.619 1 97.75 333 MET A CA 1
ATOM 2668 C C . MET A 1 333 ? -10.93 -28.828 4.52 1 97.75 333 MET A C 1
ATOM 2670 O O . MET A 1 333 ? -11.062 -28.625 5.727 1 97.75 333 MET A O 1
ATOM 2674 N N . ASN A 1 334 ? -9.75 -28.984 3.895 1 97 334 ASN A N 1
ATOM 2675 C CA . ASN A 1 334 ? -8.531 -28.672 4.633 1 97 334 ASN A CA 1
ATOM 2676 C C . ASN A 1 334 ? -8.539 -27.219 5.121 1 97 334 ASN A C 1
ATOM 2678 O O . ASN A 1 334 ? -8.977 -26.328 4.406 1 97 334 ASN A O 1
ATOM 2682 N N . ALA A 1 335 ? -8.094 -27.062 6.355 1 97.44 335 ALA A N 1
ATOM 2683 C CA . ALA A 1 335 ? -8.062 -25.719 6.922 1 97.44 335 ALA A CA 1
ATOM 2684 C C . ALA A 1 335 ? -6.914 -24.906 6.34 1 97.44 335 ALA A C 1
ATOM 2686 O O . ALA A 1 335 ? -5.758 -25.078 6.734 1 97.44 335 ALA A O 1
ATOM 2687 N N . TYR A 1 336 ? -7.152 -24.078 5.438 1 97.94 336 TYR A N 1
ATOM 2688 C CA . TYR A 1 336 ? -6.223 -23.125 4.848 1 97.94 336 TYR A CA 1
ATOM 2689 C C . TYR A 1 336 ? -6.855 -21.734 4.742 1 97.94 336 TYR A C 1
ATOM 2691 O O . TYR A 1 336 ? -7.434 -21.391 3.711 1 97.94 336 TYR A O 1
ATOM 2699 N N . PHE A 1 337 ? -6.75 -21.016 5.84 1 98.75 337 PHE A N 1
ATOM 2700 C CA . PHE A 1 337 ? -7.391 -19.703 5.871 1 98.75 337 PHE A CA 1
ATOM 2701 C C . PHE A 1 337 ? -6.656 -18.766 6.82 1 98.75 337 PHE A C 1
ATOM 2703 O O . PHE A 1 337 ? -5.754 -19.188 7.543 1 98.75 337 PHE A O 1
ATOM 2710 N N . MET A 1 338 ? -6.957 -17.5 6.691 1 98.75 338 MET A N 1
ATOM 2711 C CA . MET A 1 338 ? -6.398 -16.516 7.617 1 98.75 338 MET A CA 1
ATOM 2712 C C . MET A 1 338 ? -7.504 -15.758 8.344 1 98.75 338 MET A C 1
ATOM 2714 O O . MET A 1 338 ? -8.617 -15.633 7.828 1 98.75 338 MET A O 1
ATOM 2718 N N . GLY A 1 339 ? -7.305 -15.406 9.578 1 98.75 339 GLY A N 1
ATOM 2719 C CA . GLY A 1 339 ? -8.086 -14.461 10.359 1 98.75 339 GLY A CA 1
ATOM 2720 C C . GLY A 1 339 ? -7.375 -13.133 10.57 1 98.75 339 GLY A C 1
ATOM 2721 O O . GLY A 1 339 ? -6.184 -13.109 10.883 1 98.75 339 GLY A O 1
ATOM 2722 N N . VAL A 1 340 ? -8.133 -12.055 10.336 1 98.62 340 VAL A N 1
ATOM 2723 C CA . VAL A 1 340 ? -7.504 -10.742 10.438 1 98.62 340 VAL A CA 1
ATOM 2724 C C . VAL A 1 340 ? -8.352 -9.836 11.32 1 98.62 340 VAL A C 1
ATOM 2726 O O . VAL A 1 340 ? -9.578 -9.977 11.383 1 98.62 340 VAL A O 1
ATOM 2729 N N . ASP A 1 341 ? -7.68 -8.984 12.039 1 98.12 341 ASP A N 1
ATOM 2730 C CA . ASP A 1 341 ? -8.328 -7.91 12.781 1 98.12 341 ASP A CA 1
ATOM 2731 C C . ASP A 1 341 ? -8.398 -6.633 11.945 1 98.12 341 ASP A C 1
ATOM 2733 O O . ASP A 1 341 ? -7.383 -6.168 11.43 1 98.12 341 ASP A O 1
ATOM 2737 N N . LEU A 1 342 ? -9.609 -6.078 11.805 1 97.62 342 LEU A N 1
ATOM 2738 C CA . LEU A 1 342 ? -9.789 -4.898 10.969 1 97.62 342 LEU A CA 1
ATOM 2739 C C . LEU A 1 342 ? -10.117 -3.676 11.82 1 97.62 342 LEU A C 1
ATOM 2741 O O . LEU A 1 342 ? -10.539 -2.643 11.297 1 97.62 342 LEU A O 1
ATOM 2745 N N . GLY A 1 343 ? -9.992 -3.838 13.164 1 96.19 343 GLY A N 1
ATOM 2746 C CA . GLY A 1 343 ? -10.32 -2.744 14.07 1 96.19 343 GLY A CA 1
ATOM 2747 C C . GLY A 1 343 ? -11.805 -2.416 14.094 1 96.19 343 GLY A C 1
ATOM 2748 O O . GLY A 1 343 ? -12.641 -3.312 14.227 1 96.19 343 GLY A O 1
ATOM 2749 N N . VAL A 1 344 ? -12.102 -1.146 13.93 1 96.44 344 VAL A N 1
ATOM 2750 C CA . VAL A 1 344 ? -13.5 -0.71 14.008 1 96.44 344 VAL A CA 1
ATOM 2751 C C . VAL A 1 344 ? -14.281 -1.278 12.828 1 96.44 344 VAL A C 1
ATOM 2753 O O . VAL A 1 344 ? -15.5 -1.44 12.906 1 96.44 344 VAL A O 1
ATOM 2756 N N . ALA A 1 345 ? -13.578 -1.592 11.758 1 97.44 345 ALA A N 1
ATOM 2757 C CA . ALA A 1 345 ? -14.234 -2.121 10.562 1 97.44 345 ALA A CA 1
ATOM 2758 C C . ALA A 1 345 ? -14.789 -3.52 10.82 1 97.44 345 ALA A C 1
ATOM 2760 O O . ALA A 1 345 ? -15.602 -4.023 10.047 1 97.44 345 ALA A O 1
ATOM 2761 N N . ASN A 1 346 ? -14.375 -4.203 11.938 1 97.56 346 ASN A N 1
ATOM 2762 C CA . ASN A 1 346 ? -14.945 -5.5 12.297 1 97.56 346 ASN A CA 1
ATOM 2763 C C . ASN A 1 346 ? -16.469 -5.43 12.43 1 97.56 346 ASN A C 1
ATOM 2765 O O . ASN A 1 346 ? -17.172 -6.371 12.055 1 97.56 346 ASN A O 1
ATOM 2769 N N . TYR A 1 347 ? -16.922 -4.27 12.844 1 95.12 347 TYR A N 1
ATOM 2770 C CA . TYR A 1 347 ? -18.344 -4.246 13.18 1 95.12 347 TYR A CA 1
ATOM 2771 C C . TYR A 1 347 ? -19.031 -3.055 12.523 1 95.12 347 TYR A C 1
ATOM 2773 O O . TYR A 1 347 ? -20.266 -2.977 12.508 1 95.12 347 TYR A O 1
ATOM 2781 N N . ARG A 1 348 ? -18.266 -2.154 11.859 1 96.44 348 ARG A N 1
ATOM 2782 C CA . ARG A 1 348 ? -18.875 -0.942 11.328 1 96.44 348 ARG A CA 1
ATOM 2783 C C . ARG A 1 348 ? -18.688 -0.841 9.82 1 96.44 348 ARG A C 1
ATOM 2785 O O . ARG A 1 348 ? -19.031 0.168 9.211 1 96.44 348 ARG A O 1
ATOM 2792 N N . SER A 1 349 ? -18.141 -1.782 9.227 1 97.31 349 SER A N 1
ATOM 2793 C CA . SER A 1 349 ? -17.766 -1.733 7.816 1 97.31 349 SER A CA 1
ATOM 2794 C C . SER A 1 349 ? -18.984 -1.472 6.934 1 97.31 349 SER A C 1
ATOM 2796 O O . SER A 1 349 ? -20.031 -2.102 7.109 1 97.31 349 SER A O 1
ATOM 2798 N N . GLY A 1 350 ? -18.812 -0.571 6 1 97.56 350 GLY A N 1
ATOM 2799 C CA . GLY A 1 350 ? -19.828 -0.373 4.977 1 97.56 350 GLY A CA 1
ATOM 2800 C C . GLY A 1 350 ? -19.766 -1.406 3.867 1 97.56 350 GLY A C 1
ATOM 2801 O O . GLY A 1 350 ? -20.734 -1.606 3.141 1 97.56 350 GLY A O 1
ATOM 2802 N N . ASN A 1 351 ? -18.672 -1.998 3.664 1 98.38 351 ASN A N 1
ATOM 2803 C CA . ASN A 1 351 ? -18.375 -3.064 2.713 1 98.38 351 ASN A CA 1
ATOM 2804 C C . ASN A 1 351 ? -17.188 -3.918 3.172 1 98.38 351 ASN A C 1
ATOM 2806 O O . ASN A 1 351 ? -16.031 -3.508 3.043 1 98.38 351 ASN A O 1
ATOM 2810 N N . ILE A 1 352 ? -17.438 -5.09 3.67 1 98.75 352 ILE A N 1
ATOM 2811 C CA . ILE A 1 352 ? -16.422 -5.879 4.371 1 98.75 352 ILE A CA 1
ATOM 2812 C C . ILE A 1 352 ? -15.352 -6.324 3.387 1 98.75 352 ILE A C 1
ATOM 2814 O O . ILE A 1 352 ? -14.172 -6.414 3.744 1 98.75 352 ILE A O 1
ATOM 2818 N N . TYR A 1 353 ? -15.703 -6.605 2.135 1 98.88 353 TYR A N 1
ATOM 2819 C CA . TYR A 1 353 ? -14.703 -6.98 1.138 1 98.88 353 TYR A CA 1
ATOM 2820 C C . TYR A 1 353 ? -13.703 -5.855 0.92 1 98.88 353 TYR A C 1
ATOM 2822 O O . TYR A 1 353 ? -12.492 -6.082 0.938 1 98.88 353 TYR A O 1
ATOM 2830 N N . GLY A 1 354 ? -14.234 -4.648 0.789 1 98.69 354 GLY A N 1
ATOM 2831 C CA . GLY A 1 354 ? -13.375 -3.48 0.65 1 98.69 354 GLY A CA 1
ATOM 2832 C C . GLY A 1 354 ? -12.539 -3.207 1.885 1 98.69 354 GLY A C 1
ATOM 2833 O O . GLY A 1 354 ? -11.375 -2.818 1.777 1 98.69 354 GLY A O 1
ATOM 2834 N N . SER A 1 355 ? -13.133 -3.447 3.08 1 98.69 355 SER A N 1
ATOM 2835 C CA . SER A 1 355 ? -12.414 -3.236 4.328 1 98.69 355 SER A CA 1
ATOM 2836 C C . SER A 1 355 ? -11.211 -4.172 4.438 1 98.69 355 SER A C 1
ATOM 2838 O O . SER A 1 355 ? -10.133 -3.762 4.875 1 98.69 355 SER A O 1
ATOM 2840 N N . ILE A 1 356 ? -11.422 -5.383 4.039 1 98.88 356 ILE A N 1
ATOM 2841 C CA . ILE A 1 356 ? -10.328 -6.352 4.082 1 98.88 356 ILE A CA 1
ATOM 2842 C C . ILE A 1 356 ? -9.172 -5.859 3.215 1 98.88 356 ILE A C 1
ATOM 2844 O O . ILE A 1 356 ? -8.023 -5.801 3.672 1 98.88 356 ILE A O 1
ATOM 2848 N N . ILE A 1 357 ? -9.445 -5.43 2.031 1 98.81 357 ILE A N 1
ATOM 2849 C CA . ILE A 1 357 ? -8.422 -5.012 1.083 1 98.81 357 ILE A CA 1
ATOM 2850 C C . ILE A 1 357 ? -7.738 -3.742 1.591 1 98.81 357 ILE A C 1
ATOM 2852 O O . ILE A 1 357 ? -6.508 -3.645 1.579 1 98.81 357 ILE A O 1
ATOM 2856 N N . ASN A 1 358 ? -8.484 -2.84 2.141 1 97.75 358 ASN A N 1
ATOM 2857 C CA . ASN A 1 358 ? -8.016 -1.508 2.5 1 97.75 358 ASN A CA 1
ATOM 2858 C C . ASN A 1 358 ? -7.227 -1.524 3.807 1 97.75 358 ASN A C 1
ATOM 2860 O O . ASN A 1 358 ? -6.457 -0.602 4.082 1 97.75 358 ASN A O 1
ATOM 2864 N N . ARG A 1 359 ? -7.41 -2.641 4.648 1 97.81 359 ARG A N 1
ATOM 2865 C CA . ARG A 1 359 ? -6.898 -2.516 6.008 1 97.81 359 ARG A CA 1
ATOM 2866 C C . ARG A 1 359 ? -6.035 -3.715 6.383 1 97.81 359 ARG A C 1
ATOM 2868 O O . ARG A 1 359 ? -5.305 -3.674 7.375 1 97.81 359 ARG A O 1
ATOM 2875 N N . ILE A 1 360 ? -5.949 -4.723 5.574 1 98.06 360 ILE A N 1
ATOM 2876 C CA . ILE A 1 360 ? -5.348 -6 5.953 1 98.06 360 ILE A CA 1
ATOM 2877 C C . ILE A 1 360 ? -3.846 -5.82 6.156 1 98.06 360 ILE A C 1
ATOM 2879 O O . ILE A 1 360 ? -3.248 -6.473 7.016 1 98.06 360 ILE A O 1
ATOM 2883 N N . ILE A 1 361 ? -3.248 -4.969 5.453 1 97.06 361 ILE A N 1
ATOM 2884 C CA . ILE A 1 361 ? -1.807 -4.754 5.535 1 97.06 361 ILE A CA 1
ATOM 2885 C C . ILE A 1 361 ? -1.439 -4.258 6.934 1 97.06 361 ILE A C 1
ATOM 2887 O O . ILE A 1 361 ? -0.401 -4.637 7.48 1 97.06 361 ILE A O 1
ATOM 2891 N N . TRP A 1 362 ? -2.334 -3.504 7.578 1 95.75 362 TRP A N 1
ATOM 2892 C CA . TRP A 1 362 ? -2.051 -2.848 8.852 1 95.75 362 TRP A CA 1
ATOM 2893 C C . TRP A 1 362 ? -2.754 -3.559 10 1 95.75 362 TRP A C 1
ATOM 2895 O O . TRP A 1 362 ? -2.803 -3.045 11.117 1 95.75 362 TRP A O 1
ATOM 2905 N N . SER A 1 363 ? -3.307 -4.738 9.703 1 96 363 SER A N 1
ATOM 2906 C CA . SER A 1 363 ? -3.939 -5.523 10.758 1 96 363 SER A CA 1
ATOM 2907 C C . SER A 1 363 ? -2.977 -5.773 11.914 1 96 363 SER A C 1
ATOM 2909 O O . SER A 1 363 ? -1.873 -6.281 11.711 1 96 363 SER A O 1
ATOM 2911 N N . PRO A 1 364 ? -3.34 -5.41 13.125 1 92.56 364 PRO A N 1
ATOM 2912 C CA . PRO A 1 364 ? -2.438 -5.605 14.266 1 92.56 364 PRO A CA 1
ATOM 2913 C C . PRO A 1 364 ? -2.305 -7.07 14.664 1 92.56 364 PRO A C 1
ATOM 2915 O O . PRO A 1 364 ? -1.392 -7.43 15.414 1 92.56 364 PRO A O 1
ATOM 2918 N N . TYR A 1 365 ? -3.23 -7.773 14.203 1 94.12 365 TYR A N 1
ATOM 2919 C CA . TYR A 1 365 ? -3.309 -9.18 14.578 1 94.12 365 TYR A CA 1
ATOM 2920 C C . TYR A 1 365 ? -3.812 -10.031 13.422 1 94.12 365 TYR A C 1
ATOM 2922 O O . TYR A 1 365 ? -4.891 -9.773 12.875 1 94.12 365 TYR A O 1
ATOM 2930 N N . LYS A 1 366 ? -3.016 -11.031 12.969 1 97.12 366 LYS A N 1
ATOM 2931 C CA . LYS A 1 366 ? -3.381 -11.984 11.93 1 97.12 366 LYS A CA 1
ATOM 2932 C C . LYS A 1 366 ? -3.064 -13.414 12.352 1 97.12 366 LYS A C 1
ATOM 2934 O O . LYS A 1 366 ? -2.051 -13.664 13.016 1 97.12 366 LYS A O 1
ATOM 2939 N N . ILE A 1 367 ? -3.896 -14.305 11.961 1 97.25 367 ILE A N 1
ATOM 2940 C CA . ILE A 1 367 ? -3.635 -15.727 12.164 1 97.25 367 ILE A CA 1
ATOM 2941 C C . ILE A 1 367 ? -3.684 -16.453 10.82 1 97.25 367 ILE A C 1
ATOM 2943 O O . ILE A 1 367 ? -4.527 -16.156 9.977 1 97.25 367 ILE A O 1
ATOM 2947 N N . PHE A 1 368 ? -2.762 -17.297 10.633 1 97.56 368 PHE A N 1
ATOM 2948 C CA . PHE A 1 368 ? -2.734 -18.188 9.477 1 97.56 368 PHE A CA 1
ATOM 2949 C C . PHE A 1 368 ? -2.873 -19.641 9.898 1 97.56 368 PHE A C 1
ATOM 2951 O O . PHE A 1 368 ? -2.053 -20.156 10.664 1 97.56 368 PHE A O 1
ATOM 2958 N N . VAL A 1 369 ? -3.908 -20.219 9.445 1 97.38 369 VAL A N 1
ATOM 2959 C CA . VAL A 1 369 ? -4.133 -21.641 9.711 1 97.38 369 VAL A CA 1
ATOM 2960 C C . VAL A 1 369 ? -3.816 -22.453 8.469 1 97.38 369 VAL A C 1
ATOM 2962 O O . VAL A 1 369 ? -4.375 -22.219 7.395 1 97.38 369 VAL A O 1
ATOM 2965 N N . LYS A 1 370 ? -2.984 -23.375 8.594 1 96.62 370 LYS A N 1
ATOM 2966 C CA . LYS A 1 370 ? -2.615 -24.312 7.547 1 96.62 370 LYS A CA 1
ATOM 2967 C C . LYS A 1 370 ? -2.615 -25.75 8.07 1 96.62 370 LYS A C 1
ATOM 2969 O O . LYS A 1 370 ? -1.578 -26.25 8.492 1 96.62 370 LYS A O 1
ATOM 2974 N N . GLU A 1 371 ? -3.82 -26.266 7.91 1 94.5 371 GLU A N 1
ATOM 2975 C CA . GLU A 1 371 ? -4.082 -27.594 8.469 1 94.5 371 GLU A CA 1
ATOM 2976 C C . GLU A 1 371 ? -3.787 -27.641 9.961 1 94.5 371 GLU A C 1
ATOM 2978 O O . GLU A 1 371 ? -4.406 -26.906 10.742 1 94.5 371 GLU A O 1
ATOM 2983 N N . ASN A 1 372 ? -2.625 -28.312 10.375 1 92.12 372 ASN A N 1
ATOM 2984 C CA . ASN A 1 372 ? -2.357 -28.469 11.797 1 92.12 372 ASN A CA 1
ATOM 2985 C C . ASN A 1 372 ? -1.4 -27.391 12.305 1 92.12 372 ASN A C 1
ATOM 2987 O O . ASN A 1 372 ? -0.969 -27.438 13.461 1 92.12 372 ASN A O 1
ATOM 2991 N N . ASN A 1 373 ? -1.132 -26.453 11.461 1 92.94 373 ASN A N 1
ATOM 2992 C CA . ASN A 1 373 ? -0.186 -25.406 11.828 1 92.94 373 ASN A CA 1
ATOM 2993 C C . ASN A 1 373 ? -0.881 -24.047 11.992 1 92.94 373 ASN A C 1
ATOM 2995 O O . ASN A 1 373 ? -1.798 -23.719 11.242 1 92.94 373 ASN A O 1
ATOM 2999 N N . LEU A 1 374 ? -0.504 -23.422 13.07 1 94.12 374 LEU A N 1
ATOM 3000 C CA . LEU A 1 374 ? -1.022 -22.078 13.367 1 94.12 374 LEU A CA 1
ATOM 3001 C C . LEU A 1 374 ? 0.109 -21.062 13.453 1 94.12 374 LEU A C 1
ATOM 3003 O O . LEU A 1 374 ? 1.093 -21.281 14.164 1 94.12 374 LEU A O 1
ATOM 3007 N N . TYR A 1 375 ? -0.007 -20.047 12.633 1 93.94 375 TYR A N 1
ATOM 3008 C CA . TYR A 1 375 ? 0.938 -18.938 12.648 1 93.94 375 TYR A CA 1
ATOM 3009 C C . TYR A 1 375 ? 0.25 -17.641 13.078 1 93.94 375 TYR A C 1
ATOM 3011 O O . TYR A 1 375 ? -0.807 -17.297 12.555 1 93.94 375 TYR A O 1
ATOM 3019 N N . ILE A 1 376 ? 0.857 -16.969 14.031 1 94.06 376 ILE A N 1
ATOM 3020 C CA . ILE A 1 376 ? 0.249 -15.742 14.547 1 94.06 376 ILE A CA 1
ATOM 3021 C C . ILE A 1 376 ? 1.187 -14.562 14.312 1 94.06 376 ILE A C 1
ATOM 3023 O O . ILE A 1 376 ? 2.361 -14.609 14.688 1 94.06 376 ILE A O 1
ATOM 3027 N N . HIS A 1 377 ? 0.707 -13.609 13.594 1 92.12 377 HIS A N 1
ATOM 3028 C CA . HIS A 1 377 ? 1.355 -12.328 13.352 1 92.12 377 HIS A CA 1
ATOM 3029 C C . HIS A 1 377 ? 0.778 -11.242 14.25 1 92.12 377 HIS A C 1
ATOM 3031 O O . HIS A 1 377 ? -0.427 -10.977 14.219 1 92.12 377 HIS A O 1
ATOM 3037 N N . THR A 1 378 ? 1.633 -10.609 15.086 1 92.81 378 THR A N 1
ATOM 3038 C CA . THR A 1 378 ? 1.166 -9.547 15.969 1 92.81 378 THR A CA 1
ATOM 3039 C C . THR A 1 378 ? 2.041 -8.305 15.828 1 92.81 378 THR A C 1
ATOM 3041 O O . THR A 1 378 ? 3.248 -8.414 15.602 1 92.81 378 THR A O 1
ATOM 3044 N N . ILE A 1 379 ? 1.41 -7.184 15.883 1 88.88 379 ILE A N 1
ATOM 3045 C CA . ILE A 1 379 ? 2.088 -5.895 15.969 1 88.88 379 ILE A CA 1
ATOM 3046 C C . ILE A 1 379 ? 2.061 -5.395 17.406 1 88.88 379 ILE A C 1
ATOM 3048 O O . ILE A 1 379 ? 1.003 -5.371 18.047 1 88.88 379 ILE A O 1
ATOM 3052 N N . LYS A 1 380 ? 3.205 -5.078 17.922 1 87.06 380 LYS A N 1
ATOM 3053 C CA . LYS A 1 380 ? 3.307 -4.582 19.281 1 87.06 380 LYS A CA 1
ATOM 3054 C C . LYS A 1 380 ? 3.945 -3.195 19.328 1 87.06 380 LYS A C 1
ATOM 3056 O O . LYS A 1 380 ? 4.887 -2.92 18.578 1 87.06 380 LYS A O 1
ATOM 3061 N N . TYR A 1 381 ? 3.365 -2.367 20.109 1 85.88 381 TYR A N 1
ATOM 3062 C CA . TYR A 1 381 ? 3.912 -1.04 20.375 1 85.88 381 TYR A CA 1
ATOM 3063 C C . TYR A 1 381 ? 4.387 -0.915 21.812 1 85.88 381 TYR A C 1
ATOM 3065 O O . TYR A 1 381 ? 3.66 -1.272 22.75 1 85.88 381 TYR A O 1
ATOM 3073 N N . HIS A 1 382 ? 5.625 -0.532 21.922 1 84.62 382 HIS A N 1
ATOM 3074 C CA . HIS A 1 382 ? 6.203 -0.243 23.234 1 84.62 382 HIS A CA 1
ATOM 3075 C C . HIS A 1 382 ? 6.551 1.235 23.359 1 84.62 382 HIS A C 1
ATOM 3077 O O . HIS A 1 382 ? 7.297 1.779 22.547 1 84.62 382 HIS A O 1
ATOM 3083 N N . PHE A 1 383 ? 5.895 1.837 24.344 1 82.44 383 PHE A N 1
ATOM 3084 C CA . PHE A 1 383 ? 6.133 3.254 24.578 1 82.44 383 PHE A CA 1
ATOM 3085 C C . PHE A 1 383 ? 7.023 3.445 25.812 1 82.44 383 PHE A C 1
ATOM 3087 O O . PHE A 1 383 ? 6.703 2.959 26.891 1 82.44 383 PHE A O 1
ATOM 3094 N N . LYS A 1 384 ? 8.18 3.895 25.594 1 75.25 384 LYS A N 1
ATOM 3095 C CA . LYS A 1 384 ? 9.094 4.184 26.703 1 75.25 384 LYS A CA 1
ATOM 3096 C C . LYS A 1 384 ? 9.148 5.684 26.984 1 75.25 384 LYS A C 1
ATOM 3098 O O . LYS A 1 384 ? 9.414 6.48 26.078 1 75.25 384 LYS A O 1
ATOM 3103 N N . ASP A 1 385 ? 8.594 6.105 28.125 1 67.88 385 ASP A N 1
ATOM 3104 C CA . ASP A 1 385 ? 8.641 7.5 28.531 1 67.88 385 ASP A CA 1
ATOM 3105 C C . ASP A 1 385 ? 9.945 7.816 29.266 1 67.88 385 ASP A C 1
ATOM 3107 O O . ASP A 1 385 ? 10.445 6.992 30.031 1 67.88 385 ASP A O 1
ATOM 3111 N N . MET B 1 1 ? 25.562 -23.391 15.023 1 20.2 1 MET B N 1
ATOM 3112 C CA . MET B 1 1 ? 25.641 -21.984 14.641 1 20.2 1 MET B CA 1
ATOM 3113 C C . MET B 1 1 ? 24.469 -21.203 15.203 1 20.2 1 MET B C 1
ATOM 3115 O O . MET B 1 1 ? 23.312 -21.562 14.984 1 20.2 1 MET B O 1
ATOM 3119 N N . LYS B 1 2 ? 24.703 -20.469 16.312 1 22.44 2 LYS B N 1
ATOM 3120 C CA . LYS B 1 2 ? 23.766 -19.688 17.125 1 22.44 2 LYS B CA 1
ATOM 3121 C C . LYS B 1 2 ? 22.938 -18.75 16.281 1 22.44 2 LYS B C 1
ATOM 3123 O O . LYS B 1 2 ? 23.438 -18.141 15.328 1 22.44 2 LYS B O 1
ATOM 3128 N N . ASN B 1 3 ? 21.703 -19.016 16.094 1 21.59 3 ASN B N 1
ATOM 3129 C CA . ASN B 1 3 ? 20.672 -18.219 15.445 1 21.59 3 ASN B CA 1
ATOM 3130 C C . ASN B 1 3 ? 20.797 -16.734 15.797 1 21.59 3 ASN B C 1
ATOM 3132 O O . ASN B 1 3 ? 20.875 -16.391 16.984 1 21.59 3 ASN B O 1
ATOM 3136 N N . PRO B 1 4 ? 21.406 -15.969 14.938 1 27.58 4 PRO B N 1
ATOM 3137 C CA . PRO B 1 4 ? 21.594 -14.609 15.43 1 27.58 4 PRO B CA 1
ATOM 3138 C C . PRO B 1 4 ? 20.359 -14.047 16.109 1 27.58 4 PRO B C 1
ATOM 3140 O O . PRO B 1 4 ? 19.234 -14.383 15.727 1 27.58 4 PRO B O 1
ATOM 3143 N N . SER B 1 5 ? 20.422 -13.914 17.406 1 25.56 5 SER B N 1
ATOM 3144 C CA . SER B 1 5 ? 19.406 -13.367 18.312 1 25.56 5 SER B CA 1
ATOM 3145 C C . SER B 1 5 ? 18.719 -12.148 17.703 1 25.56 5 SER B C 1
ATOM 3147 O O . SER B 1 5 ? 19.359 -11.312 17.078 1 25.56 5 SER B O 1
ATOM 3149 N N . PRO B 1 6 ? 17.484 -12.391 17.375 1 28.56 6 PRO B N 1
ATOM 3150 C CA . PRO B 1 6 ? 16.75 -11.188 16.969 1 28.56 6 PRO B CA 1
ATOM 3151 C C . PRO B 1 6 ? 17.125 -9.961 17.797 1 28.56 6 PRO B C 1
ATOM 3153 O O . PRO B 1 6 ? 17.422 -10.078 19 1 28.56 6 PRO B O 1
ATOM 3156 N N . ALA B 1 7 ? 17.656 -8.969 17.203 1 30.89 7 ALA B N 1
ATOM 3157 C CA . ALA B 1 7 ? 18.344 -7.816 17.781 1 30.89 7 ALA B CA 1
ATOM 3158 C C . ALA B 1 7 ? 17.594 -7.27 18.984 1 30.89 7 ALA B C 1
ATOM 3160 O O . ALA B 1 7 ? 18.203 -6.875 19.984 1 30.89 7 ALA B O 1
ATOM 3161 N N . GLY B 1 8 ? 16.375 -6.824 18.844 1 30.52 8 GLY B N 1
ATOM 3162 C CA . GLY B 1 8 ? 16.078 -5.656 19.656 1 30.52 8 GLY B CA 1
ATOM 3163 C C . GLY B 1 8 ? 15.75 -6.004 21.109 1 30.52 8 GLY B C 1
ATOM 3164 O O . GLY B 1 8 ? 14.664 -6.52 21.391 1 30.52 8 GLY B O 1
ATOM 3165 N N . THR B 1 9 ? 16.641 -6.52 21.812 1 30.16 9 THR B N 1
ATOM 3166 C CA . THR B 1 9 ? 16.359 -6.676 23.234 1 30.16 9 THR B CA 1
ATOM 3167 C C . THR B 1 9 ? 16.172 -5.312 23.891 1 30.16 9 THR B C 1
ATOM 3169 O O . THR B 1 9 ? 17.062 -4.461 23.828 1 30.16 9 THR B O 1
ATOM 3172 N N . VAL B 1 10 ? 14.883 -4.898 24.016 1 29.03 10 VAL B N 1
ATOM 3173 C CA . VAL B 1 10 ? 14.672 -3.721 24.844 1 29.03 10 VAL B CA 1
ATOM 3174 C C . VAL B 1 10 ? 14.992 -4.055 26.297 1 29.03 10 VAL B C 1
ATOM 3176 O O . VAL B 1 10 ? 14.398 -4.965 26.875 1 29.03 10 VAL B O 1
ATOM 3179 N N . LYS B 1 11 ? 16 -3.635 26.922 1 29.2 11 LYS B N 1
ATOM 3180 C CA . LYS B 1 11 ? 16.188 -3.736 28.359 1 29.2 11 LYS B CA 1
ATOM 3181 C C . LYS B 1 11 ? 15.148 -2.902 29.109 1 29.2 11 LYS B C 1
ATOM 3183 O O . LYS B 1 11 ? 14.938 -1.734 28.781 1 29.2 11 LYS B O 1
ATOM 3188 N N . LYS B 1 12 ? 14.227 -3.283 30.047 1 33.5 12 LYS B N 1
ATOM 3189 C CA . LYS B 1 12 ? 13.031 -2.832 30.75 1 33.5 12 LYS B CA 1
ATOM 3190 C C . LYS B 1 12 ? 13.211 -1.426 31.312 1 33.5 12 LYS B C 1
ATOM 3192 O O . LYS B 1 12 ? 12.281 -0.62 31.297 1 33.5 12 LYS B O 1
ATOM 3197 N N . GLY B 1 13 ? 14.047 -1.256 32.406 1 32.91 13 GLY B N 1
ATOM 3198 C CA . GLY B 1 13 ? 14.008 -0.311 33.5 1 32.91 13 GLY B CA 1
ATOM 3199 C C . GLY B 1 13 ? 14.438 1.089 33.125 1 32.91 13 GLY B C 1
ATOM 3200 O O . GLY B 1 13 ? 14.781 1.904 33.969 1 32.91 13 GLY B O 1
ATOM 3201 N N . SER B 1 14 ? 15.094 1.257 31.969 1 35.84 14 SER B N 1
ATOM 3202 C CA . SER B 1 14 ? 15.844 2.508 32 1 35.84 14 SER B CA 1
ATOM 3203 C C . SER B 1 14 ? 14.906 3.711 32.094 1 35.84 14 SER B C 1
ATOM 3205 O O . SER B 1 14 ? 13.906 3.766 31.359 1 35.84 14 SER B O 1
ATOM 3207 N N . PRO B 1 15 ? 14.883 4.613 33.062 1 39.19 15 PRO B N 1
ATOM 3208 C CA . PRO B 1 15 ? 14.242 5.918 33.25 1 39.19 15 PRO B CA 1
ATOM 3209 C C . PRO B 1 15 ? 14.055 6.684 31.938 1 39.19 15 PRO B C 1
ATOM 3211 O O . PRO B 1 15 ? 14.656 6.332 30.922 1 39.19 15 PRO B O 1
ATOM 3214 N N . ALA B 1 16 ? 13.359 7.859 31.984 1 47.75 16 ALA B N 1
ATOM 3215 C CA . ALA B 1 16 ? 13.281 8.859 30.922 1 47.75 16 ALA B CA 1
ATOM 3216 C C . ALA B 1 16 ? 14.547 8.859 30.078 1 47.75 16 ALA B C 1
ATOM 3218 O O . ALA B 1 16 ? 15.656 8.727 30.609 1 47.75 16 ALA B O 1
ATOM 3219 N N . LEU B 1 17 ? 14.445 8.547 28.672 1 59.47 17 LEU B N 1
ATOM 3220 C CA . LEU B 1 17 ? 15.594 8.414 27.797 1 59.47 17 LEU B CA 1
ATOM 3221 C C . LEU B 1 17 ? 16.594 9.547 28.016 1 59.47 17 LEU B C 1
ATOM 3223 O O . LEU B 1 17 ? 16.422 10.633 27.453 1 59.47 17 LEU B O 1
ATOM 3227 N N . SER B 1 18 ? 17.312 9.57 29.125 1 77.31 18 SER B N 1
ATOM 3228 C CA . SER B 1 18 ? 18.344 10.586 29.281 1 77.31 18 SER B CA 1
ATOM 3229 C C . SER B 1 18 ? 19.328 10.555 28.125 1 77.31 18 SER B C 1
ATOM 3231 O O . SER B 1 18 ? 19.703 11.602 27.594 1 77.31 18 SER B O 1
ATOM 3233 N N . ARG B 1 19 ? 19.688 9.359 27.688 1 93.44 19 ARG B N 1
ATOM 3234 C CA . ARG B 1 19 ? 20.625 9.227 26.578 1 93.44 19 ARG B CA 1
ATOM 3235 C C . ARG B 1 19 ? 20.344 7.965 25.766 1 93.44 19 ARG B C 1
ATOM 3237 O O . ARG B 1 19 ? 20.078 6.898 26.328 1 93.44 19 ARG B O 1
ATOM 3244 N N . ILE B 1 20 ? 20.266 8.039 24.469 1 95.88 20 ILE B N 1
ATOM 3245 C CA . ILE B 1 20 ? 20.078 6.891 23.578 1 95.88 20 ILE B CA 1
ATOM 3246 C C . ILE B 1 20 ? 21.062 6.957 22.422 1 95.88 20 ILE B C 1
ATOM 3248 O O . ILE B 1 20 ? 21.328 8.031 21.891 1 95.88 20 ILE B O 1
ATOM 3252 N N . VAL B 1 21 ? 21.672 5.859 22.141 1 98 21 VAL B N 1
ATOM 3253 C CA . VAL B 1 21 ? 22.594 5.727 21 1 98 21 VAL B CA 1
ATOM 3254 C C . VAL B 1 21 ? 22.016 4.75 19.984 1 98 21 VAL B C 1
ATOM 3256 O O . VAL B 1 21 ? 21.688 3.609 20.312 1 98 21 VAL B O 1
ATOM 3259 N N . ILE B 1 22 ? 21.891 5.195 18.719 1 98.44 22 ILE B N 1
ATOM 3260 C CA . ILE B 1 22 ? 21.297 4.359 17.672 1 98.44 22 ILE B CA 1
ATOM 3261 C C . ILE B 1 22 ? 22.266 4.238 16.5 1 98.44 22 ILE B C 1
ATOM 3263 O O . ILE B 1 22 ? 22.703 5.246 15.945 1 98.44 22 ILE B O 1
ATOM 3267 N N . ASN B 1 23 ? 22.656 3.031 16.188 1 98.75 23 ASN B N 1
ATOM 3268 C CA . ASN B 1 23 ? 23.391 2.73 14.953 1 98.75 23 ASN B CA 1
ATOM 3269 C C . ASN B 1 23 ? 22.453 2.637 13.75 1 98.75 23 ASN B C 1
ATOM 3271 O O . ASN B 1 23 ? 21.297 2.197 13.891 1 98.75 23 ASN B O 1
ATOM 3275 N N . THR B 1 24 ? 22.938 3.023 12.586 1 98.81 24 THR B N 1
ATOM 3276 C CA . THR B 1 24 ? 22.125 2.877 11.383 1 98.81 24 THR B CA 1
ATOM 3277 C C . THR B 1 24 ? 23.016 2.676 10.156 1 98.81 24 THR B C 1
ATOM 3279 O O . THR B 1 24 ? 24.141 3.168 10.117 1 98.81 24 THR B O 1
ATOM 3282 N N . TYR B 1 25 ? 22.531 1.92 9.211 1 98.81 25 TYR B N 1
ATOM 3283 C CA . TYR B 1 25 ? 23.25 1.717 7.953 1 98.81 25 TYR B CA 1
ATOM 3284 C C . TYR B 1 25 ? 23.172 2.959 7.074 1 98.81 25 TYR B C 1
ATOM 3286 O O . TYR B 1 25 ? 24.078 3.229 6.289 1 98.81 25 TYR B O 1
ATOM 3294 N N . HIS B 1 26 ? 22.031 3.674 7.199 1 98.88 26 HIS B N 1
ATOM 3295 C CA . HIS B 1 26 ? 21.797 4.895 6.441 1 98.88 26 HIS B CA 1
ATOM 3296 C C . HIS B 1 26 ? 21.156 5.973 7.312 1 98.88 26 HIS B C 1
ATOM 3298 O O . HIS B 1 26 ? 20.25 5.684 8.094 1 98.88 26 HIS B O 1
ATOM 3304 N N . LEU B 1 27 ? 21.641 7.129 7.215 1 98.94 27 LEU B N 1
ATOM 3305 C CA . LEU B 1 27 ? 21.062 8.266 7.922 1 98.94 27 LEU B CA 1
ATOM 3306 C C . LEU B 1 27 ? 20.75 9.406 6.961 1 98.94 27 LEU B C 1
ATOM 3308 O O . LEU B 1 27 ? 21.656 9.898 6.273 1 98.94 27 LEU B O 1
ATOM 3312 N N . LEU B 1 28 ? 19.516 9.789 6.805 1 98.88 28 LEU B N 1
ATOM 3313 C CA . LEU B 1 28 ? 19.125 10.906 5.949 1 98.88 28 LEU B CA 1
ATOM 3314 C C . LEU B 1 28 ? 19.297 12.234 6.676 1 98.88 28 LEU B C 1
ATOM 3316 O O . LEU B 1 28 ? 18.453 12.609 7.496 1 98.88 28 LEU B O 1
ATOM 3320 N N . TYR B 1 29 ? 20.281 12.961 6.277 1 98.69 29 TYR B N 1
ATOM 3321 C CA . TYR B 1 29 ? 20.797 14.109 7.02 1 98.69 29 TYR B CA 1
ATOM 3322 C C . TYR B 1 29 ? 20.328 15.414 6.395 1 98.69 29 TYR B C 1
ATOM 3324 O O . TYR B 1 29 ? 20.375 15.578 5.172 1 98.69 29 TYR B O 1
ATOM 3332 N N . GLY B 1 30 ? 19.844 16.344 7.258 1 98.38 30 GLY B N 1
ATOM 3333 C CA . GLY B 1 30 ? 19.578 17.719 6.84 1 98.38 30 GLY B CA 1
ATOM 3334 C C . GLY B 1 30 ? 18.297 17.859 6.031 1 98.38 30 GLY B C 1
ATOM 3335 O O . GLY B 1 30 ? 17.547 16.906 5.875 1 98.38 30 GLY B O 1
ATOM 3336 N N . ILE B 1 31 ? 18.125 19.062 5.535 1 97.81 31 ILE B N 1
ATOM 3337 C CA . ILE B 1 31 ? 16.906 19.422 4.809 1 97.81 31 ILE B CA 1
ATOM 3338 C C . ILE B 1 31 ? 16.891 18.719 3.455 1 97.81 31 ILE B C 1
ATOM 3340 O O . ILE B 1 31 ? 15.82 18.438 2.908 1 97.81 31 ILE B O 1
ATOM 3344 N N . GLU B 1 32 ? 18.062 18.359 2.951 1 97.75 32 GLU B N 1
ATOM 3345 C CA . GLU B 1 32 ? 18.203 17.734 1.64 1 97.75 32 GLU B CA 1
ATOM 3346 C C . GLU B 1 32 ? 18.094 16.219 1.74 1 97.75 32 GLU B C 1
ATOM 3348 O O . GLU B 1 32 ? 18.109 15.516 0.725 1 97.75 32 GLU B O 1
ATOM 3353 N N . LEU B 1 33 ? 18.062 15.68 2.928 1 98.81 33 LEU B N 1
ATOM 3354 C CA . LEU B 1 33 ? 17.938 14.242 3.168 1 98.81 33 LEU B CA 1
ATOM 3355 C C . LEU B 1 33 ? 19.109 13.492 2.527 1 98.81 33 LEU B C 1
ATOM 3357 O O . LEU B 1 33 ? 18.906 12.469 1.876 1 98.81 33 LEU B O 1
ATOM 3361 N N . GLU B 1 34 ? 20.266 14.047 2.699 1 98.75 34 GLU B N 1
ATOM 3362 C CA . GLU B 1 34 ? 21.453 13.398 2.158 1 98.75 34 GLU B CA 1
ATOM 3363 C C . GLU B 1 34 ? 21.766 12.109 2.92 1 98.75 34 GLU B C 1
ATOM 3365 O O . GLU B 1 34 ? 21.828 12.117 4.152 1 98.75 34 GLU B O 1
ATOM 3370 N N . ASP B 1 35 ? 21.922 10.977 2.234 1 98.75 35 ASP B N 1
ATOM 3371 C CA . ASP B 1 35 ? 22.328 9.742 2.885 1 98.75 35 ASP B CA 1
ATOM 3372 C C . ASP B 1 35 ? 23.812 9.789 3.254 1 98.75 35 ASP B C 1
ATOM 3374 O O . ASP B 1 35 ? 24.688 9.734 2.377 1 98.75 35 ASP B O 1
ATOM 3378 N N . ILE B 1 36 ? 24.125 9.773 4.527 1 98.62 36 ILE B N 1
ATOM 3379 C CA . ILE B 1 36 ? 25.531 9.898 4.926 1 98.62 36 ILE B CA 1
ATOM 3380 C C . ILE B 1 36 ? 26.094 8.523 5.27 1 98.62 36 ILE B C 1
ATOM 3382 O O . ILE B 1 36 ? 27.188 8.414 5.828 1 98.62 36 ILE B O 1
ATOM 3386 N N . GLY B 1 37 ? 25.344 7.469 4.984 1 98.31 37 GLY B N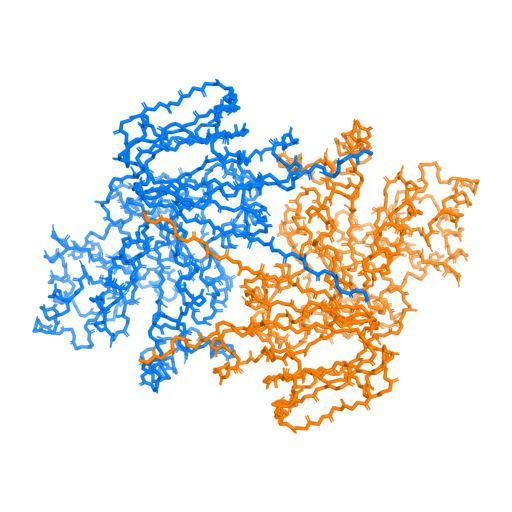 1
ATOM 3387 C CA . GLY B 1 37 ? 25.828 6.102 5.113 1 98.31 37 GLY B CA 1
ATOM 3388 C C . GLY B 1 37 ? 25.875 5.621 6.551 1 98.31 37 GLY B C 1
ATOM 3389 O O . GLY B 1 37 ? 25.125 6.098 7.398 1 98.31 37 GLY B O 1
ATOM 3390 N N . LYS B 1 38 ? 26.625 4.609 6.793 1 98.5 38 LYS B N 1
ATOM 3391 C CA . LYS B 1 38 ? 26.766 3.973 8.102 1 98.5 38 LYS B CA 1
ATOM 3392 C C . LYS B 1 38 ? 27.172 4.984 9.164 1 98.5 38 LYS B C 1
ATOM 3394 O O . LYS B 1 38 ? 28.219 5.625 9.047 1 98.5 38 LYS B O 1
ATOM 3399 N N . SER B 1 39 ? 26.281 5.168 10.203 1 98.56 39 SER B N 1
ATOM 3400 C CA . SER B 1 39 ? 26.438 6.215 11.203 1 98.56 39 SER B CA 1
ATOM 3401 C C . SER B 1 39 ? 25.812 5.809 12.531 1 98.56 39 SER B C 1
ATOM 3403 O O . SER B 1 39 ? 25.219 4.738 12.641 1 98.56 39 SER B O 1
ATOM 3405 N N . HIS B 1 40 ? 26.078 6.539 13.539 1 98.75 40 HIS B N 1
ATOM 3406 C CA . HIS B 1 40 ? 25.312 6.469 14.781 1 98.75 40 HIS B CA 1
ATOM 3407 C C . HIS B 1 40 ? 24.875 7.855 15.234 1 98.75 40 HIS B C 1
ATOM 3409 O O . HIS B 1 40 ? 25.531 8.852 14.922 1 98.75 40 HIS B O 1
ATOM 3415 N N . ILE B 1 41 ? 23.812 7.961 15.859 1 98.75 41 ILE B N 1
ATOM 3416 C CA . ILE B 1 41 ? 23.219 9.188 16.375 1 98.75 41 ILE B CA 1
ATOM 3417 C C . ILE B 1 41 ? 23.047 9.094 17.891 1 98.75 41 ILE B C 1
ATOM 3419 O O . ILE B 1 41 ? 22.641 8.047 18.406 1 98.75 41 ILE B O 1
ATOM 3423 N N . ILE B 1 42 ? 23.438 10.109 18.609 1 98.31 42 ILE B N 1
ATOM 3424 C CA . ILE B 1 42 ? 23.281 10.195 20.062 1 98.31 42 ILE B CA 1
ATOM 3425 C C . ILE B 1 42 ? 22.25 11.258 20.422 1 98.31 42 ILE B C 1
ATOM 3427 O O . ILE B 1 42 ? 22.391 12.422 20.016 1 98.31 42 ILE B O 1
ATOM 3431 N N . VAL B 1 43 ? 21.25 10.875 21.094 1 97.94 43 VAL B N 1
ATOM 3432 C CA . VAL B 1 43 ? 20.219 11.789 21.594 1 97.94 43 VAL B CA 1
ATOM 3433 C C . VAL B 1 43 ? 20.359 11.953 23.109 1 97.94 43 VAL B C 1
ATOM 3435 O O . VAL B 1 43 ? 20.453 10.969 23.844 1 97.94 43 VAL B O 1
ATOM 3438 N N . GLU B 1 44 ? 20.438 13.156 23.547 1 96.94 44 GLU B N 1
ATOM 3439 C CA . GLU B 1 44 ? 20.516 13.484 24.969 1 96.94 44 GLU B CA 1
ATOM 3440 C C . GLU B 1 44 ? 19.484 14.547 25.344 1 96.94 44 GLU B C 1
ATOM 3442 O O . GLU B 1 44 ? 19.469 15.625 24.75 1 96.94 44 GLU B O 1
ATOM 3447 N N . ASN B 1 45 ? 18.641 14.273 26.281 1 95.19 45 ASN B N 1
ATOM 3448 C CA . ASN B 1 45 ? 17.625 15.195 26.781 1 95.19 45 ASN B CA 1
ATOM 3449 C C . ASN B 1 45 ? 16.75 15.727 25.641 1 95.19 45 ASN B C 1
ATOM 3451 O O . ASN B 1 45 ? 16.562 16.938 25.516 1 95.19 45 ASN B O 1
ATOM 3455 N N . GLY B 1 46 ? 16.469 14.836 24.734 1 95.5 46 GLY B N 1
ATOM 3456 C CA . GLY B 1 46 ? 15.516 15.133 23.672 1 95.5 46 GLY B CA 1
ATOM 3457 C C . GLY B 1 46 ? 16.141 15.852 22.484 1 95.5 46 GLY B C 1
ATOM 3458 O O . GLY B 1 46 ? 15.438 16.219 21.547 1 95.5 46 GLY B O 1
ATOM 3459 N N . VAL B 1 47 ? 17.484 15.984 22.531 1 97.62 47 VAL B N 1
ATOM 3460 C CA . VAL B 1 47 ? 18.188 16.734 21.5 1 97.62 47 VAL B CA 1
ATOM 3461 C C . VAL B 1 47 ? 19.234 15.836 20.828 1 97.62 47 VAL B C 1
ATOM 3463 O O . VAL B 1 47 ? 19.875 15.023 21.5 1 97.62 47 VAL B O 1
ATOM 3466 N N . ILE B 1 48 ? 19.328 15.977 19.5 1 98.5 48 ILE B N 1
ATOM 3467 C CA . ILE B 1 48 ? 20.391 15.266 18.797 1 98.5 48 ILE B CA 1
ATOM 3468 C C . ILE B 1 48 ? 21.734 15.875 19.156 1 98.5 48 ILE B C 1
ATOM 3470 O O . ILE B 1 48 ? 22.062 16.984 18.703 1 98.5 48 ILE B O 1
ATOM 3474 N N . LYS B 1 49 ? 22.5 15.18 19.891 1 98.06 49 LYS B N 1
ATOM 3475 C CA . LYS B 1 49 ? 23.766 15.711 20.391 1 98.06 49 LYS B CA 1
ATOM 3476 C C . LYS B 1 49 ? 24.891 15.516 19.375 1 98.06 49 LYS B C 1
ATOM 3478 O O . LYS B 1 49 ? 25.656 16.453 19.094 1 98.06 49 LYS B O 1
ATOM 3483 N N . GLU B 1 50 ? 24.969 14.25 18.875 1 97.81 50 GLU B N 1
ATOM 3484 C CA . GLU B 1 50 ? 26.047 13.922 17.969 1 97.81 50 GLU B CA 1
ATOM 3485 C C . GLU B 1 50 ? 25.578 12.977 16.859 1 97.81 50 GLU B C 1
ATOM 3487 O O . GLU B 1 50 ? 24.734 12.117 17.094 1 97.81 50 GLU B O 1
ATOM 3492 N N . ILE B 1 51 ? 26.156 13.172 15.68 1 98.69 51 ILE B N 1
ATOM 3493 C CA . ILE B 1 51 ? 26.047 12.25 14.555 1 98.69 51 ILE B CA 1
ATOM 3494 C C . ILE B 1 51 ? 27.453 11.961 14 1 98.69 51 ILE B C 1
ATOM 3496 O O . ILE B 1 51 ? 28.172 12.875 13.617 1 98.69 51 ILE B O 1
ATOM 3500 N N . ASN B 1 52 ? 27.828 10.758 13.992 1 98.38 52 ASN B N 1
ATOM 3501 C CA . ASN B 1 52 ? 29.141 10.383 13.508 1 98.38 52 ASN B CA 1
ATOM 3502 C C . ASN B 1 52 ? 29.078 9.172 12.578 1 98.38 52 ASN B C 1
ATOM 3504 O O . ASN B 1 52 ? 28.125 8.406 12.617 1 98.38 52 ASN B O 1
ATOM 3508 N N . HIS B 1 53 ? 30.109 9.109 11.805 1 98.25 53 HIS B N 1
ATOM 3509 C CA . HIS B 1 53 ? 30.188 7.973 10.898 1 98.25 53 HIS B CA 1
ATOM 3510 C C . HIS B 1 53 ? 30.562 6.699 11.648 1 98.25 53 HIS B C 1
ATOM 3512 O O . HIS B 1 53 ? 31.281 6.746 12.648 1 98.25 53 HIS B O 1
ATOM 3518 N N . GLY B 1 54 ? 29.922 5.574 11.141 1 98.12 54 GLY B N 1
ATOM 3519 C CA . GLY B 1 54 ? 30.266 4.27 11.68 1 98.12 54 GLY B CA 1
ATOM 3520 C C . GLY B 1 54 ? 29.375 3.838 12.828 1 98.12 54 GLY B C 1
ATOM 3521 O O . GLY B 1 54 ? 28.594 4.637 13.352 1 98.12 54 GLY B O 1
ATOM 3522 N N . PHE B 1 55 ? 29.5 2.564 13.234 1 98.25 55 PHE B N 1
ATOM 3523 C CA . PHE B 1 55 ? 28.719 1.965 14.32 1 98.25 55 PHE B CA 1
ATOM 3524 C C . PHE B 1 55 ? 29.453 2.107 15.648 1 98.25 55 PHE B C 1
ATOM 3526 O O . PHE B 1 55 ? 30.688 2.043 15.695 1 98.25 55 PHE B O 1
ATOM 3533 N N . ARG B 1 56 ? 28.719 2.281 16.641 1 97.25 56 ARG B N 1
ATOM 3534 C CA . ARG B 1 56 ? 29.25 2.225 18.016 1 97.25 56 ARG B CA 1
ATOM 3535 C C . ARG B 1 56 ? 28.906 0.894 18.672 1 97.25 56 ARG B C 1
ATOM 3537 O O . ARG B 1 56 ? 27.797 0.381 18.516 1 97.25 56 ARG B O 1
ATOM 3544 N N . GLY B 1 57 ? 29.859 0.427 19.422 1 97.06 57 GLY B N 1
ATOM 3545 C CA . GLY B 1 57 ? 29.672 -0.846 20.094 1 97.06 57 GLY B CA 1
ATOM 3546 C C . GLY B 1 57 ? 28.688 -0.766 21.25 1 97.06 57 GLY B C 1
ATOM 3547 O O . GLY B 1 57 ? 28.078 -1.769 21.625 1 97.06 57 GLY B O 1
ATOM 3548 N N . ASP B 1 58 ? 28.5 0.425 21.859 1 95.75 58 ASP B N 1
ATOM 3549 C CA . ASP B 1 58 ? 27.625 0.587 23.016 1 95.75 58 ASP B CA 1
ATOM 3550 C C . ASP B 1 58 ? 26.25 1.111 22.609 1 95.75 58 ASP B C 1
ATOM 3552 O O . ASP B 1 58 ? 25.547 1.712 23.422 1 95.75 58 ASP B O 1
ATOM 3556 N N . ALA B 1 59 ? 25.906 0.973 21.359 1 97.62 59 ALA B N 1
ATOM 3557 C CA . ALA B 1 59 ? 24.625 1.479 20.875 1 97.62 59 ALA B CA 1
ATOM 3558 C C . ALA B 1 59 ? 23.469 0.716 21.516 1 97.62 59 ALA B C 1
ATOM 3560 O O . ALA B 1 59 ? 23.562 -0.489 21.75 1 97.62 59 ALA B O 1
ATOM 3561 N N . ASP B 1 60 ? 22.359 1.438 21.797 1 96.06 60 ASP B N 1
ATOM 3562 C CA . ASP B 1 60 ? 21.141 0.848 22.344 1 96.06 60 ASP B CA 1
ATOM 3563 C C . ASP B 1 60 ? 20.359 0.115 21.25 1 96.06 60 ASP B C 1
ATOM 3565 O O . ASP B 1 60 ? 19.703 -0.898 21.531 1 96.06 60 ASP B O 1
ATOM 3569 N N . TYR B 1 61 ? 20.375 0.636 20.047 1 96.75 61 TYR B N 1
ATOM 3570 C CA . TYR B 1 61 ? 19.625 0.081 18.922 1 96.75 61 TYR B CA 1
ATOM 3571 C C . TYR B 1 61 ? 20.453 0.144 17.641 1 96.75 61 TYR B C 1
ATOM 3573 O O . TYR B 1 61 ? 21.344 0.979 17.516 1 96.75 61 TYR B O 1
ATOM 3581 N N . THR B 1 62 ? 20.234 -0.766 16.781 1 97.94 62 THR B N 1
ATOM 3582 C CA . THR B 1 62 ? 20.75 -0.754 15.414 1 97.94 62 THR B CA 1
ATOM 3583 C C . THR B 1 62 ? 19.594 -0.9 14.414 1 97.94 62 THR B C 1
ATOM 3585 O O . THR B 1 62 ? 18.812 -1.847 14.492 1 97.94 62 THR B O 1
ATOM 3588 N N . VAL B 1 63 ? 19.469 0.07 13.562 1 98.19 63 VAL B N 1
ATOM 3589 C CA . VAL B 1 63 ? 18.391 0.065 12.57 1 98.19 63 VAL B CA 1
ATOM 3590 C C . VAL B 1 63 ? 18.984 0.177 11.164 1 98.19 63 VAL B C 1
ATOM 3592 O O . VAL B 1 63 ? 20.203 0.281 11.008 1 98.19 63 VAL B O 1
ATOM 3595 N N . GLY B 1 64 ? 18.094 0.037 10.195 1 98.62 64 GLY B N 1
ATOM 3596 C CA . GLY B 1 64 ? 18.531 0.101 8.812 1 98.62 64 GLY B CA 1
ATOM 3597 C C . GLY B 1 64 ? 18.688 1.521 8.297 1 98.62 64 GLY B C 1
ATOM 3598 O O . GLY B 1 64 ? 19.75 1.878 7.77 1 98.62 64 GLY B O 1
ATOM 3599 N N . ALA B 1 65 ? 17.703 2.326 8.516 1 98.88 65 ALA B N 1
ATOM 3600 C CA . ALA B 1 65 ? 17.719 3.717 8.062 1 98.88 65 ALA B CA 1
ATOM 3601 C C . ALA B 1 65 ? 17.062 4.633 9.102 1 98.88 65 ALA B C 1
ATOM 3603 O O . ALA B 1 65 ? 16.094 4.254 9.742 1 98.88 65 ALA B O 1
ATOM 3604 N N . ILE B 1 66 ? 17.656 5.785 9.25 1 98.88 66 ILE B N 1
ATOM 3605 C CA . ILE B 1 66 ? 17.078 6.844 10.07 1 98.88 66 ILE B CA 1
ATOM 3606 C C . ILE B 1 66 ? 16.641 8 9.18 1 98.88 66 ILE B C 1
ATOM 3608 O O . ILE B 1 66 ? 17.391 8.453 8.32 1 98.88 66 ILE B O 1
ATOM 3612 N N . LEU B 1 67 ? 15.406 8.461 9.32 1 98.94 67 LEU B N 1
ATOM 3613 C CA . LEU B 1 67 ? 14.844 9.562 8.547 1 98.94 67 LEU B CA 1
ATOM 3614 C C . LEU B 1 67 ? 13.883 10.383 9.406 1 98.94 67 LEU B C 1
ATOM 3616 O O . LEU B 1 67 ? 13.445 9.93 10.469 1 98.94 67 LEU B O 1
ATOM 3620 N N . PRO B 1 68 ? 13.602 11.602 9.008 1 98.88 68 PRO B N 1
ATOM 3621 C CA . PRO B 1 68 ? 12.617 12.383 9.758 1 98.88 68 PRO B CA 1
ATOM 3622 C C . PRO B 1 68 ? 11.242 11.719 9.797 1 98.88 68 PRO B C 1
ATOM 3624 O O . PRO B 1 68 ? 10.922 10.914 8.922 1 98.88 68 PRO B O 1
ATOM 3627 N N . LEU B 1 69 ? 10.484 12.008 10.805 1 98.81 69 LEU B N 1
ATOM 3628 C CA . LEU B 1 69 ? 9.117 11.508 10.891 1 98.81 69 LEU B CA 1
ATOM 3629 C C . LEU B 1 69 ? 8.258 12.094 9.773 1 98.81 69 LEU B C 1
ATOM 3631 O O . LEU B 1 69 ? 8.43 13.258 9.398 1 98.81 69 LEU B O 1
ATOM 3635 N N . PRO B 1 70 ? 7.332 11.32 9.266 1 98.81 70 PRO B N 1
ATOM 3636 C CA . PRO B 1 70 ? 6.453 11.852 8.219 1 98.81 70 PRO B CA 1
ATOM 3637 C C . PRO B 1 70 ? 5.395 12.805 8.766 1 98.81 70 PRO B C 1
ATOM 3639 O O . PRO B 1 70 ? 5.164 12.852 9.977 1 98.81 70 PRO B O 1
ATOM 3642 N N . VAL B 1 71 ? 4.871 13.609 7.863 1 98.88 71 VAL B N 1
ATOM 3643 C CA . VAL B 1 71 ? 3.732 14.484 8.117 1 98.88 71 VAL B CA 1
ATOM 3644 C C . VAL B 1 71 ? 2.541 14.039 7.273 1 98.88 71 VAL B C 1
ATOM 3646 O O . VAL B 1 71 ? 2.676 13.805 6.066 1 98.88 71 VAL B O 1
ATOM 3649 N N . ASN B 1 72 ? 1.44 13.773 7.922 1 98.94 72 ASN B N 1
ATOM 3650 C CA . ASN B 1 72 ? 0.207 13.68 7.148 1 98.94 72 ASN B CA 1
ATOM 3651 C C . ASN B 1 72 ? -0.416 15.047 6.91 1 98.94 72 ASN B C 1
ATOM 3653 O O . ASN B 1 72 ? -1.129 15.57 7.773 1 98.94 72 ASN B O 1
ATOM 3657 N N . ALA B 1 73 ? -0.223 15.578 5.707 1 98.94 73 ALA B N 1
ATOM 3658 C CA . ALA B 1 73 ? -0.498 16.984 5.453 1 98.94 73 ALA B CA 1
ATOM 3659 C C . ALA B 1 73 ? -1.988 17.219 5.227 1 98.94 73 ALA B C 1
ATOM 3661 O O . ALA B 1 73 ? -2.436 18.375 5.152 1 98.94 73 ALA B O 1
ATOM 3662 N N . HIS B 1 74 ? -2.746 16.172 5.133 1 98.94 74 HIS B N 1
ATOM 3663 C CA . HIS B 1 74 ? -4.191 16.312 5.008 1 98.94 74 HIS B CA 1
ATOM 3664 C C . HIS B 1 74 ? -4.898 14.992 5.332 1 98.94 74 HIS B C 1
ATOM 3666 O O . HIS B 1 74 ? -4.648 13.969 4.688 1 98.94 74 HIS B O 1
ATOM 3672 N N . ILE B 1 75 ? -5.777 15.047 6.266 1 98.56 75 ILE B N 1
ATOM 3673 C CA . ILE B 1 75 ? -6.562 13.875 6.637 1 98.56 75 ILE B CA 1
ATOM 3674 C C . ILE B 1 75 ? -7.914 14.312 7.188 1 98.56 75 ILE B C 1
ATOM 3676 O O . ILE B 1 75 ? -8.047 15.422 7.715 1 98.56 75 ILE B O 1
ATOM 3680 N N . HIS B 1 76 ? -8.922 13.609 6.949 1 97.25 76 HIS B N 1
ATOM 3681 C CA . HIS B 1 76 ? -10.203 13.688 7.648 1 97.25 76 HIS B CA 1
ATOM 3682 C C . HIS B 1 76 ? -10.32 12.602 8.711 1 97.25 76 HIS B C 1
ATOM 3684 O O . HIS B 1 76 ? -10.852 11.523 8.445 1 97.25 76 HIS B O 1
ATOM 3690 N N . LEU B 1 77 ? -9.953 12.906 9.906 1 96.62 77 LEU B N 1
ATOM 3691 C CA . LEU B 1 77 ? -9.805 11.898 10.953 1 96.62 77 LEU B CA 1
ATOM 3692 C C . LEU B 1 77 ? -11.164 11.383 11.406 1 96.62 77 LEU B C 1
ATOM 3694 O O . LEU B 1 77 ? -11.312 10.203 11.719 1 96.62 77 LEU B O 1
ATOM 3698 N N . ASN B 1 78 ? -12.125 12.273 11.438 1 95.38 78 ASN B N 1
ATOM 3699 C CA . ASN B 1 78 ? -13.453 11.891 11.898 1 95.38 78 ASN B CA 1
ATOM 3700 C C . ASN B 1 78 ? -14.031 10.758 11.062 1 95.38 78 ASN B C 1
ATOM 3702 O O . ASN B 1 78 ? -14.828 9.953 11.562 1 95.38 78 ASN B O 1
ATOM 3706 N N . ASP B 1 79 ? -13.578 10.703 9.859 1 96 79 ASP B N 1
ATOM 3707 C CA . ASP B 1 79 ? -14.148 9.75 8.906 1 96 79 ASP B CA 1
ATOM 3708 C C . ASP B 1 79 ? -13.781 8.312 9.281 1 96 79 ASP B C 1
ATOM 3710 O O . ASP B 1 79 ? -14.422 7.367 8.82 1 96 79 ASP B O 1
ATOM 3714 N N . TYR B 1 80 ? -12.766 8.109 10.078 1 96.69 80 TYR B N 1
ATOM 3715 C CA . TYR B 1 80 ? -12.297 6.773 10.438 1 96.69 80 TYR B CA 1
ATOM 3716 C C . TYR B 1 80 ? -13.406 5.98 11.133 1 96.69 80 TYR B C 1
ATOM 3718 O O . TYR B 1 80 ? -13.391 4.746 11.117 1 96.69 80 TYR B O 1
ATOM 3726 N N . ARG B 1 81 ? -14.344 6.645 11.695 1 95.19 81 ARG B N 1
ATOM 3727 C CA . ARG B 1 81 ? -15.406 6.02 12.477 1 95.19 81 ARG B CA 1
ATOM 3728 C C . ARG B 1 81 ? -16.391 5.289 11.57 1 95.19 81 ARG B C 1
ATOM 3730 O O . ARG B 1 81 ? -17.188 4.461 12.039 1 95.19 81 ARG B O 1
ATOM 3737 N N . VAL B 1 82 ? -16.391 5.605 10.281 1 96.19 82 VAL B N 1
ATOM 3738 C CA . VAL B 1 82 ? -17.297 4.973 9.336 1 96.19 82 VAL B CA 1
ATOM 3739 C C . VAL B 1 82 ? -16.5 4.371 8.18 1 96.19 82 VAL B C 1
ATOM 3741 O O . VAL B 1 82 ? -16.562 4.867 7.051 1 96.19 82 VAL B O 1
ATOM 3744 N N . PRO B 1 83 ? -15.891 3.236 8.43 1 97.44 83 PRO B N 1
ATOM 3745 C CA . PRO B 1 83 ? -14.961 2.648 7.461 1 97.44 83 PRO B CA 1
ATOM 3746 C C . PRO B 1 83 ? -15.68 2.074 6.238 1 97.44 83 PRO B C 1
ATOM 3748 O O . PRO B 1 83 ? -16.625 1.299 6.383 1 97.44 83 PRO B O 1
ATOM 3751 N N . GLU B 1 84 ? -15.234 2.469 5.004 1 98.19 84 GLU B N 1
ATOM 3752 C CA . GLU B 1 84 ? -15.508 1.939 3.67 1 98.19 84 GLU B CA 1
ATOM 3753 C C . GLU B 1 84 ? -16.969 2.17 3.271 1 98.19 84 GLU B C 1
ATOM 3755 O O . GLU B 1 84 ? -17.516 1.442 2.439 1 98.19 84 GLU B O 1
ATOM 3760 N N . HIS B 1 85 ? -17.609 3.182 3.814 1 97.5 85 HIS B N 1
ATOM 3761 C CA . HIS B 1 85 ? -18.953 3.561 3.395 1 97.5 85 HIS B CA 1
ATOM 3762 C C . HIS B 1 85 ? -18.922 4.359 2.098 1 97.5 85 HIS B C 1
ATOM 3764 O O . HIS B 1 85 ? -19.969 4.637 1.509 1 97.5 85 HIS B O 1
ATOM 3770 N N . CYS B 1 86 ? -17.656 4.715 1.639 1 97.5 86 CYS B N 1
ATOM 3771 C CA . CYS B 1 86 ? -17.516 5.465 0.395 1 97.5 86 CYS B CA 1
ATOM 3772 C C . CYS B 1 86 ? -17.703 4.555 -0.813 1 97.5 86 CYS B C 1
ATOM 3774 O O . CYS B 1 86 ? -17.891 5.035 -1.935 1 97.5 86 CYS B O 1
ATOM 3776 N N . ILE B 1 87 ? -17.594 3.213 -0.645 1 97.5 87 ILE B N 1
ATOM 3777 C CA . ILE B 1 87 ? -17.672 2.271 -1.757 1 97.5 87 ILE B CA 1
ATOM 3778 C C . ILE B 1 87 ? -19.062 2.32 -2.379 1 97.5 87 ILE B C 1
ATOM 3780 O O . ILE B 1 87 ? -20.078 2.227 -1.673 1 97.5 87 ILE B O 1
ATOM 3784 N N . GLY B 1 88 ? -19.141 2.545 -3.682 1 95.38 88 GLY B N 1
ATOM 3785 C CA . GLY B 1 88 ? -20.406 2.607 -4.406 1 95.38 88 GLY B CA 1
ATOM 3786 C C . GLY B 1 88 ? -20.906 4.023 -4.602 1 95.38 88 GLY B C 1
ATOM 3787 O O . GLY B 1 88 ? -21.922 4.238 -5.273 1 95.38 88 GLY B O 1
ATOM 3788 N N . TYR B 1 89 ? -20.172 5.02 -4.07 1 95.62 89 TYR B N 1
ATOM 3789 C CA . TYR B 1 89 ? -20.578 6.41 -4.176 1 95.62 89 TYR B CA 1
ATOM 3790 C C . TYR B 1 89 ? -19.578 7.227 -4.977 1 95.62 89 TYR B C 1
ATOM 3792 O O . TYR B 1 89 ? -18.391 6.887 -5.02 1 95.62 89 TYR B O 1
ATOM 3800 N N . ASN B 1 90 ? -20.031 8.203 -5.617 1 94.88 90 ASN B N 1
ATOM 3801 C CA . ASN B 1 90 ? -19.141 9.234 -6.156 1 94.88 90 ASN B CA 1
ATOM 3802 C C . ASN B 1 90 ? -18.875 10.336 -5.133 1 94.88 90 ASN B C 1
ATOM 3804 O O . ASN B 1 90 ? -19.453 10.328 -4.043 1 94.88 90 ASN B O 1
ATOM 3808 N N . LEU B 1 91 ? -18 11.227 -5.453 1 94.94 91 LEU B N 1
ATOM 3809 C CA . LEU B 1 91 ? -17.547 12.25 -4.523 1 94.94 91 LEU B CA 1
ATOM 3810 C C . LEU B 1 91 ? -18.719 13.07 -3.992 1 94.94 91 LEU B C 1
ATOM 3812 O O . LEU B 1 91 ? -18.844 13.266 -2.781 1 94.94 91 LEU B O 1
ATOM 3816 N N . SER B 1 92 ? -19.578 13.539 -4.844 1 93.69 92 SER B N 1
ATOM 3817 C CA . SER B 1 92 ? -20.672 14.406 -4.465 1 93.69 92 SER B CA 1
ATOM 3818 C C . SER B 1 92 ? -21.672 13.68 -3.572 1 93.69 92 SER B C 1
ATOM 3820 O O . SER B 1 92 ? -22.094 14.211 -2.541 1 93.69 92 SER B O 1
ATOM 3822 N N . SER B 1 93 ? -22.047 12.438 -3.949 1 95.5 93 SER B N 1
ATOM 3823 C CA . SER B 1 93 ? -23.047 11.688 -3.203 1 95.5 93 SER B CA 1
ATOM 3824 C C . SER B 1 93 ? -22.5 11.172 -1.882 1 95.5 93 SER B C 1
ATOM 3826 O O . SER B 1 93 ? -23.25 10.844 -0.965 1 95.5 93 SER B O 1
ATOM 3828 N N . TYR B 1 94 ? -21.25 11.094 -1.784 1 96.12 94 TYR B N 1
ATOM 3829 C CA . TYR B 1 94 ? -20.641 10.633 -0.54 1 96.12 94 TYR B CA 1
ATOM 3830 C C . TYR B 1 94 ? -20.312 11.805 0.373 1 96.12 94 TYR B C 1
ATOM 3832 O O . TYR B 1 94 ? -20.812 11.883 1.5 1 96.12 94 TYR B O 1
ATOM 3840 N N . ALA B 1 95 ? -19.484 12.797 -0.142 1 91.88 95 ALA B N 1
ATOM 3841 C CA . ALA B 1 95 ? -18.875 13.82 0.717 1 91.88 95 ALA B CA 1
ATOM 3842 C C . ALA B 1 95 ? -19.5 15.188 0.448 1 91.88 95 ALA B C 1
ATOM 3844 O O . ALA B 1 95 ? -19.172 16.172 1.127 1 91.88 95 ALA B O 1
ATOM 3845 N N . GLY B 1 96 ? -20.359 15.273 -0.483 1 86.75 96 GLY B N 1
ATOM 3846 C CA . GLY B 1 96 ? -21.016 16.547 -0.749 1 86.75 96 GLY B CA 1
ATOM 3847 C C . GLY B 1 96 ? -21.906 17 0.385 1 86.75 96 GLY B C 1
ATOM 3848 O O . GLY B 1 96 ? -22.062 16.281 1.382 1 86.75 96 GLY B O 1
ATOM 3849 N N . SER B 1 97 ? -22.438 18.188 0.253 1 82.94 97 SER B N 1
ATOM 3850 C CA . SER B 1 97 ? -23.25 18.812 1.287 1 82.94 97 SER B CA 1
ATOM 3851 C C . SER B 1 97 ? -24.438 17.906 1.658 1 82.94 97 SER B C 1
ATOM 3853 O O . SER B 1 97 ? -24.844 17.859 2.82 1 82.94 97 SER B O 1
ATOM 3855 N N . LYS B 1 98 ? -24.906 17.172 0.715 1 86.75 98 LYS B N 1
ATOM 3856 C CA . LYS B 1 98 ? -26.031 16.281 0.966 1 86.75 98 LYS B CA 1
ATOM 3857 C C . LYS B 1 98 ? -25.578 14.812 0.926 1 86.75 98 LYS B C 1
ATOM 3859 O O . LYS B 1 98 ? -26.406 13.914 0.742 1 86.75 98 LYS B O 1
ATOM 3864 N N . GLY B 1 99 ? -24.328 14.672 0.996 1 92.12 99 GLY B N 1
ATOM 3865 C CA . GLY B 1 99 ? -23.797 13.32 0.907 1 92.12 99 GLY B CA 1
ATOM 3866 C C . GLY B 1 99 ? -24.047 12.5 2.154 1 92.12 99 GLY B C 1
ATOM 3867 O O . GLY B 1 99 ? -24.438 13.031 3.189 1 92.12 99 GLY B O 1
ATOM 3868 N N . VAL B 1 100 ? -23.734 11.211 2.115 1 94.62 100 VAL B N 1
ATOM 3869 C CA . VAL B 1 100 ? -24.094 10.266 3.172 1 94.62 100 VAL B CA 1
ATOM 3870 C C . VAL B 1 100 ? -23.016 10.305 4.266 1 94.62 100 VAL B C 1
ATOM 3872 O O . VAL B 1 100 ? -23.25 9.836 5.383 1 94.62 100 VAL B O 1
ATOM 3875 N N . LYS B 1 101 ? -21.906 10.828 4.031 1 93.75 101 LYS B N 1
ATOM 3876 C CA . LYS B 1 101 ? -20.75 10.758 4.918 1 93.75 101 LYS B CA 1
ATOM 3877 C C . LYS B 1 101 ? -21.062 11.398 6.27 1 93.75 101 LYS B C 1
ATOM 3879 O O . LYS B 1 101 ? -20.906 10.758 7.312 1 93.75 101 LYS B O 1
ATOM 3884 N N . HIS B 1 102 ? -21.516 12.648 6.297 1 91.19 102 HIS B N 1
ATOM 3885 C CA . HIS B 1 102 ? -21.609 13.445 7.516 1 91.19 102 HIS B CA 1
ATOM 3886 C C . HIS B 1 102 ? -22.703 12.906 8.43 1 91.19 102 HIS B C 1
ATOM 3888 O O . HIS B 1 102 ? -22.484 12.727 9.633 1 91.19 102 HIS B O 1
ATOM 3894 N N . PRO B 1 103 ? -23.906 12.555 7.871 1 92.31 103 PRO B N 1
ATOM 3895 C CA . PRO B 1 103 ? -24.906 11.93 8.742 1 92.31 103 PRO B CA 1
ATOM 3896 C C . PRO B 1 103 ? -24.422 10.617 9.359 1 92.31 103 PRO B C 1
ATOM 3898 O O . PRO B 1 103 ? -24.734 10.328 10.516 1 92.31 103 PRO B O 1
ATOM 3901 N N . LEU B 1 104 ? -23.688 9.844 8.656 1 93.69 104 LEU B N 1
ATOM 3902 C CA . LEU B 1 104 ? -23.188 8.578 9.164 1 93.69 104 LEU B CA 1
ATOM 3903 C C . LEU B 1 104 ? -22.234 8.797 10.336 1 93.69 104 LEU B C 1
ATOM 3905 O O . LEU B 1 104 ? -22.312 8.109 11.352 1 93.69 104 LEU B O 1
ATOM 3909 N N . ILE B 1 105 ? -21.328 9.742 10.211 1 92.69 105 ILE B N 1
ATOM 3910 C CA . ILE B 1 105 ? -20.344 10.031 11.242 1 92.69 105 ILE B CA 1
ATOM 3911 C C . ILE B 1 105 ? -21.047 10.547 12.492 1 92.69 105 ILE B C 1
ATOM 3913 O O . ILE B 1 105 ? -20.625 10.242 13.617 1 92.69 105 ILE B O 1
ATOM 3917 N N . GLN B 1 106 ? -22.078 11.328 12.281 1 90.5 106 GLN B N 1
ATOM 3918 C CA . GLN B 1 106 ? -22.828 11.883 13.406 1 90.5 106 GLN B CA 1
ATOM 3919 C C . GLN B 1 106 ? -23.484 10.773 14.227 1 90.5 106 GLN B C 1
ATOM 3921 O O . GLN B 1 106 ? -23.672 10.93 15.438 1 90.5 106 GLN B O 1
ATOM 3926 N N . LEU B 1 107 ? -23.719 9.688 13.617 1 91.56 107 LEU B N 1
ATOM 3927 C CA . LEU B 1 107 ? -24.375 8.562 14.281 1 91.56 107 LEU B CA 1
ATOM 3928 C C . LEU B 1 107 ? -23.375 7.785 15.141 1 91.56 107 LEU B C 1
ATOM 3930 O O . LEU B 1 107 ? -23.781 7.066 16.062 1 91.56 107 LEU B O 1
ATOM 3934 N N . VAL B 1 108 ? -22.094 7.891 14.828 1 90.81 108 VAL B N 1
ATOM 3935 C CA . VAL B 1 108 ? -21.047 7.156 15.539 1 90.81 108 VAL B CA 1
ATOM 3936 C C . VAL B 1 108 ? -20.125 8.141 16.266 1 90.81 108 VAL B C 1
ATOM 3938 O O . VAL B 1 108 ? -19.125 8.594 15.695 1 90.81 108 VAL B O 1
ATOM 3941 N N . LYS B 1 109 ? -20.281 8.328 17.5 1 81.88 109 LYS B N 1
ATOM 3942 C CA . LYS B 1 109 ? -19.625 9.438 18.188 1 81.88 109 LYS B CA 1
ATOM 3943 C C . LYS B 1 109 ? -18.297 9 18.812 1 81.88 109 LYS B C 1
ATOM 3945 O O . LYS B 1 109 ? -17.375 9.797 18.938 1 81.88 109 LYS B O 1
ATOM 3950 N N . ASN B 1 110 ? -18.203 7.797 19.234 1 87.12 110 ASN B N 1
ATOM 3951 C CA . ASN B 1 110 ? -17.031 7.32 19.953 1 87.12 110 ASN B CA 1
ATOM 3952 C C . ASN B 1 110 ? -16.609 5.934 19.484 1 87.12 110 ASN B C 1
ATOM 3954 O O . ASN B 1 110 ? -17.422 5.18 18.953 1 87.12 110 ASN B O 1
ATOM 3958 N N . PRO B 1 111 ? -15.422 5.598 19.719 1 90.38 111 PRO B N 1
ATOM 3959 C CA . PRO B 1 111 ? -14.305 6.477 20.078 1 90.38 111 PRO B CA 1
ATOM 3960 C C . PRO B 1 111 ? -13.844 7.34 18.906 1 90.38 111 PRO B C 1
ATOM 3962 O O . PRO B 1 111 ? -13.922 6.914 17.75 1 90.38 111 PRO B O 1
ATOM 3965 N N . ILE B 1 112 ? -13.32 8.453 19.172 1 88.56 112 ILE B N 1
ATOM 3966 C CA . ILE B 1 112 ? -12.867 9.32 18.094 1 88.56 112 ILE B CA 1
ATOM 3967 C C . ILE B 1 112 ? -11.477 8.883 17.625 1 88.56 112 ILE B C 1
ATOM 3969 O O . ILE B 1 112 ? -11.086 9.148 16.484 1 88.56 112 ILE B O 1
ATOM 3973 N N . LEU B 1 113 ? -10.758 8.266 18.547 1 93.69 113 LEU B N 1
ATOM 3974 C CA . LEU B 1 113 ? -9.422 7.758 18.234 1 93.69 113 LEU B CA 1
ATOM 3975 C C . LEU B 1 113 ? -9.258 6.324 18.734 1 93.69 113 LEU B C 1
ATOM 3977 O O . LEU B 1 113 ? -8.664 6.086 19.781 1 93.69 113 LEU B O 1
ATOM 3981 N N . PRO B 1 114 ? -9.766 5.387 17.953 1 94.56 114 PRO B N 1
ATOM 3982 C CA . PRO B 1 114 ? -9.531 3.992 18.344 1 94.56 114 PRO B CA 1
ATOM 3983 C C . PRO B 1 114 ? -8.047 3.643 18.422 1 94.56 114 PRO B C 1
ATOM 3985 O O . PRO B 1 114 ? -7.215 4.32 17.812 1 94.56 114 PRO B O 1
ATOM 3988 N N . GLU B 1 115 ? -7.734 2.607 19.125 1 91.75 115 GLU B N 1
ATOM 3989 C CA . GLU B 1 115 ? -6.355 2.236 19.438 1 91.75 115 GLU B CA 1
ATOM 3990 C C . GLU B 1 115 ? -5.559 1.976 18.156 1 91.75 115 GLU B C 1
ATOM 3992 O O . GLU B 1 115 ? -4.41 2.402 18.031 1 91.75 115 GLU B O 1
ATOM 3997 N N . GLU B 1 116 ? -6.141 1.214 17.25 1 93.56 116 GLU B N 1
ATOM 3998 C CA . GLU B 1 116 ? -5.422 0.902 16.016 1 93.56 116 GLU B CA 1
ATOM 3999 C C . GLU B 1 116 ? -5.078 2.17 15.242 1 93.56 116 GLU B C 1
ATOM 4001 O O . GLU B 1 116 ? -4.031 2.242 14.594 1 93.56 116 GLU B O 1
ATOM 4006 N N . LEU B 1 117 ? -5.988 3.154 15.289 1 95.75 117 LEU B N 1
ATOM 4007 C CA . LEU B 1 117 ? -5.711 4.43 14.641 1 95.75 117 LEU B CA 1
ATOM 4008 C C . LEU B 1 117 ? -4.621 5.195 15.391 1 95.75 117 LEU B C 1
ATOM 4010 O O . LEU B 1 117 ? -3.742 5.797 14.766 1 95.75 117 LEU B O 1
ATOM 4014 N N . ALA B 1 118 ? -4.672 5.215 16.688 1 94.19 118 ALA B N 1
ATOM 4015 C CA . ALA B 1 118 ? -3.641 5.855 17.5 1 94.19 118 ALA B CA 1
ATOM 4016 C C . ALA B 1 118 ? -2.258 5.301 17.156 1 94.19 118 ALA B C 1
ATOM 4018 O O . ALA B 1 118 ? -1.289 6.055 17.047 1 94.19 118 ALA B O 1
ATOM 4019 N N . TYR B 1 119 ? -2.242 4.035 16.938 1 92.38 119 TYR B N 1
ATOM 4020 C CA . TYR B 1 119 ? -0.982 3.389 16.594 1 92.38 119 TYR B CA 1
ATOM 4021 C C . TYR B 1 119 ? -0.457 3.9 15.258 1 92.38 119 TYR B C 1
ATOM 4023 O O . TYR B 1 119 ? 0.734 4.191 15.125 1 92.38 119 TYR B O 1
ATOM 4031 N N . VAL B 1 120 ? -1.337 4.031 14.328 1 95.44 120 VAL B N 1
ATOM 4032 C CA . VAL B 1 120 ? -0.942 4.535 13.016 1 95.44 120 VAL B CA 1
ATOM 4033 C C . VAL B 1 120 ? -0.457 5.977 13.133 1 95.44 120 VAL B C 1
ATOM 4035 O O . VAL B 1 120 ? 0.521 6.367 12.492 1 95.44 120 VAL B O 1
ATOM 4038 N N . MET B 1 121 ? -1.095 6.762 14.008 1 96.88 121 MET B N 1
ATOM 4039 C CA . MET B 1 121 ? -0.79 8.18 14.164 1 96.88 121 MET B CA 1
ATOM 4040 C C . MET B 1 121 ? 0.567 8.375 14.836 1 96.88 121 MET B C 1
ATOM 4042 O O . MET B 1 121 ? 1.235 9.391 14.609 1 96.88 121 MET B O 1
ATOM 4046 N N . THR B 1 122 ? 1.05 7.426 15.547 1 95.31 122 THR B N 1
ATOM 4047 C CA . THR B 1 122 ? 2.277 7.535 16.328 1 95.31 122 THR B CA 1
ATOM 4048 C C . THR B 1 122 ? 3.473 7.809 15.414 1 95.31 122 THR B C 1
ATOM 4050 O O . THR B 1 122 ? 4.449 8.438 15.836 1 95.31 122 THR B O 1
ATOM 4053 N N . GLN B 1 123 ? 3.398 7.473 14.195 1 97.56 123 GLN B N 1
ATOM 4054 C CA . GLN B 1 123 ? 4.562 7.609 13.328 1 97.56 123 GLN B CA 1
ATOM 4055 C C . GLN B 1 123 ? 4.742 9.055 12.867 1 97.56 123 GLN B C 1
ATOM 4057 O O . GLN B 1 123 ? 5.789 9.414 12.328 1 97.56 123 GLN B O 1
ATOM 4062 N N . TYR B 1 124 ? 3.746 9.875 13.07 1 98.62 124 TYR B N 1
ATOM 4063 C CA . TYR B 1 124 ? 3.771 11.211 12.484 1 98.62 124 TYR B CA 1
ATOM 4064 C C . TYR B 1 124 ? 4.344 12.227 13.469 1 98.62 124 TYR B C 1
ATOM 4066 O O . TYR B 1 124 ? 4.184 12.086 14.68 1 98.62 124 TYR B O 1
ATOM 4074 N N . SER B 1 125 ? 5.008 13.25 12.922 1 98.62 125 SER B N 1
ATOM 4075 C CA . SER B 1 125 ? 5.309 14.445 13.711 1 98.62 125 SER B CA 1
ATOM 4076 C C . SER B 1 125 ? 4.121 15.398 13.75 1 98.62 125 SER B C 1
ATOM 4078 O O . SER B 1 125 ? 3.799 15.953 14.805 1 98.62 125 SER B O 1
ATOM 4080 N N . ILE B 1 126 ? 3.492 15.555 12.578 1 98.75 126 ILE B N 1
ATOM 4081 C CA . ILE B 1 126 ? 2.352 16.453 12.461 1 98.75 126 ILE B CA 1
ATOM 4082 C C . ILE B 1 126 ? 1.232 15.773 11.68 1 98.75 126 ILE B C 1
ATOM 4084 O O . ILE B 1 126 ? 1.493 15.055 10.711 1 98.75 126 ILE B O 1
ATOM 4088 N N . VAL B 1 127 ? 0.029 15.977 12.133 1 98.75 127 VAL B N 1
ATOM 4089 C CA . VAL B 1 127 ? -1.171 15.578 11.398 1 98.75 127 VAL B CA 1
ATOM 4090 C C . VAL B 1 127 ? -2.055 16.797 11.164 1 98.75 127 VAL B C 1
ATOM 4092 O O . VAL B 1 127 ? -2.412 17.516 12.109 1 98.75 127 VAL B O 1
ATOM 4095 N N . VAL B 1 128 ? -2.346 17.094 9.883 1 98.81 128 VAL B N 1
ATOM 4096 C CA . VAL B 1 128 ? -3.227 18.203 9.516 1 98.81 128 VAL B CA 1
ATOM 4097 C C . VAL B 1 128 ? -4.617 17.656 9.188 1 98.81 128 VAL B C 1
ATOM 4099 O O . VAL B 1 128 ? -4.812 17.016 8.148 1 98.81 128 VAL B O 1
ATOM 4102 N N . ASP B 1 129 ? -5.582 18.031 10.07 1 98.31 129 ASP B N 1
ATOM 4103 C CA . ASP B 1 129 ? -6.898 17.391 10.055 1 98.31 129 ASP B CA 1
ATOM 4104 C C . ASP B 1 129 ? -7.984 18.391 9.648 1 98.31 129 ASP B C 1
ATOM 4106 O O . ASP B 1 129 ? -8.055 19.484 10.195 1 98.31 129 ASP B O 1
ATOM 4110 N N . TYR B 1 130 ? -8.781 17.969 8.695 1 97.12 130 TYR B N 1
ATOM 4111 C CA . TYR B 1 130 ? -10.016 18.672 8.391 1 97.12 130 TYR B CA 1
ATOM 4112 C C . TYR B 1 130 ? -11.195 18.094 9.172 1 97.12 130 TYR B C 1
ATOM 4114 O O . TYR B 1 130 ? -11.562 16.938 8.977 1 97.12 130 TYR B O 1
ATOM 4122 N N . GLN B 1 131 ? -11.922 18.734 10.086 1 91 131 GLN B N 1
ATOM 4123 C CA . GLN B 1 131 ? -12.992 18.266 10.953 1 91 131 GLN B CA 1
ATOM 4124 C C . GLN B 1 131 ? -14.359 18.469 10.297 1 91 131 GLN B C 1
ATOM 4126 O O . GLN B 1 131 ? -15.336 17.812 10.672 1 91 131 GLN B O 1
ATOM 4131 N N . GLU B 1 132 ? -14.555 18.828 9.18 1 81.62 132 GLU B N 1
ATOM 4132 C CA . GLU B 1 132 ? -15.734 19.125 8.367 1 81.62 132 GLU B CA 1
ATOM 4133 C C . GLU B 1 132 ? -17 19.172 9.227 1 81.62 132 GLU B C 1
ATOM 4135 O O . GLU B 1 132 ? -17.734 18.172 9.312 1 81.62 132 GLU B O 1
ATOM 4140 N N . HIS B 1 133 ? -17.406 20.125 9.75 1 75.12 133 HIS B N 1
ATOM 4141 C CA . HIS B 1 133 ? -18.641 20.344 10.5 1 75.12 133 HIS B CA 1
ATOM 4142 C C . HIS B 1 133 ? -18.5 19.891 11.945 1 75.12 133 HIS B C 1
ATOM 4144 O O . HIS B 1 133 ? -19.5 19.719 12.648 1 75.12 133 HIS B O 1
ATOM 4150 N N . PHE B 1 134 ? -17.281 19.484 12.242 1 78 134 PHE B N 1
ATOM 4151 C CA . PHE B 1 134 ? -17 19.062 13.609 1 78 134 PHE B CA 1
ATOM 4152 C C . PHE B 1 134 ? -15.961 19.969 14.258 1 78 134 PHE B C 1
ATOM 4154 O O . PHE B 1 134 ? -15.211 20.672 13.562 1 78 134 PHE B O 1
ATOM 4161 N N . TRP B 1 135 ? -16.109 20.094 15.609 1 81.56 135 TRP B N 1
ATOM 4162 C CA . TRP B 1 135 ? -15.195 20.969 16.328 1 81.56 135 TRP B CA 1
ATOM 4163 C C . TRP B 1 135 ? -14.531 20.234 17.484 1 81.56 135 TRP B C 1
ATOM 4165 O O . TRP B 1 135 ? -14.523 20.719 18.625 1 81.56 135 TRP B O 1
ATOM 4175 N N . ARG B 1 136 ? -14.047 19.078 17.094 1 90.12 136 ARG B N 1
ATOM 4176 C CA . ARG B 1 136 ? -13.445 18.266 18.141 1 90.12 136 ARG B CA 1
ATOM 4177 C C . ARG B 1 136 ? -11.922 18.406 18.125 1 90.12 136 ARG B C 1
ATOM 4179 O O . ARG B 1 136 ? -11.211 17.438 18.438 1 90.12 136 ARG B O 1
ATOM 4186 N N . CYS B 1 137 ? -11.438 19.531 17.656 1 95.94 137 CYS B N 1
ATOM 4187 C CA . CYS B 1 137 ? -10 19.734 17.484 1 95.94 137 CYS B CA 1
ATOM 4188 C C . CYS B 1 137 ? -9.266 19.594 18.812 1 95.94 137 CYS B C 1
ATOM 4190 O O . CYS B 1 137 ? -8.188 19 18.859 1 95.94 137 CYS B O 1
ATOM 4192 N N . ASN B 1 138 ? -9.883 20.031 19.875 1 95.44 138 ASN B N 1
ATOM 4193 C CA . ASN B 1 138 ? -9.234 19.953 21.188 1 95.44 138 ASN B CA 1
ATOM 4194 C C . ASN B 1 138 ? -9.109 18.5 21.656 1 95.44 138 ASN B C 1
ATOM 4196 O O . ASN B 1 138 ? -8.094 18.125 22.25 1 95.44 138 ASN B O 1
ATOM 4200 N N . GLU B 1 139 ? -10.125 17.766 21.422 1 94.5 139 GLU B N 1
ATOM 4201 C CA . GLU B 1 139 ? -10.102 16.359 21.812 1 94.5 139 GLU B CA 1
ATOM 4202 C C . GLU B 1 139 ? -9.016 15.586 21.062 1 94.5 139 GLU B C 1
ATOM 4204 O O . GLU B 1 139 ? -8.25 14.836 21.672 1 94.5 139 GLU B O 1
ATOM 4209 N N . PHE B 1 140 ? -8.922 15.797 19.766 1 96.19 140 PHE B N 1
ATOM 4210 C CA . PHE B 1 140 ? -7.891 15.141 18.969 1 96.19 140 PHE B CA 1
ATOM 4211 C C . PHE B 1 140 ? -6.5 15.609 19.391 1 96.19 140 PHE B C 1
ATOM 4213 O O . PHE B 1 140 ? -5.566 14.812 19.469 1 96.19 140 PHE B O 1
ATOM 4220 N N . ARG B 1 141 ? -6.391 16.891 19.625 1 96.94 141 ARG B N 1
ATOM 4221 C CA . ARG B 1 141 ? -5.117 17.469 20.047 1 96.94 141 ARG B CA 1
ATOM 4222 C C . ARG B 1 141 ? -4.625 16.812 21.344 1 96.94 141 ARG B C 1
ATOM 4224 O O . ARG B 1 141 ? -3.463 16.422 21.438 1 96.94 141 ARG B O 1
ATOM 4231 N N . GLU B 1 142 ? -5.527 16.719 22.25 1 96.38 142 GLU B N 1
ATOM 4232 C CA . GLU B 1 142 ? -5.184 16.109 23.531 1 96.38 142 GLU B CA 1
ATOM 4233 C C . GLU B 1 142 ? -4.77 14.656 23.359 1 96.38 142 GLU B C 1
ATOM 4235 O O . GLU B 1 142 ? -3.732 14.234 23.891 1 96.38 142 GLU B O 1
ATOM 4240 N N . LYS B 1 143 ? -5.484 13.906 22.641 1 95.56 143 LYS B N 1
ATOM 4241 C CA . LYS B 1 143 ? -5.227 12.477 22.484 1 95.56 143 LYS B CA 1
ATOM 4242 C C . LYS B 1 143 ? -3.932 12.234 21.719 1 95.56 143 LYS B C 1
ATOM 4244 O O . LYS B 1 143 ? -3.121 11.391 22.109 1 95.56 143 LYS B O 1
ATOM 4249 N N . LEU B 1 144 ? -3.682 12.992 20.672 1 96.56 144 LEU B N 1
ATOM 4250 C CA . LEU B 1 144 ? -2.521 12.758 19.828 1 96.56 144 LEU B CA 1
ATOM 4251 C C . LEU B 1 144 ? -1.25 13.289 20.484 1 96.56 144 LEU B C 1
ATOM 4253 O O . LEU B 1 144 ? -0.159 12.766 20.234 1 96.56 144 LEU B O 1
ATOM 4257 N N . SER B 1 145 ? -1.449 14.32 21.344 1 95.5 145 SER B N 1
ATOM 4258 C CA . SER B 1 145 ? -0.294 14.867 22.047 1 95.5 145 SER B CA 1
ATOM 4259 C C . SER B 1 145 ? 0.339 13.812 22.953 1 95.5 145 SER B C 1
ATOM 4261 O O . SER B 1 145 ? 1.551 13.828 23.188 1 95.5 145 SER B O 1
ATOM 4263 N N . ARG B 1 146 ? -0.435 12.852 23.359 1 92.62 146 ARG B N 1
ATOM 4264 C CA . ARG B 1 146 ? 0.057 11.773 24.219 1 92.62 146 ARG B CA 1
ATOM 4265 C C . ARG B 1 146 ? 1.051 10.891 23.469 1 92.62 146 ARG B C 1
ATOM 4267 O O . ARG B 1 146 ? 1.856 10.188 24.094 1 92.62 146 ARG B O 1
ATOM 4274 N N . TYR B 1 147 ? 0.999 10.953 22.156 1 93.06 147 TYR B N 1
ATOM 4275 C CA . TYR B 1 147 ? 1.897 10.172 21.312 1 93.06 147 TYR B CA 1
ATOM 4276 C C . TYR B 1 147 ? 2.967 11.055 20.688 1 93.06 147 TYR B C 1
ATOM 4278 O O . TYR B 1 147 ? 3.658 10.633 19.75 1 93.06 147 TYR B O 1
ATOM 4286 N N . GLY B 1 148 ? 3.08 12.305 21.141 1 94.25 148 GLY B N 1
ATOM 4287 C CA . GLY B 1 148 ? 4.078 13.227 20.609 1 94.25 148 GLY B CA 1
ATOM 4288 C C . GLY B 1 148 ? 3.758 13.711 19.219 1 94.25 148 GLY B C 1
ATOM 4289 O O . GLY B 1 148 ? 4.66 14.086 18.453 1 94.25 148 GLY B O 1
ATOM 4290 N N . VAL B 1 149 ? 2.465 13.672 18.859 1 97.56 149 VAL B N 1
ATOM 4291 C CA . VAL B 1 149 ? 2.031 14.102 17.531 1 97.56 149 VAL B CA 1
ATOM 4292 C C . VAL B 1 149 ? 1.4 15.492 17.625 1 97.56 149 VAL B C 1
ATOM 4294 O O . VAL B 1 149 ? 0.505 15.719 18.438 1 97.56 149 VAL B O 1
ATOM 4297 N N . LYS B 1 150 ? 1.918 16.406 16.906 1 98.12 150 LYS B N 1
ATOM 4298 C CA . LYS B 1 150 ? 1.284 17.719 16.828 1 98.12 150 LYS B CA 1
ATOM 4299 C C . LYS B 1 150 ? 0.047 17.688 15.93 1 98.12 150 LYS B C 1
ATOM 4301 O O . LYS B 1 150 ? 0.135 17.328 14.75 1 98.12 150 LYS B O 1
ATOM 4306 N N . TYR B 1 151 ? -1.027 18.016 16.547 1 98 151 TYR B N 1
ATOM 4307 C CA . TYR B 1 151 ? -2.307 18.047 15.852 1 98 151 TYR B CA 1
ATOM 4308 C C . TYR B 1 151 ? -2.652 19.453 15.398 1 98 151 TYR B C 1
ATOM 4310 O O . TYR B 1 151 ? -2.641 20.391 16.203 1 98 151 TYR B O 1
ATOM 4318 N N . ILE B 1 152 ? -2.861 19.656 14.094 1 98.12 152 ILE B N 1
ATOM 4319 C CA . ILE B 1 152 ? -3.379 20.891 13.531 1 98.12 152 ILE B CA 1
ATOM 4320 C C . ILE B 1 152 ? -4.781 20.656 12.969 1 98.12 152 ILE B C 1
ATOM 4322 O O . ILE B 1 152 ? -4.941 19.984 11.938 1 98.12 152 ILE B O 1
ATOM 4326 N N . GLY B 1 153 ? -5.738 21.203 13.625 1 97.62 153 GLY B N 1
ATOM 4327 C CA . GLY B 1 153 ? -7.129 21.016 13.234 1 97.62 153 GLY B CA 1
ATOM 4328 C C . GLY B 1 153 ? -7.707 22.203 12.492 1 97.62 153 GLY B C 1
ATOM 4329 O O . GLY B 1 153 ? -7.668 23.328 12.984 1 97.62 153 GLY B O 1
ATOM 4330 N N . LEU B 1 154 ? -8.234 21.953 11.266 1 97.31 154 LEU B N 1
ATOM 4331 C CA . LEU B 1 154 ? -8.93 22.938 10.445 1 97.31 154 LEU B CA 1
ATOM 4332 C C . LEU B 1 154 ? -10.398 22.578 10.289 1 97.31 154 LEU B C 1
ATOM 4334 O O . LEU B 1 154 ? -10.727 21.547 9.703 1 97.31 154 LEU B O 1
ATOM 4338 N N . SER B 1 155 ? -11.242 23.406 10.852 1 94.19 155 SER B N 1
ATOM 4339 C CA . SER B 1 155 ? -12.672 23.125 10.781 1 94.19 155 SER B CA 1
ATOM 4340 C C . SER B 1 155 ? -13.391 24.141 9.898 1 94.19 155 SER B C 1
ATOM 4342 O O . SER B 1 155 ? -12.758 25.031 9.32 1 94.19 155 SER B O 1
ATOM 4344 N N . ARG B 1 156 ? -14.656 23.859 9.633 1 87.5 156 ARG B N 1
ATOM 4345 C CA . ARG B 1 156 ? -15.438 24.812 8.844 1 87.5 156 ARG B CA 1
ATOM 4346 C C . ARG B 1 156 ? -16.797 25.047 9.477 1 87.5 156 ARG B C 1
ATOM 4348 O O . ARG B 1 156 ? -17.406 24.141 10.039 1 87.5 156 ARG B O 1
ATOM 4355 N N . PRO B 1 157 ? -17.203 26.359 9.398 1 80.88 157 PRO B N 1
ATOM 4356 C CA . PRO B 1 157 ? -18.562 26.656 9.859 1 80.88 157 PRO B CA 1
ATOM 4357 C C . PRO B 1 157 ? -19.641 26.109 8.93 1 80.88 157 PRO B C 1
ATOM 4359 O O . PRO B 1 157 ? -19.375 25.859 7.754 1 80.88 157 PRO B O 1
ATOM 4362 N N . THR B 1 158 ? -20.734 25.781 9.43 1 78.44 158 THR B N 1
ATOM 4363 C CA . THR B 1 158 ? -21.875 25.312 8.633 1 78.44 158 THR B CA 1
ATOM 4364 C C . THR B 1 158 ? -22.672 26.484 8.086 1 78.44 158 THR B C 1
ATOM 4366 O O . THR B 1 158 ? -23.125 26.453 6.945 1 78.44 158 THR B O 1
ATOM 4369 N N . ARG B 1 159 ? -22.75 27.5 8.844 1 75.88 159 ARG B N 1
ATOM 4370 C CA . ARG B 1 159 ? -23.547 28.656 8.477 1 75.88 159 ARG B CA 1
ATOM 4371 C C . ARG B 1 159 ? -22.656 29.766 7.898 1 75.88 159 ARG B C 1
ATOM 4373 O O . ARG B 1 159 ? -23.141 30.672 7.219 1 75.88 159 ARG B O 1
ATOM 4380 N N . TYR B 1 160 ? -21.453 29.688 8.047 1 74.56 160 TYR B N 1
ATOM 4381 C CA . TYR B 1 160 ? -20.438 30.656 7.621 1 74.56 160 TYR B CA 1
ATOM 4382 C C . TYR B 1 160 ? -20.812 32.062 8.055 1 74.56 160 TYR B C 1
ATOM 4384 O O . TYR B 1 160 ? -20.75 33 7.254 1 74.56 160 TYR B O 1
ATOM 4392 N N . ASP B 1 161 ? -21.312 32.156 9.234 1 81.38 161 ASP B N 1
ATOM 4393 C CA . ASP B 1 161 ? -21.453 33.5 9.82 1 81.38 161 ASP B CA 1
ATOM 4394 C C . ASP B 1 161 ? -20.312 33.781 10.789 1 81.38 161 ASP B C 1
ATOM 4396 O O . ASP B 1 161 ? -19.547 32.906 11.148 1 81.38 161 ASP B O 1
ATOM 4400 N N . LEU B 1 162 ? -20.219 35.031 11.133 1 83.94 162 LEU B N 1
ATOM 4401 C CA . LEU B 1 162 ? -19.062 35.5 11.891 1 83.94 162 LEU B CA 1
ATOM 4402 C C . LEU B 1 162 ? -19.016 34.875 13.273 1 83.94 162 LEU B C 1
ATOM 4404 O O . LEU B 1 162 ? -17.938 34.594 13.805 1 83.94 162 LEU B O 1
ATOM 4408 N N . GLU B 1 163 ? -20.141 34.656 13.812 1 87.88 163 GLU B N 1
ATOM 4409 C CA . GLU B 1 163 ? -20.203 34.062 15.133 1 87.88 163 GLU B CA 1
ATOM 4410 C C . GLU B 1 163 ? -19.688 32.625 15.109 1 87.88 163 GLU B C 1
ATOM 4412 O O . GLU B 1 163 ? -18.875 32.25 15.961 1 87.88 163 GLU B O 1
ATOM 4417 N N . GLU B 1 164 ? -20.078 31.906 14.188 1 88.44 164 GLU B N 1
ATOM 4418 C CA . GLU B 1 164 ? -19.641 30.516 14.07 1 88.44 164 GLU B CA 1
ATOM 4419 C C . GLU B 1 164 ? -18.156 30.422 13.727 1 88.44 164 GLU B C 1
ATOM 4421 O O . GLU B 1 164 ? -17.453 29.531 14.219 1 88.44 164 GLU B O 1
ATOM 4426 N N . ILE B 1 165 ? -17.75 31.281 12.891 1 88.94 165 ILE B N 1
ATOM 4427 C CA . ILE B 1 165 ? -16.344 31.328 12.516 1 88.94 165 ILE B CA 1
ATOM 4428 C C . ILE B 1 165 ? -15.492 31.562 13.766 1 88.94 165 ILE B C 1
ATOM 4430 O O . ILE B 1 165 ? -14.477 30.891 13.969 1 88.94 165 ILE B O 1
ATOM 4434 N N . SER B 1 166 ? -15.961 32.5 14.57 1 88.88 166 SER B N 1
ATOM 4435 C CA . SER B 1 166 ? -15.258 32.781 15.812 1 88.88 166 SER B CA 1
ATOM 4436 C C . SER B 1 166 ? -15.219 31.562 16.734 1 88.88 166 SER B C 1
ATOM 4438 O O . SER B 1 166 ? -14.188 31.281 17.359 1 88.88 166 SER B O 1
ATOM 4440 N N . ASP B 1 167 ? -16.297 30.875 16.766 1 88.81 167 ASP B N 1
ATOM 4441 C CA . ASP B 1 167 ? -16.391 29.672 17.594 1 88.81 167 ASP B CA 1
ATOM 4442 C C . ASP B 1 167 ? -15.438 28.594 17.094 1 88.81 167 ASP B C 1
ATOM 4444 O O . ASP B 1 167 ? -14.773 27.922 17.891 1 88.81 167 ASP B O 1
ATOM 4448 N N . VAL B 1 168 ? -15.383 28.375 15.852 1 91.44 168 VAL B N 1
ATOM 4449 C CA . VAL B 1 168 ? -14.492 27.406 15.234 1 91.44 168 VAL B CA 1
ATOM 4450 C C . VAL B 1 168 ? -13.047 27.734 15.586 1 91.44 168 VAL B C 1
ATOM 4452 O O . VAL B 1 168 ? -12.273 26.859 15.977 1 91.44 168 VAL B O 1
ATOM 4455 N N . LEU B 1 169 ? -12.703 29 15.57 1 92.56 169 LEU B N 1
ATOM 4456 C CA . LEU B 1 169 ? -11.32 29.438 15.742 1 92.56 169 LEU B CA 1
ATOM 4457 C C . LEU B 1 169 ? -10.914 29.391 17.219 1 92.56 169 LEU B C 1
ATOM 4459 O O . LEU B 1 169 ? -9.727 29.453 17.531 1 92.56 169 LEU B O 1
ATOM 4463 N N . LYS B 1 170 ? -11.898 29.281 18.141 1 91.44 170 LYS B N 1
ATOM 4464 C CA . LYS B 1 170 ? -11.609 29.078 19.562 1 91.44 170 LYS B CA 1
ATOM 4465 C C . LYS B 1 170 ? -11.133 27.656 19.828 1 91.44 170 LYS B C 1
ATOM 4467 O O . LYS B 1 170 ? -10.344 27.422 20.75 1 91.44 170 LYS B O 1
ATOM 4472 N N . HIS B 1 171 ? -11.602 26.781 18.953 1 92.62 171 HIS B N 1
ATOM 4473 C CA . HIS B 1 171 ? -11.352 25.375 19.234 1 92.62 171 HIS B CA 1
ATOM 4474 C C . HIS B 1 171 ? -10.328 24.781 18.266 1 92.62 171 HIS B C 1
ATOM 4476 O O . HIS B 1 171 ? -9.641 23.812 18.594 1 92.62 171 HIS B O 1
ATOM 4482 N N . CYS B 1 172 ? -10.258 25.328 17.109 1 95.81 172 CYS B N 1
ATOM 4483 C CA . CYS B 1 172 ? -9.422 24.766 16.062 1 95.81 172 CYS B CA 1
ATOM 4484 C C . CYS B 1 172 ? -8.352 25.766 15.625 1 95.81 172 CYS B C 1
ATOM 4486 O O . CYS B 1 172 ? -8.367 26.922 16.047 1 95.81 172 CYS B O 1
ATOM 4488 N N . ASP B 1 173 ? -7.395 25.297 14.875 1 95.88 173 ASP B N 1
ATOM 4489 C CA . ASP B 1 173 ? -6.211 26.078 14.523 1 95.88 173 ASP B CA 1
ATOM 4490 C C . ASP B 1 173 ? -6.461 26.938 13.281 1 95.88 173 ASP B C 1
ATOM 4492 O O . ASP B 1 173 ? -5.688 27.844 12.984 1 95.88 173 ASP B O 1
ATOM 4496 N N . GLY B 1 174 ? -7.516 26.641 12.617 1 96.06 174 GLY B N 1
ATOM 4497 C CA . GLY B 1 174 ? -7.816 27.375 11.398 1 96.06 174 GLY B CA 1
ATOM 4498 C C . GLY B 1 174 ? -9.078 26.891 10.703 1 96.06 174 GLY B C 1
ATOM 4499 O O . GLY B 1 174 ? -9.922 26.25 11.328 1 96.06 174 GLY B O 1
ATOM 4500 N N . ILE B 1 175 ? -9.18 27.328 9.438 1 95.38 175 ILE B N 1
ATOM 4501 C CA . ILE B 1 175 ? -10.375 27.016 8.648 1 95.38 175 ILE B CA 1
ATOM 4502 C C . ILE B 1 175 ? -9.992 26.156 7.453 1 95.38 175 ILE B C 1
ATOM 4504 O O . ILE B 1 175 ? -9.039 26.469 6.734 1 95.38 175 ILE B O 1
ATOM 4508 N N . GLY B 1 176 ? -10.656 25.016 7.301 1 95.81 176 GLY B N 1
ATOM 4509 C CA . GLY B 1 176 ? -10.555 24.172 6.125 1 95.81 176 GLY B CA 1
ATOM 4510 C C . GLY B 1 176 ? -11.766 24.234 5.223 1 95.81 176 GLY B C 1
ATOM 4511 O O . GLY B 1 176 ? -12.82 23.688 5.547 1 95.81 176 GLY B O 1
ATOM 4512 N N . ILE B 1 177 ? -11.594 24.859 4.043 1 93.88 177 ILE B N 1
ATOM 4513 C CA . ILE B 1 177 ? -12.719 25.094 3.145 1 93.88 177 ILE B CA 1
ATOM 4514 C C . ILE B 1 177 ? -12.883 23.906 2.195 1 93.88 177 ILE B C 1
ATOM 4516 O O . ILE B 1 177 ? -11.914 23.453 1.59 1 93.88 177 ILE B O 1
ATOM 4520 N N . SER B 1 178 ? -14.055 23.391 2.072 1 92.44 178 SER B N 1
ATOM 4521 C CA . SER B 1 178 ? -14.328 22.281 1.168 1 92.44 178 SER B CA 1
ATOM 4522 C C . SER B 1 178 ? -14.32 22.734 -0.287 1 92.44 178 SER B C 1
ATOM 4524 O O . SER B 1 178 ? -13.664 22.125 -1.132 1 92.44 178 SER B O 1
ATOM 4526 N N . ASN B 1 179 ? -15.102 23.734 -0.572 1 92.94 179 ASN B N 1
ATOM 4527 C CA . ASN B 1 179 ? -15.211 24.344 -1.894 1 92.94 179 ASN B CA 1
ATOM 4528 C C . ASN B 1 179 ? -15.367 25.859 -1.805 1 92.94 179 ASN B C 1
ATOM 4530 O O . ASN B 1 179 ? -16.453 26.359 -1.481 1 92.94 179 ASN B O 1
ATOM 4534 N N . PRO B 1 180 ? -14.336 26.578 -2.145 1 93.69 180 PRO B N 1
ATOM 4535 C CA . PRO B 1 180 ? -14.414 28.031 -2 1 93.69 180 PRO B CA 1
ATOM 4536 C C . PRO B 1 180 ? -15.516 28.656 -2.855 1 93.69 180 PRO B C 1
ATOM 4538 O O . PRO B 1 180 ? -16.062 29.703 -2.498 1 93.69 180 PRO B O 1
ATOM 4541 N N . LEU B 1 181 ? -15.898 28 -3.9 1 94.25 181 LEU B N 1
ATOM 4542 C CA . LEU B 1 181 ? -16.859 28.547 -4.848 1 94.25 181 LEU B CA 1
ATOM 4543 C C . LEU B 1 181 ? -18.266 28.562 -4.25 1 94.25 181 LEU B C 1
ATOM 4545 O O . LEU B 1 181 ? -19.156 29.219 -4.773 1 94.25 181 LEU B O 1
ATOM 4549 N N . LYS B 1 182 ? -18.406 27.859 -3.186 1 90.88 182 LYS B N 1
ATOM 4550 C CA . LYS B 1 182 ? -19.719 27.797 -2.535 1 90.88 182 LYS B CA 1
ATOM 4551 C C . LYS B 1 182 ? -19.859 28.875 -1.476 1 90.88 182 LYS B C 1
ATOM 4553 O O . LYS B 1 182 ? -20.922 29.031 -0.871 1 90.88 182 LYS B O 1
ATOM 4558 N N . LEU B 1 183 ? -18.828 29.688 -1.272 1 91.94 183 LEU B N 1
ATOM 4559 C CA . LEU B 1 183 ? -18.844 30.75 -0.286 1 91.94 183 LEU B CA 1
ATOM 4560 C C . LEU B 1 183 ? -19.109 32.094 -0.953 1 91.94 183 LEU B C 1
ATOM 4562 O O . LEU B 1 183 ? -18.562 32.375 -2.021 1 91.94 183 LEU B O 1
ATOM 4566 N N . PRO B 1 184 ? -19.969 32.875 -0.329 1 91.75 184 PRO B N 1
ATOM 4567 C CA . PRO B 1 184 ? -20.156 34.219 -0.881 1 91.75 184 PRO B CA 1
ATOM 4568 C C . PRO B 1 184 ? -18.922 35.094 -0.713 1 91.75 184 PRO B C 1
ATOM 4570 O O . PRO B 1 184 ? -18.172 34.938 0.245 1 91.75 184 PRO B O 1
ATOM 4573 N N . PRO B 1 185 ? -18.812 36.094 -1.543 1 93.69 185 PRO B N 1
ATOM 4574 C CA . PRO B 1 185 ? -17.625 36.938 -1.564 1 93.69 185 PRO B CA 1
ATOM 4575 C C . PRO B 1 185 ? -17.344 37.594 -0.212 1 93.69 185 PRO B C 1
ATOM 4577 O O . PRO B 1 185 ? -16.172 37.719 0.184 1 93.69 185 PRO B O 1
ATOM 4580 N N . TRP B 1 186 ? -18.328 38 0.471 1 91.81 186 TRP B N 1
ATOM 4581 C CA . TRP B 1 186 ? -18.094 38.719 1.724 1 91.81 186 TRP B CA 1
ATOM 4582 C C . TRP B 1 186 ? -17.5 37.781 2.777 1 91.81 186 TRP B C 1
ATOM 4584 O O . TRP B 1 186 ? -16.703 38.219 3.619 1 91.81 186 TRP B O 1
ATOM 4594 N N . ILE B 1 187 ? -17.797 36.5 2.73 1 91.94 187 ILE B N 1
ATOM 4595 C CA . ILE B 1 187 ? -17.219 35.5 3.635 1 91.94 187 ILE B CA 1
ATOM 4596 C C . ILE B 1 187 ? -15.75 35.281 3.26 1 91.94 187 ILE B C 1
ATOM 4598 O O . ILE B 1 187 ? -14.883 35.188 4.137 1 91.94 187 ILE B O 1
ATOM 4602 N N . VAL B 1 188 ? -15.508 35.156 2.004 1 93.5 188 VAL B N 1
ATOM 4603 C CA . VAL B 1 188 ? -14.141 34.938 1.533 1 93.5 188 VAL B CA 1
ATOM 4604 C C . VAL B 1 188 ? -13.258 36.125 1.937 1 93.5 188 VAL B C 1
ATOM 4606 O O . VAL B 1 188 ? -12.102 35.938 2.318 1 93.5 188 VAL B O 1
ATOM 4609 N N . ALA B 1 189 ? -13.836 37.281 1.89 1 93 189 ALA B N 1
ATOM 4610 C CA . ALA B 1 189 ? -13.102 38.469 2.32 1 93 189 ALA B CA 1
ATOM 4611 C C . ALA B 1 189 ? -12.773 38.406 3.809 1 93 189 ALA B C 1
ATOM 4613 O O . ALA B 1 189 ? -11.688 38.812 4.23 1 93 189 ALA B O 1
ATOM 4614 N N . GLU B 1 190 ? -13.727 37.938 4.574 1 91.75 190 GLU B N 1
ATOM 4615 C CA . GLU B 1 190 ? -13.484 37.75 6 1 91.75 190 GLU B CA 1
ATOM 4616 C C . GLU B 1 190 ? -12.383 36.719 6.242 1 91.75 190 GLU B C 1
ATOM 4618 O O . GLU B 1 190 ? -11.547 36.906 7.133 1 91.75 190 GLU B O 1
ATOM 4623 N N . LEU B 1 191 ? -12.43 35.688 5.473 1 92.69 191 LEU B N 1
ATOM 4624 C CA . LEU B 1 191 ? -11.43 34.625 5.59 1 92.69 191 LEU B CA 1
ATOM 4625 C C . LEU B 1 191 ? -10.039 35.156 5.242 1 92.69 191 LEU B C 1
ATOM 4627 O O . LEU B 1 191 ? -9.047 34.688 5.812 1 92.69 191 LEU B O 1
ATOM 4631 N N . ALA B 1 192 ? -10 36.125 4.391 1 94 192 ALA B N 1
ATOM 4632 C CA . ALA B 1 192 ? -8.727 36.75 4.047 1 94 192 ALA B CA 1
ATOM 4633 C C . ALA B 1 192 ? -8.094 37.406 5.266 1 94 192 ALA B C 1
ATOM 4635 O O . ALA B 1 192 ? -6.879 37.312 5.461 1 94 192 ALA B O 1
ATOM 4636 N N . GLN B 1 193 ? -8.898 38 6.051 1 92.81 193 GLN B N 1
ATOM 4637 C CA . GLN B 1 193 ? -8.406 38.625 7.27 1 92.81 193 GLN B CA 1
ATOM 4638 C C . GLN B 1 193 ? -7.949 37.594 8.289 1 92.81 193 GLN B C 1
ATOM 4640 O O . GLN B 1 193 ? -6.902 37.75 8.922 1 92.81 193 GLN B O 1
ATOM 4645 N N . ILE B 1 194 ? -8.688 36.594 8.391 1 91 194 ILE B N 1
ATOM 4646 C CA . ILE B 1 194 ? -8.367 35.5 9.312 1 91 194 ILE B CA 1
ATOM 4647 C C . ILE B 1 194 ? -7.051 34.844 8.906 1 91 194 ILE B C 1
ATOM 4649 O O . ILE B 1 194 ? -6.246 34.469 9.766 1 91 194 ILE B O 1
ATOM 4653 N N . ALA B 1 195 ? -6.82 34.75 7.652 1 90.38 195 ALA B N 1
ATOM 4654 C CA . ALA B 1 195 ? -5.664 34.062 7.086 1 90.38 195 ALA B CA 1
ATOM 4655 C C . ALA B 1 195 ? -4.363 34.75 7.473 1 90.38 195 ALA B C 1
ATOM 4657 O O . ALA B 1 195 ? -3.279 34.188 7.328 1 90.38 195 ALA B O 1
ATOM 4658 N N . ASN B 1 196 ? -4.461 35.938 7.988 1 88.38 196 ASN B N 1
ATOM 4659 C CA . ASN B 1 196 ? -3.279 36.688 8.414 1 88.38 196 ASN B CA 1
ATOM 4660 C C . ASN B 1 196 ? -2.674 36.094 9.68 1 88.38 196 ASN B C 1
ATOM 4662 O O . ASN B 1 196 ? -1.472 36.219 9.922 1 88.38 196 ASN B O 1
ATOM 4666 N N . ASN B 1 197 ? -3.506 35.406 10.469 1 90 197 ASN B N 1
ATOM 4667 C CA . ASN B 1 197 ? -3.012 34.938 11.758 1 90 197 ASN B CA 1
ATOM 4668 C C . ASN B 1 197 ? -3.312 33.438 11.977 1 90 197 ASN B C 1
ATOM 4670 O O . ASN B 1 197 ? -2.795 32.844 12.914 1 90 197 ASN B O 1
ATOM 4674 N N . LYS B 1 198 ? -4.168 32.906 11.156 1 94.56 198 LYS B N 1
ATOM 4675 C CA . LYS B 1 198 ? -4.562 31.516 11.25 1 94.56 198 LYS B CA 1
ATOM 4676 C C . LYS B 1 198 ? -4.414 30.797 9.906 1 94.56 198 LYS B C 1
ATOM 4678 O O . LYS B 1 198 ? -4.207 31.453 8.883 1 94.56 198 LYS B O 1
ATOM 4683 N N . ILE B 1 199 ? -4.504 29.547 10 1 96.75 199 ILE B N 1
ATOM 4684 C CA . ILE B 1 199 ? -4.418 28.781 8.766 1 96.75 199 ILE B CA 1
ATOM 4685 C C . ILE B 1 199 ? -5.785 28.734 8.086 1 96.75 199 ILE B C 1
ATOM 4687 O O . ILE B 1 199 ? -6.773 28.328 8.703 1 96.75 199 ILE B O 1
ATOM 4691 N N . VAL B 1 200 ? -5.848 29.25 6.91 1 96.56 200 VAL B N 1
ATOM 4692 C CA . VAL B 1 200 ? -6.992 29.047 6.027 1 96.56 200 VAL B CA 1
ATOM 4693 C C . VAL B 1 200 ? -6.562 28.25 4.801 1 96.56 200 VAL B C 1
ATOM 4695 O O . VAL B 1 200 ? -5.676 28.672 4.059 1 96.56 200 VAL B O 1
ATOM 4698 N N . SER B 1 201 ? -7.078 27.078 4.652 1 97.31 201 SER B N 1
ATOM 4699 C CA . SER B 1 201 ? -6.789 26.188 3.537 1 97.31 201 SER B CA 1
ATOM 4700 C C . SER B 1 201 ? -8.07 25.734 2.852 1 97.31 201 SER B C 1
ATOM 4702 O O . SER B 1 201 ? -9.172 25.922 3.379 1 97.31 201 SER B O 1
ATOM 4704 N N . ALA B 1 202 ? -7.93 25.203 1.646 1 97.31 202 ALA B N 1
ATOM 4705 C CA . ALA B 1 202 ? -9.125 24.828 0.903 1 97.31 202 ALA B CA 1
ATOM 4706 C C . ALA B 1 202 ? -8.828 23.656 -0.044 1 97.31 202 ALA B C 1
ATOM 4708 O O . ALA B 1 202 ? -7.695 23.5 -0.494 1 97.31 202 ALA B O 1
ATOM 4709 N N . HIS B 1 203 ? -9.82 22.812 -0.245 1 97.69 203 HIS B N 1
ATOM 4710 C CA . HIS B 1 203 ? -9.789 21.953 -1.419 1 97.69 203 HIS B CA 1
ATOM 4711 C C . HIS B 1 203 ? -9.875 22.766 -2.705 1 97.69 203 HIS B C 1
ATOM 4713 O O . HIS B 1 203 ? -10.781 23.578 -2.869 1 97.69 203 HIS B O 1
ATOM 4719 N N . ILE B 1 204 ? -9 22.516 -3.607 1 98.25 204 ILE B N 1
ATOM 4720 C CA . ILE B 1 204 ? -8.922 23.297 -4.836 1 98.25 204 ILE B CA 1
ATOM 4721 C C . ILE B 1 204 ? -8.797 22.359 -6.035 1 98.25 204 ILE B C 1
ATOM 4723 O O . ILE B 1 204 ? -7.988 21.422 -6.027 1 98.25 204 ILE B O 1
ATOM 4727 N N . SER B 1 205 ? -9.648 22.578 -7.055 1 98.06 205 SER B N 1
ATOM 4728 C CA . SER B 1 205 ? -9.547 21.906 -8.344 1 98.06 205 SER B CA 1
ATOM 4729 C C . SER B 1 205 ? -9.492 20.391 -8.188 1 98.06 205 SER B C 1
ATOM 4731 O O . SER B 1 205 ? -8.672 19.719 -8.828 1 98.06 205 SER B O 1
ATOM 4733 N N . GLU B 1 206 ? -10.258 19.922 -7.254 1 97.12 206 GLU B N 1
ATOM 4734 C CA . GLU B 1 206 ? -10.375 18.469 -7.074 1 97.12 206 GLU B CA 1
ATOM 4735 C C . GLU B 1 206 ? -11.195 17.844 -8.195 1 97.12 206 GLU B C 1
ATOM 4737 O O . GLU B 1 206 ? -10.914 16.719 -8.625 1 97.12 206 GLU B O 1
ATOM 4742 N N . THR B 1 207 ? -12.219 18.594 -8.633 1 95.88 207 THR B N 1
ATOM 4743 C CA . THR B 1 207 ? -13.047 18.172 -9.758 1 95.88 207 THR B CA 1
ATOM 4744 C C . THR B 1 207 ? -12.852 19.094 -10.953 1 95.88 207 THR B C 1
ATOM 4746 O O . THR B 1 207 ? -12.352 20.219 -10.797 1 95.88 207 THR B O 1
ATOM 4749 N N . LYS B 1 208 ? -13.297 18.609 -12.055 1 95.88 208 LYS B N 1
ATOM 4750 C CA . LYS B 1 208 ? -13.211 19.406 -13.273 1 95.88 208 LYS B CA 1
ATOM 4751 C C . LYS B 1 208 ? -14.055 20.688 -13.148 1 95.88 208 LYS B C 1
ATOM 4753 O O . LYS B 1 208 ? -13.641 21.75 -13.602 1 95.88 208 LYS B O 1
ATOM 4758 N N . THR B 1 209 ? -15.164 20.547 -12.508 1 95.06 209 THR B N 1
ATOM 4759 C CA . THR B 1 209 ? -16.062 21.688 -12.312 1 95.06 209 THR B CA 1
ATOM 4760 C C . THR B 1 209 ? -15.406 22.766 -11.477 1 95.06 209 THR B C 1
ATOM 4762 O O . THR B 1 209 ? -15.523 23.953 -11.789 1 95.06 209 THR B O 1
ATOM 4765 N N . MET B 1 210 ? -14.719 22.422 -10.43 1 95.75 210 MET B N 1
ATOM 4766 C CA . MET B 1 210 ? -14.016 23.391 -9.594 1 95.75 210 MET B CA 1
ATOM 4767 C C . MET B 1 210 ? -12.977 24.156 -10.398 1 95.75 210 MET B C 1
ATOM 4769 O O . MET B 1 210 ? -12.797 25.359 -10.203 1 95.75 210 MET B O 1
ATOM 4773 N N . GLU B 1 211 ? -12.312 23.375 -11.25 1 96.56 211 GLU B N 1
ATOM 4774 C CA . GLU B 1 211 ? -11.281 24 -12.07 1 96.56 211 GLU B CA 1
ATOM 4775 C C . GLU B 1 211 ? -11.891 24.969 -13.078 1 96.56 211 GLU B C 1
ATOM 4777 O O . GLU B 1 211 ? -11.414 26.094 -13.234 1 96.56 211 GLU B O 1
ATOM 4782 N N . GLU B 1 212 ? -12.914 24.531 -13.719 1 96.75 212 GLU B N 1
ATOM 4783 C CA . GLU B 1 212 ? -13.578 25.328 -14.75 1 96.75 212 GLU B CA 1
ATOM 4784 C C . GLU B 1 212 ? -14.094 26.656 -14.18 1 96.75 212 GLU B C 1
ATOM 4786 O O . GLU B 1 212 ? -14.133 27.672 -14.875 1 96.75 212 GLU B O 1
ATOM 4791 N N . HIS B 1 213 ? -14.445 26.641 -12.906 1 96.06 213 HIS B N 1
ATOM 4792 C CA . HIS B 1 213 ? -15 27.828 -12.281 1 96.06 213 HIS B CA 1
ATOM 4793 C C . HIS B 1 213 ? -13.93 28.594 -11.508 1 96.06 213 HIS B C 1
ATOM 4795 O O . HIS B 1 213 ? -14.219 29.625 -10.891 1 96.06 213 HIS B O 1
ATOM 4801 N N . GLY B 1 214 ? -12.773 28.125 -11.5 1 96.06 214 GLY B N 1
ATOM 4802 C CA . GLY B 1 214 ? -11.617 28.859 -11.016 1 96.06 214 GLY B CA 1
ATOM 4803 C C . GLY B 1 214 ? -11.555 28.938 -9.5 1 96.06 214 GLY B C 1
ATOM 4804 O O . GLY B 1 214 ? -11.438 30.031 -8.938 1 96.06 214 GLY B O 1
ATOM 4805 N N . SER B 1 215 ? -11.562 27.828 -8.844 1 95.25 215 SER B N 1
ATOM 4806 C CA . SER B 1 215 ? -11.602 27.781 -7.391 1 95.25 215 SER B CA 1
ATOM 4807 C C . SER B 1 215 ? -10.367 28.453 -6.789 1 95.25 215 SER B C 1
ATOM 4809 O O . SER B 1 215 ? -10.477 29.203 -5.816 1 95.25 215 SER B O 1
ATOM 4811 N N . LEU B 1 216 ? -9.18 28.219 -7.359 1 97.06 216 LEU B N 1
ATOM 4812 C CA . LEU B 1 216 ? -7.957 28.844 -6.859 1 97.06 216 LEU B CA 1
ATOM 4813 C C . LEU B 1 216 ? -7.992 30.344 -7.066 1 97.06 216 LEU B C 1
ATOM 4815 O O . LEU B 1 216 ? -7.688 31.109 -6.148 1 97.06 216 LEU B O 1
ATOM 4819 N N . HIS B 1 217 ? -8.422 30.797 -8.234 1 95.06 217 HIS B N 1
ATOM 4820 C CA . HIS B 1 217 ? -8.5 32.219 -8.57 1 95.06 217 HIS B CA 1
ATOM 4821 C C . HIS B 1 217 ? -9.469 32.938 -7.648 1 95.06 217 HIS B C 1
ATOM 4823 O O . HIS B 1 217 ? -9.211 34.062 -7.242 1 95.06 217 HIS B O 1
ATOM 4829 N N . TYR B 1 218 ? -10.547 32.281 -7.41 1 96 218 TYR B N 1
ATOM 4830 C CA . TYR B 1 218 ? -11.562 32.844 -6.539 1 96 218 TYR B CA 1
ATOM 4831 C C . TYR B 1 218 ? -10.977 33.188 -5.176 1 96 218 TYR B C 1
ATOM 4833 O O . TYR B 1 218 ? -11.148 34.312 -4.676 1 96 218 TYR B O 1
ATOM 4841 N N . LEU B 1 219 ? -10.227 32.312 -4.602 1 94.94 219 LEU B N 1
ATOM 4842 C CA . LEU B 1 219 ? -9.625 32.5 -3.289 1 94.94 219 LEU B CA 1
ATOM 4843 C C . LEU B 1 219 ? -8.578 33.594 -3.332 1 94.94 219 LEU B C 1
ATOM 4845 O O . LEU B 1 219 ? -8.562 34.5 -2.467 1 94.94 219 LEU B O 1
ATOM 4849 N N . LEU B 1 220 ? -7.766 33.594 -4.352 1 93.69 220 LEU B N 1
ATOM 4850 C CA . LEU B 1 220 ? -6.652 34.531 -4.438 1 93.69 220 LEU B CA 1
ATOM 4851 C C . LEU B 1 220 ? -7.141 35.938 -4.785 1 93.69 220 LEU B C 1
ATOM 4853 O O . LEU B 1 220 ? -6.562 36.938 -4.34 1 93.69 220 LEU B O 1
ATOM 4857 N N . ASN B 1 221 ? -8.164 35.969 -5.574 1 93.94 221 ASN B N 1
ATOM 4858 C CA . ASN B 1 221 ? -8.727 37.281 -5.945 1 93.94 221 ASN B CA 1
ATOM 4859 C C . ASN B 1 221 ? -9.234 38.031 -4.723 1 93.94 221 ASN B C 1
ATOM 4861 O O . ASN B 1 221 ? -9.219 39.25 -4.707 1 93.94 221 ASN B O 1
ATOM 4865 N N . TYR B 1 222 ? -9.711 37.312 -3.746 1 93.69 222 TYR B N 1
ATOM 4866 C CA . TYR B 1 222 ? -10.18 37.969 -2.521 1 93.69 222 TYR B CA 1
ATOM 4867 C C . TYR B 1 222 ? -9.062 38.031 -1.483 1 93.69 222 TYR B C 1
ATOM 4869 O O . TYR B 1 222 ? -9.328 38.25 -0.298 1 93.69 222 TYR B O 1
ATOM 4877 N N . ARG B 1 223 ? -7.867 37.688 -1.842 1 92.44 223 ARG B N 1
ATOM 4878 C CA . ARG B 1 223 ? -6.629 37.906 -1.097 1 92.44 223 ARG B CA 1
ATOM 4879 C C . ARG B 1 223 ? -6.504 36.906 0.053 1 92.44 223 ARG B C 1
ATOM 4881 O O . ARG B 1 223 ? -5.887 37.188 1.075 1 92.44 223 ARG B O 1
ATOM 4888 N N . VAL B 1 224 ? -7.234 35.844 -0.112 1 93.25 224 VAL B N 1
ATOM 4889 C CA . VAL B 1 224 ? -6.938 34.75 0.787 1 93.25 224 VAL B CA 1
ATOM 4890 C C . VAL B 1 224 ? -5.629 34.062 0.371 1 93.25 224 VAL B C 1
ATOM 4892 O O . VAL B 1 224 ? -5.473 33.656 -0.782 1 93.25 224 VAL B O 1
ATOM 4895 N N . LYS B 1 225 ? -4.676 34.031 1.178 1 90.94 225 LYS B N 1
ATOM 4896 C CA . LYS B 1 225 ? -3.404 33.375 0.88 1 90.94 225 LYS B CA 1
ATOM 4897 C C . LYS B 1 225 ? -3.221 32.125 1.728 1 90.94 225 LYS B C 1
ATOM 4899 O O . LYS B 1 225 ? -2.625 32.156 2.805 1 90.94 225 LYS B O 1
ATOM 4904 N N . PRO B 1 226 ? -3.727 31.031 1.264 1 96.25 226 PRO B N 1
ATOM 4905 C CA . PRO B 1 226 ? -3.555 29.797 2.02 1 96.25 226 PRO B CA 1
ATOM 4906 C C . PRO B 1 226 ? -2.109 29.297 2.027 1 96.25 226 PRO B C 1
ATOM 4908 O O . PRO B 1 226 ? -1.415 29.391 1.011 1 96.25 226 PRO B O 1
ATOM 4911 N N . PRO B 1 227 ? -1.646 28.828 3.189 1 97.81 227 PRO B N 1
ATOM 4912 C CA . PRO B 1 227 ? -0.314 28.219 3.17 1 97.81 227 PRO B CA 1
ATOM 4913 C C . PRO B 1 227 ? -0.263 26.938 2.338 1 97.81 227 PRO B C 1
ATOM 4915 O O . PRO B 1 227 ? 0.813 26.531 1.894 1 97.81 227 PRO B O 1
ATOM 4918 N N . HIS B 1 228 ? -1.421 26.297 2.182 1 98.75 228 HIS B N 1
ATOM 4919 C CA . HIS B 1 228 ? -1.502 25.109 1.34 1 98.75 228 HIS B CA 1
ATOM 4920 C C . HIS B 1 228 ? -2.891 24.953 0.73 1 98.75 228 HIS B C 1
ATOM 4922 O O . HIS B 1 228 ? -3.861 25.516 1.239 1 98.75 228 HIS B O 1
ATOM 4928 N N . ILE B 1 229 ? -2.953 24.281 -0.378 1 98.81 229 ILE B N 1
ATOM 4929 C CA . ILE B 1 229 ? -4.203 23.828 -0.973 1 98.81 229 ILE B CA 1
ATOM 4930 C C . ILE B 1 229 ? -4.184 22.312 -1.107 1 98.81 229 ILE B C 1
ATOM 4932 O O . ILE B 1 229 ? -3.117 21.688 -1.114 1 98.81 229 ILE B O 1
ATOM 4936 N N . VAL B 1 230 ? -5.367 21.719 -1.201 1 98.75 230 VAL B N 1
ATOM 4937 C CA . VAL B 1 230 ? -5.48 20.266 -1.195 1 98.75 230 VAL B CA 1
ATOM 4938 C C . VAL B 1 230 ? -5.996 19.781 -2.549 1 98.75 230 VAL B C 1
ATOM 4940 O O . VAL B 1 230 ? -6.883 20.391 -3.139 1 98.75 230 VAL B O 1
ATOM 4943 N N . HIS B 1 231 ? -5.469 18.672 -3.09 1 98.75 231 HIS B N 1
ATOM 4944 C CA . HIS B 1 231 ? -5.82 17.891 -4.277 1 98.75 231 HIS B CA 1
ATOM 4945 C C . HIS B 1 231 ? -5.168 18.484 -5.527 1 98.75 231 HIS B C 1
ATOM 4947 O O . HIS B 1 231 ? -4.16 17.953 -6.012 1 98.75 231 HIS B O 1
ATOM 4953 N N . GLY B 1 232 ? -5.695 19.625 -6.062 1 98.56 232 GLY B N 1
ATOM 4954 C CA . GLY B 1 232 ? -5.141 20.266 -7.242 1 98.56 232 GLY B CA 1
ATOM 4955 C C . GLY B 1 232 ? -5.141 19.375 -8.469 1 98.56 232 GLY B C 1
ATOM 4956 O O . GLY B 1 232 ? -4.242 19.453 -9.305 1 98.56 232 GLY B O 1
ATOM 4957 N N . VAL B 1 233 ? -6.082 18.484 -8.68 1 98.62 233 VAL B N 1
ATOM 4958 C CA . VAL B 1 233 ? -6.109 17.422 -9.672 1 98.62 233 VAL B CA 1
ATOM 4959 C C . VAL B 1 233 ? -6.133 18.031 -11.078 1 98.62 233 VAL B C 1
ATOM 4961 O O . VAL B 1 233 ? -5.469 17.531 -11.984 1 98.62 233 VAL B O 1
ATOM 4964 N N . TYR B 1 234 ? -6.824 19.141 -11.266 1 98.31 234 TYR B N 1
ATOM 4965 C CA . TYR B 1 234 ? -7.066 19.672 -12.602 1 98.31 234 TYR B CA 1
ATOM 4966 C C . TYR B 1 234 ? -6.34 20.984 -12.812 1 98.31 234 TYR B C 1
ATOM 4968 O O . TYR B 1 234 ? -6.629 21.719 -13.766 1 98.31 234 TYR B O 1
ATOM 4976 N N . LEU B 1 235 ? -5.43 21.281 -11.891 1 98.44 235 LEU B N 1
ATOM 4977 C CA . LEU B 1 235 ? -4.664 22.516 -12.047 1 98.44 235 LEU B CA 1
ATOM 4978 C C . LEU B 1 235 ? -3.879 22.5 -13.359 1 98.44 235 LEU B C 1
ATOM 4980 O O . LEU B 1 235 ? -3.436 21.438 -13.805 1 98.44 235 LEU B O 1
ATOM 4984 N N . GLU B 1 236 ? -3.67 23.609 -13.844 1 97.31 236 GLU B N 1
ATOM 4985 C CA . GLU B 1 236 ? -2.918 23.766 -15.086 1 97.31 236 GLU B CA 1
ATOM 4986 C C . GLU B 1 236 ? -1.537 24.359 -14.82 1 97.31 236 GLU B C 1
ATOM 4988 O O . GLU B 1 236 ? -1.249 24.812 -13.711 1 97.31 236 GLU B O 1
ATOM 4993 N N . ASP B 1 237 ? -0.75 24.469 -15.844 1 97.5 237 ASP B N 1
ATOM 4994 C CA . ASP B 1 237 ? 0.644 24.875 -15.711 1 97.5 237 ASP B CA 1
ATOM 4995 C C . ASP B 1 237 ? 0.745 26.281 -15.109 1 97.5 237 ASP B C 1
ATOM 4997 O O . ASP B 1 237 ? 1.56 26.516 -14.211 1 97.5 237 ASP B O 1
ATOM 5001 N N . TRP B 1 238 ? 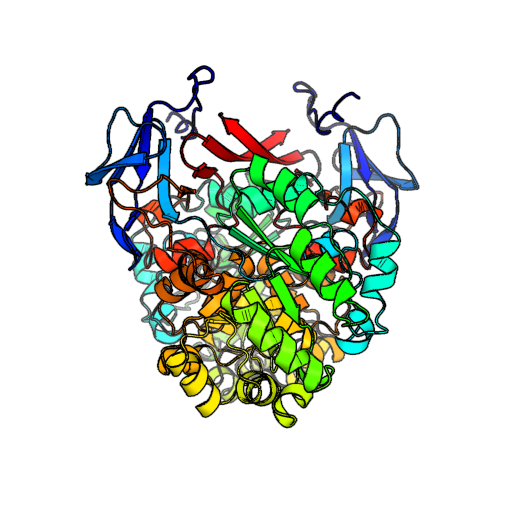-0.058 27.109 -15.633 1 96.75 238 TRP B N 1
ATOM 5002 C CA . TRP B 1 238 ? 0.021 28.484 -15.164 1 96.75 238 TRP B CA 1
ATOM 5003 C C . TRP B 1 238 ? -0.359 28.578 -13.688 1 96.75 238 TRP B C 1
ATOM 5005 O O . TRP B 1 238 ? 0.157 29.438 -12.961 1 96.75 238 TRP B O 1
ATOM 5015 N N . GLU B 1 239 ? -1.224 27.734 -13.18 1 98.19 239 GLU B N 1
ATOM 5016 C CA . GLU B 1 239 ? -1.609 27.734 -11.766 1 98.19 239 GLU B CA 1
ATOM 5017 C C . GLU B 1 239 ? -0.503 27.156 -10.898 1 98.19 239 GLU B C 1
ATOM 5019 O O . GLU B 1 239 ? -0.332 27.562 -9.742 1 98.19 239 GLU B O 1
ATOM 5024 N N . TYR B 1 240 ? 0.221 26.188 -11.445 1 98.44 240 TYR B N 1
ATOM 5025 C CA . TYR B 1 240 ? 1.389 25.703 -10.719 1 98.44 240 TYR B CA 1
ATOM 5026 C C . TYR B 1 240 ? 2.402 26.828 -10.508 1 98.44 240 TYR B C 1
ATOM 5028 O O . TYR B 1 240 ? 2.99 26.938 -9.438 1 98.44 240 TYR B O 1
ATOM 5036 N N . LYS B 1 241 ? 2.631 27.609 -11.555 1 97.56 241 LYS B N 1
ATOM 5037 C CA . LYS B 1 241 ? 3.52 28.766 -11.422 1 97.56 241 LYS B CA 1
ATOM 5038 C C . LYS B 1 241 ? 3.023 29.719 -10.344 1 97.56 241 LYS B C 1
ATOM 5040 O O . LYS B 1 241 ? 3.816 30.25 -9.562 1 97.56 241 LYS B O 1
ATOM 5045 N N . LEU B 1 242 ? 1.767 29.922 -10.336 1 96.94 242 LEU B N 1
ATOM 5046 C CA . LEU B 1 242 ? 1.158 30.781 -9.328 1 96.94 242 LEU B CA 1
ATOM 5047 C C . LEU B 1 242 ? 1.411 30.25 -7.93 1 96.94 242 LEU B C 1
ATOM 5049 O O . LEU B 1 242 ? 1.731 31.016 -7.016 1 96.94 242 LEU B O 1
ATOM 5053 N N . LEU B 1 243 ? 1.201 28.938 -7.711 1 98.44 243 LEU B N 1
ATOM 5054 C CA . LEU B 1 243 ? 1.47 28.312 -6.418 1 98.44 243 LEU B CA 1
ATOM 5055 C C . LEU B 1 243 ? 2.916 28.547 -5.992 1 98.44 243 LEU B C 1
ATOM 5057 O O . LEU B 1 243 ? 3.182 28.891 -4.836 1 98.44 243 LEU B O 1
ATOM 5061 N N . ALA B 1 244 ? 3.828 28.359 -6.918 1 98.12 244 ALA B N 1
ATOM 5062 C CA . ALA B 1 244 ? 5.246 28.531 -6.629 1 98.12 244 ALA B CA 1
ATOM 5063 C C . ALA B 1 244 ? 5.555 29.984 -6.258 1 98.12 244 ALA B C 1
ATOM 5065 O O . ALA B 1 244 ? 6.25 30.25 -5.273 1 98.12 244 ALA B O 1
ATOM 5066 N N . ASP B 1 245 ? 5.016 30.906 -7.055 1 96.62 245 ASP B N 1
ATOM 5067 C CA . ASP B 1 245 ? 5.262 32.312 -6.844 1 96.62 245 ASP B CA 1
ATOM 5068 C C . ASP B 1 245 ? 4.73 32.781 -5.484 1 96.62 245 ASP B C 1
ATOM 5070 O O . ASP B 1 245 ? 5.332 33.625 -4.828 1 96.62 245 ASP B O 1
ATOM 5074 N N . GLU B 1 246 ? 3.623 32.219 -5.062 1 95.56 246 GLU B N 1
ATOM 5075 C CA . GLU B 1 246 ? 2.965 32.625 -3.822 1 95.56 246 GLU B CA 1
ATOM 5076 C C . GLU B 1 246 ? 3.398 31.766 -2.654 1 95.56 246 GLU B C 1
ATOM 5078 O O . GLU B 1 246 ? 2.914 31.922 -1.532 1 95.56 246 GLU B O 1
ATOM 5083 N N . ASP B 1 247 ? 4.246 30.812 -2.896 1 97 247 ASP B N 1
ATOM 5084 C CA . ASP B 1 247 ? 4.758 29.891 -1.889 1 97 247 ASP B CA 1
ATOM 5085 C C . ASP B 1 247 ? 3.623 29.109 -1.223 1 97 247 ASP B C 1
ATOM 5087 O O . ASP B 1 247 ? 3.545 29.047 0.006 1 97 247 ASP B O 1
ATOM 5091 N N . ILE B 1 248 ? 2.691 28.688 -2.023 1 98.38 248 ILE B N 1
ATOM 5092 C CA . ILE B 1 248 ? 1.588 27.859 -1.565 1 98.38 248 ILE B CA 1
ATOM 5093 C C . ILE B 1 248 ? 1.927 26.391 -1.791 1 98.38 248 ILE B C 1
ATOM 5095 O O . ILE B 1 248 ? 2.273 25.984 -2.906 1 98.38 248 ILE B O 1
ATOM 5099 N N . VAL B 1 249 ? 1.847 25.562 -0.746 1 98.88 249 VAL B N 1
ATOM 5100 C CA . VAL B 1 249 ? 2.148 24.141 -0.833 1 98.88 249 VAL B CA 1
ATOM 5101 C C . VAL B 1 249 ? 0.958 23.391 -1.432 1 98.88 249 VAL B C 1
ATOM 5103 O O . VAL B 1 249 ? -0.193 23.672 -1.085 1 98.88 249 VAL B O 1
ATOM 5106 N N . LEU B 1 250 ? 1.195 22.516 -2.385 1 98.94 250 LEU B N 1
ATOM 5107 C CA . LEU B 1 250 ? 0.172 21.625 -2.91 1 98.94 250 LEU B CA 1
ATOM 5108 C C . LEU B 1 250 ? 0.163 20.297 -2.146 1 98.94 250 LEU B C 1
ATOM 5110 O O . LEU B 1 250 ? 1.154 19.562 -2.154 1 98.94 250 LEU B O 1
ATOM 5114 N N . VAL B 1 251 ? -0.896 20 -1.458 1 98.94 251 VAL B N 1
ATOM 5115 C CA . VAL B 1 251 ? -1.042 18.734 -0.766 1 98.94 251 VAL B CA 1
ATOM 5116 C C . VAL B 1 251 ? -1.823 17.75 -1.643 1 98.94 251 VAL B C 1
ATOM 5118 O O . VAL B 1 251 ? -2.994 17.984 -1.949 1 98.94 251 VAL B O 1
ATOM 5121 N N . VAL B 1 252 ? -1.18 16.703 -2.031 1 98.88 252 VAL B N 1
ATOM 5122 C CA . VAL B 1 252 ? -1.815 15.703 -2.883 1 98.88 252 VAL B CA 1
ATOM 5123 C C . VAL B 1 252 ? -2.236 14.5 -2.041 1 98.88 252 VAL B C 1
ATOM 5125 O O . VAL B 1 252 ? -1.593 14.18 -1.037 1 98.88 252 VAL B O 1
ATOM 5128 N N . ASN B 1 253 ? -3.293 13.891 -2.426 1 98.75 253 ASN B N 1
ATOM 5129 C CA . ASN B 1 253 ? -3.855 12.703 -1.796 1 98.75 253 ASN B CA 1
ATOM 5130 C C . ASN B 1 253 ? -4.078 11.586 -2.809 1 98.75 253 ASN B C 1
ATOM 5132 O O . ASN B 1 253 ? -5.203 11.352 -3.25 1 98.75 253 ASN B O 1
ATOM 5136 N N . PRO B 1 254 ? -3.047 10.797 -3.088 1 98.56 254 PRO B N 1
ATOM 5137 C CA . PRO B 1 254 ? -3.01 9.945 -4.277 1 98.56 254 PRO B CA 1
ATOM 5138 C C . PRO B 1 254 ? -4.156 8.938 -4.32 1 98.56 254 PRO B C 1
ATOM 5140 O O . PRO B 1 254 ? -4.867 8.844 -5.324 1 98.56 254 PRO B O 1
ATOM 5143 N N . ARG B 1 255 ? -4.41 8.164 -3.281 1 98.38 255 ARG B N 1
ATOM 5144 C CA . ARG B 1 255 ? -5.469 7.16 -3.328 1 98.38 255 ARG B CA 1
ATOM 5145 C C . ARG B 1 255 ? -6.84 7.812 -3.439 1 98.38 255 ARG B C 1
ATOM 5147 O O . ARG B 1 255 ? -7.68 7.379 -4.234 1 98.38 255 ARG B O 1
ATOM 5154 N N . SER B 1 256 ? -7.051 8.883 -2.678 1 98.19 256 SER B N 1
ATOM 5155 C CA . SER B 1 256 ? -8.328 9.594 -2.732 1 98.19 256 SER B CA 1
ATOM 5156 C C . SER B 1 256 ? -8.562 10.188 -4.113 1 98.19 256 SER B C 1
ATOM 5158 O O . SER B 1 256 ? -9.664 10.07 -4.664 1 98.19 256 SER B O 1
ATOM 5160 N N . ASN B 1 257 ? -7.535 10.867 -4.664 1 97.75 257 ASN B N 1
ATOM 5161 C CA . ASN B 1 257 ? -7.664 11.484 -5.98 1 97.75 257 ASN B CA 1
ATOM 5162 C C . ASN B 1 257 ? -7.961 10.445 -7.059 1 97.75 257 ASN B C 1
ATOM 5164 O O . ASN B 1 257 ? -8.852 10.641 -7.887 1 97.75 257 ASN B O 1
ATOM 5168 N N . LEU B 1 258 ? -7.293 9.32 -6.988 1 97.38 258 LEU B N 1
ATOM 5169 C CA . LEU B 1 258 ? -7.539 8.273 -7.969 1 97.38 258 LEU B CA 1
ATOM 5170 C C . LEU B 1 258 ? -8.938 7.684 -7.801 1 97.38 258 LEU B C 1
ATOM 5172 O O . LEU B 1 258 ? -9.633 7.441 -8.789 1 97.38 258 LEU B O 1
ATOM 5176 N N . TRP B 1 259 ? -9.328 7.484 -6.602 1 97.56 259 TRP B N 1
ATOM 5177 C CA . TRP B 1 259 ? -10.609 6.859 -6.312 1 97.56 259 TRP B CA 1
ATOM 5178 C C . TRP B 1 259 ? -11.766 7.73 -6.793 1 97.56 259 TRP B C 1
ATOM 5180 O O . TRP B 1 259 ? -12.648 7.262 -7.516 1 97.56 259 TRP B O 1
ATOM 5190 N N . PHE B 1 260 ? -11.703 9.023 -6.504 1 96.38 260 PHE B N 1
ATOM 5191 C CA . PHE B 1 260 ? -12.875 9.867 -6.715 1 96.38 260 PHE B CA 1
ATOM 5192 C C . PHE B 1 260 ? -12.82 10.539 -8.078 1 96.38 260 PHE B C 1
ATOM 5194 O O . PHE B 1 260 ? -13.852 10.898 -8.641 1 96.38 260 PHE B O 1
ATOM 5201 N N . THR B 1 261 ? -11.57 10.688 -8.633 1 95.12 261 THR B N 1
ATOM 5202 C CA . THR B 1 261 ? -11.492 11.477 -9.859 1 95.12 261 THR B CA 1
ATOM 5203 C C . THR B 1 261 ? -10.859 10.664 -10.984 1 95.12 261 THR B C 1
ATOM 5205 O O . THR B 1 261 ? -10.867 11.094 -12.141 1 95.12 261 THR B O 1
ATOM 5208 N N . SER B 1 262 ? -10.258 9.5 -10.672 1 94.06 262 SER B N 1
ATOM 5209 C CA . SER B 1 262 ? -9.562 8.648 -11.633 1 94.06 262 SER B CA 1
ATOM 5210 C C . SER B 1 262 ? -8.375 9.375 -12.25 1 94.06 262 SER B C 1
ATOM 5212 O O . SER B 1 262 ? -8 9.102 -13.398 1 94.06 262 SER B O 1
ATOM 5214 N N . LYS B 1 263 ? -7.918 10.375 -11.492 1 95.5 263 LYS B N 1
ATOM 5215 C CA . LYS B 1 263 ? -6.828 11.203 -11.992 1 95.5 263 LYS B CA 1
ATOM 5216 C C . LYS B 1 263 ? -5.961 11.727 -10.852 1 95.5 263 LYS B C 1
ATOM 5218 O O . LYS B 1 263 ? -6.461 11.969 -9.75 1 95.5 263 LYS B O 1
ATOM 5223 N N . LEU B 1 264 ? -4.688 11.828 -11.109 1 97.38 264 LEU B N 1
ATOM 5224 C CA . LEU B 1 264 ? -3.764 12.5 -10.203 1 97.38 264 LEU B CA 1
ATOM 5225 C C . LEU B 1 264 ? -3.414 13.891 -10.727 1 97.38 264 LEU B C 1
ATOM 5227 O O . LEU B 1 264 ? -3.453 14.133 -11.93 1 97.38 264 LEU B O 1
ATOM 5231 N N . PRO B 1 265 ? -3.137 14.859 -9.805 1 97.94 265 PRO B N 1
ATOM 5232 C CA . PRO B 1 265 ? -2.518 16.078 -10.305 1 97.94 265 PRO B CA 1
ATOM 5233 C C . PRO B 1 265 ? -1.183 15.828 -11 1 97.94 265 PRO B C 1
ATOM 5235 O O . PRO B 1 265 ? -0.549 14.797 -10.773 1 97.94 265 PRO B O 1
ATOM 5238 N N . ARG B 1 266 ? -0.839 16.734 -11.883 1 97.81 266 ARG B N 1
ATOM 5239 C CA . ARG B 1 266 ? 0.447 16.609 -12.562 1 97.81 266 ARG B CA 1
ATOM 5240 C C . ARG B 1 266 ? 1.591 17.016 -11.641 1 97.81 266 ARG B C 1
ATOM 5242 O O . ARG B 1 266 ? 2.146 18.109 -11.773 1 97.81 266 ARG B O 1
ATOM 5249 N N . ILE B 1 267 ? 1.962 16.078 -10.891 1 98.31 267 ILE B N 1
ATOM 5250 C CA . ILE B 1 267 ? 2.984 16.297 -9.867 1 98.31 267 ILE B CA 1
ATOM 5251 C C . ILE B 1 267 ? 4.316 16.625 -10.539 1 98.31 267 ILE B C 1
ATOM 5253 O O . ILE B 1 267 ? 5.074 17.453 -10.047 1 98.31 267 ILE B O 1
ATOM 5257 N N . ASP B 1 268 ? 4.617 15.953 -11.648 1 97.5 268 ASP B N 1
ATOM 5258 C CA . ASP B 1 268 ? 5.84 16.219 -12.398 1 97.5 268 ASP B CA 1
ATOM 5259 C C . ASP B 1 268 ? 5.918 17.688 -12.82 1 97.5 268 ASP B C 1
ATOM 5261 O O . ASP B 1 268 ? 6.957 18.328 -12.664 1 97.5 268 ASP B O 1
ATOM 5265 N N . LYS B 1 269 ? 4.805 18.266 -13.289 1 98.06 269 LYS B N 1
ATOM 5266 C CA . LYS B 1 269 ? 4.75 19.672 -13.695 1 98.06 269 LYS B CA 1
ATOM 5267 C C . LYS B 1 269 ? 4.824 20.594 -12.492 1 98.06 269 LYS B C 1
ATOM 5269 O O . LYS B 1 269 ? 5.496 21.641 -12.539 1 98.06 269 LYS B O 1
ATOM 5274 N N . ALA B 1 270 ? 4.094 20.25 -11.445 1 98.75 270 ALA B N 1
ATOM 5275 C CA . ALA B 1 270 ? 4.148 21.047 -10.227 1 98.75 270 ALA B CA 1
ATOM 5276 C C . ALA B 1 270 ? 5.582 21.219 -9.734 1 98.75 270 ALA B C 1
ATOM 5278 O O . ALA B 1 270 ? 6.023 22.328 -9.453 1 98.75 270 ALA B O 1
ATOM 5279 N N . LEU B 1 271 ? 6.289 20.109 -9.711 1 98.5 271 LEU B N 1
ATOM 5280 C CA . LEU B 1 271 ? 7.672 20.109 -9.234 1 98.5 271 LEU B CA 1
ATOM 5281 C C . LEU B 1 271 ? 8.562 20.906 -10.18 1 98.5 271 LEU B C 1
ATOM 5283 O O . LEU B 1 271 ? 9.438 21.656 -9.727 1 98.5 271 LEU B O 1
ATOM 5287 N N . LYS B 1 272 ? 8.359 20.781 -11.43 1 97.81 272 LYS B N 1
ATOM 5288 C CA . LYS B 1 272 ? 9.133 21.5 -12.43 1 97.81 272 LYS B CA 1
ATOM 5289 C C . LYS B 1 272 ? 8.984 23.016 -12.258 1 97.81 272 LYS B C 1
ATOM 5291 O O . LYS B 1 272 ? 9.93 23.766 -12.484 1 97.81 272 LYS B O 1
ATOM 5296 N N . HIS B 1 273 ? 7.832 23.469 -11.828 1 98.19 273 HIS B N 1
ATOM 5297 C CA . HIS B 1 273 ? 7.562 24.891 -11.648 1 98.19 273 HIS B CA 1
ATOM 5298 C C . HIS B 1 273 ? 8.039 25.375 -10.281 1 98.19 273 HIS B C 1
ATOM 5300 O O . HIS B 1 273 ? 7.938 26.562 -9.961 1 98.19 273 HIS B O 1
ATOM 5306 N N . GLY B 1 274 ? 8.438 24.406 -9.43 1 98.12 274 GLY B N 1
ATOM 5307 C CA . GLY B 1 274 ? 9.008 24.781 -8.148 1 98.12 274 GLY B CA 1
ATOM 5308 C C . GLY B 1 274 ? 8 24.75 -7.012 1 98.12 274 GLY B C 1
ATOM 5309 O O . GLY B 1 274 ? 8.25 25.281 -5.934 1 98.12 274 GLY B O 1
ATOM 5310 N N . VAL B 1 275 ? 6.891 24.156 -7.238 1 98.81 275 VAL B N 1
ATOM 5311 C CA . VAL B 1 275 ? 5.879 24.016 -6.195 1 98.81 275 VAL B CA 1
ATOM 5312 C C . VAL B 1 275 ? 6.348 23 -5.156 1 98.81 275 VAL B C 1
ATOM 5314 O O . VAL B 1 275 ? 6.848 21.938 -5.508 1 98.81 275 VAL B O 1
ATOM 5317 N N . LYS B 1 276 ? 6.27 23.328 -3.875 1 98.75 276 LYS B N 1
ATOM 5318 C CA . LYS B 1 276 ? 6.402 22.312 -2.836 1 98.75 276 LYS B CA 1
ATOM 5319 C C . LYS B 1 276 ? 5.152 21.438 -2.762 1 98.75 276 LYS B C 1
ATOM 5321 O O . LYS B 1 276 ? 4.035 21.953 -2.646 1 98.75 276 LYS B O 1
ATOM 5326 N N . VAL B 1 277 ? 5.395 20.172 -2.916 1 98.94 277 VAL B N 1
ATOM 5327 C CA . VAL B 1 277 ? 4.285 19.219 -2.871 1 98.94 277 VAL B CA 1
ATOM 5328 C C . VAL B 1 277 ? 4.391 18.359 -1.608 1 98.94 277 VAL B C 1
ATOM 5330 O O . VAL B 1 277 ? 5.469 17.875 -1.272 1 98.94 277 VAL B O 1
ATOM 5333 N N . ALA B 1 278 ? 3.33 18.25 -0.87 1 98.94 278 ALA B N 1
ATOM 5334 C CA . ALA B 1 278 ? 3.232 17.391 0.311 1 98.94 278 ALA B CA 1
ATOM 5335 C C . ALA B 1 278 ? 2.193 16.297 0.109 1 98.94 278 ALA B C 1
ATOM 5337 O O . ALA B 1 278 ? 1.404 16.344 -0.836 1 98.94 278 ALA B O 1
ATOM 5338 N N . VAL B 1 279 ? 2.213 15.273 1.016 1 98.94 279 VAL B N 1
ATOM 5339 C CA . VAL B 1 279 ? 1.336 14.125 0.842 1 98.94 279 VAL B CA 1
ATOM 5340 C C . VAL B 1 279 ? 0.362 14.031 2.016 1 98.94 279 VAL B C 1
ATOM 5342 O O . VAL B 1 279 ? 0.744 14.258 3.166 1 98.94 279 VAL B O 1
ATOM 5345 N N . GLY B 1 280 ? -0.838 13.852 1.75 1 98.88 280 GLY B N 1
ATOM 5346 C CA . GLY B 1 280 ? -1.88 13.523 2.709 1 98.88 280 GLY B CA 1
ATOM 5347 C C . GLY B 1 280 ? -2.609 12.234 2.379 1 98.88 280 GLY B C 1
ATOM 5348 O O . GLY B 1 280 ? -2.355 11.625 1.339 1 98.88 280 GLY B O 1
ATOM 5349 N N . THR B 1 281 ? -3.502 11.828 3.301 1 98.81 281 THR B N 1
ATOM 5350 C CA . THR B 1 281 ? -4.215 10.57 3.107 1 98.81 281 THR B CA 1
ATOM 5351 C C . THR B 1 281 ? -5.703 10.82 2.881 1 98.81 281 THR B C 1
ATOM 5353 O O . THR B 1 281 ? -6.426 9.93 2.434 1 98.81 281 THR B O 1
ATOM 5356 N N . ASP B 1 282 ? -6.191 12.039 3.248 1 98.44 282 ASP B N 1
ATOM 5357 C CA . ASP B 1 282 ? -7.562 12.492 3.02 1 98.44 282 ASP B CA 1
ATOM 5358 C C . ASP B 1 282 ? -8.555 11.68 3.848 1 98.44 282 ASP B C 1
ATOM 5360 O O . ASP B 1 282 ? -8.406 11.57 5.066 1 98.44 282 ASP B O 1
ATOM 5364 N N . ASN B 1 283 ? -9.617 11.109 3.283 1 97.81 283 ASN B N 1
ATOM 5365 C CA . ASN B 1 283 ? -10.711 10.438 3.975 1 97.81 283 ASN B CA 1
ATOM 5366 C C . ASN B 1 283 ? -10.234 9.172 4.684 1 97.81 283 ASN B C 1
ATOM 5368 O O . ASN B 1 283 ? -10.086 8.125 4.055 1 97.81 283 ASN B O 1
ATOM 5372 N N . ALA B 1 284 ? -10.156 9.211 6 1 97.69 284 ALA B N 1
ATOM 5373 C CA . ALA B 1 284 ? -9.594 8.102 6.773 1 97.69 284 ALA B CA 1
ATOM 5374 C C . ALA B 1 284 ? -10.547 6.914 6.805 1 97.69 284 ALA B C 1
ATOM 5376 O O . ALA B 1 284 ? -10.141 5.797 7.141 1 97.69 284 ALA B O 1
ATOM 5377 N N . GLY B 1 285 ? -11.773 7.125 6.551 1 96.94 285 GLY B N 1
ATOM 5378 C CA . GLY B 1 285 ? -12.719 6.027 6.48 1 96.94 285 GLY B CA 1
ATOM 5379 C C . GLY B 1 285 ? -12.586 5.199 5.219 1 96.94 285 GLY B C 1
ATOM 5380 O O . GLY B 1 285 ? -12.727 3.977 5.254 1 96.94 285 GLY B O 1
ATOM 5381 N N . CYS B 1 286 ? -12.258 5.855 4.156 1 97.44 286 CYS B N 1
ATOM 5382 C CA . CYS B 1 286 ? -12.188 5.188 2.861 1 97.44 286 CYS B CA 1
ATOM 5383 C C . CYS B 1 286 ? -10.781 4.672 2.59 1 97.44 286 CYS B C 1
ATOM 5385 O O . CYS B 1 286 ? -10.602 3.695 1.861 1 97.44 286 CYS B O 1
ATOM 5387 N N . PHE B 1 287 ? -9.773 5.328 3.172 1 97.94 287 PHE B N 1
ATOM 5388 C CA . PHE B 1 287 ? -8.375 5.02 2.924 1 97.94 287 PHE B CA 1
ATOM 5389 C C . PHE B 1 287 ? -7.594 4.945 4.23 1 97.94 287 PHE B C 1
ATOM 5391 O O . PHE B 1 287 ? -7.473 5.945 4.945 1 97.94 287 PHE B O 1
ATOM 5398 N N . HIS B 1 288 ? -7.121 3.707 4.531 1 97.94 288 HIS B N 1
ATOM 5399 C CA . HIS B 1 288 ? -6.316 3.59 5.742 1 97.94 288 HIS B CA 1
ATOM 5400 C C . HIS B 1 288 ? -5.238 4.664 5.793 1 97.94 288 HIS B C 1
ATOM 5402 O O . HIS B 1 288 ? -4.492 4.848 4.828 1 97.94 288 HIS B O 1
ATOM 5408 N N . PRO B 1 289 ? -5.133 5.391 6.871 1 98.25 289 PRO B N 1
ATOM 5409 C CA . PRO B 1 289 ? -4.379 6.645 6.863 1 98.25 289 PRO B CA 1
ATOM 5410 C C . PRO B 1 289 ? -2.887 6.434 7.117 1 98.25 289 PRO B C 1
ATOM 5412 O O . PRO B 1 289 ? -2.324 7.023 8.039 1 98.25 289 PRO B O 1
ATOM 5415 N N . ASP B 1 290 ? -2.234 5.676 6.328 1 98.5 290 ASP B N 1
ATOM 5416 C CA . ASP B 1 290 ? -0.781 5.547 6.281 1 98.5 290 ASP B CA 1
ATOM 5417 C C . ASP B 1 290 ? -0.206 6.25 5.055 1 98.5 290 ASP B C 1
ATOM 5419 O O . ASP B 1 290 ? -0.365 5.773 3.928 1 98.5 290 ASP B O 1
ATOM 5423 N N . VAL B 1 291 ? 0.525 7.285 5.27 1 98.81 291 VAL B N 1
ATOM 5424 C CA . VAL B 1 291 ? 0.989 8.141 4.184 1 98.81 291 VAL B CA 1
ATOM 5425 C C . VAL B 1 291 ? 1.971 7.375 3.303 1 98.81 291 VAL B C 1
ATOM 5427 O O . VAL B 1 291 ? 2.188 7.738 2.143 1 98.81 291 VAL B O 1
ATOM 5430 N N . TRP B 1 292 ? 2.553 6.34 3.828 1 98.81 292 TRP B N 1
ATOM 5431 C CA . TRP B 1 292 ? 3.58 5.613 3.092 1 98.81 292 TRP B CA 1
ATOM 5432 C C . TRP B 1 292 ? 2.973 4.855 1.915 1 98.81 292 TRP B C 1
ATOM 5434 O O . TRP B 1 292 ? 3.629 4.66 0.888 1 98.81 292 TRP B O 1
ATOM 5444 N N . VAL B 1 293 ? 1.717 4.387 2.045 1 98.62 293 VAL B N 1
ATOM 5445 C CA . VAL B 1 293 ? 1.091 3.707 0.917 1 98.62 293 VAL B CA 1
ATOM 5446 C C . VAL B 1 293 ? 0.836 4.703 -0.212 1 98.62 293 VAL B C 1
ATOM 5448 O O . VAL B 1 293 ? 0.97 4.363 -1.39 1 98.62 293 VAL B O 1
ATOM 5451 N N . ASP B 1 294 ? 0.459 5.926 0.119 1 98.81 294 ASP B N 1
ATOM 5452 C CA . ASP B 1 294 ? 0.27 6.977 -0.878 1 98.81 294 ASP B CA 1
ATOM 5453 C C . ASP B 1 294 ? 1.599 7.371 -1.521 1 98.81 294 ASP B C 1
ATOM 5455 O O . ASP B 1 294 ? 1.662 7.609 -2.729 1 98.81 294 ASP B O 1
ATOM 5459 N N . THR B 1 295 ? 2.646 7.406 -0.715 1 98.88 295 THR B N 1
ATOM 5460 C CA . THR B 1 295 ? 3.979 7.707 -1.229 1 98.88 295 THR B CA 1
ATOM 5461 C C . THR B 1 295 ? 4.457 6.605 -2.168 1 98.88 295 THR B C 1
ATOM 5463 O O . THR B 1 295 ? 5.027 6.887 -3.225 1 98.88 295 THR B O 1
ATOM 5466 N N . LEU B 1 296 ? 4.199 5.398 -1.77 1 98.75 296 LEU B N 1
ATOM 5467 C CA . LEU B 1 296 ? 4.543 4.246 -2.598 1 98.75 296 LEU B CA 1
ATOM 5468 C C . LEU B 1 296 ? 3.826 4.309 -3.941 1 98.75 296 LEU B C 1
ATOM 5470 O O . LEU B 1 296 ? 4.426 4.039 -4.984 1 98.75 296 LEU B O 1
ATOM 5474 N N . LEU B 1 297 ? 2.596 4.668 -3.932 1 98.19 297 LEU B N 1
ATOM 5475 C CA . LEU B 1 297 ? 1.82 4.805 -5.16 1 98.19 297 LEU B CA 1
ATOM 5476 C C . LEU B 1 297 ? 2.408 5.887 -6.059 1 98.19 297 LEU B C 1
ATOM 5478 O O . LEU B 1 297 ? 2.529 5.695 -7.27 1 98.19 297 LEU B O 1
ATOM 5482 N N . LEU B 1 298 ? 2.779 7.004 -5.449 1 98.38 298 LEU B N 1
ATOM 5483 C CA . LEU B 1 298 ? 3.383 8.086 -6.215 1 98.38 298 LEU B CA 1
ATOM 5484 C C . LEU B 1 298 ? 4.688 7.637 -6.863 1 98.38 298 LEU B C 1
ATOM 5486 O O . LEU B 1 298 ? 4.918 7.887 -8.047 1 98.38 298 LEU B O 1
ATOM 5490 N N . GLU B 1 299 ? 5.512 6.98 -6.066 1 98.12 299 GLU B N 1
ATOM 5491 C CA . GLU B 1 299 ? 6.777 6.488 -6.605 1 98.12 299 GLU B CA 1
ATOM 5492 C C . GLU B 1 299 ? 6.543 5.527 -7.77 1 98.12 299 GLU B C 1
ATOM 5494 O O . GLU B 1 299 ? 7.266 5.566 -8.766 1 98.12 299 GLU B O 1
ATOM 5499 N N . THR B 1 300 ? 5.527 4.676 -7.652 1 97.69 300 THR B N 1
ATOM 5500 C CA . THR B 1 300 ? 5.211 3.68 -8.672 1 97.69 300 THR B CA 1
ATOM 5501 C C . THR B 1 300 ? 4.754 4.352 -9.961 1 97.69 300 THR B C 1
ATOM 5503 O O . THR B 1 300 ? 5.207 3.986 -11.047 1 97.69 300 THR B O 1
ATOM 5506 N N . ILE B 1 301 ? 3.973 5.359 -9.844 1 96.69 301 ILE B N 1
ATOM 5507 C CA . ILE B 1 301 ? 3.365 6.004 -11 1 96.69 301 ILE B CA 1
ATOM 5508 C C . ILE B 1 301 ? 4.355 6.984 -11.625 1 96.69 301 ILE B C 1
ATOM 5510 O O . ILE B 1 301 ? 4.453 7.078 -12.852 1 96.69 301 ILE B O 1
ATOM 5514 N N . TYR B 1 302 ? 5.082 7.719 -10.781 1 96.75 302 TYR B N 1
ATOM 5515 C CA . TYR B 1 302 ? 6.059 8.703 -11.234 1 96.75 302 TYR B CA 1
ATOM 5516 C C . TYR B 1 302 ? 7.48 8.188 -11.07 1 96.75 302 TYR B C 1
ATOM 5518 O O . TYR B 1 302 ? 8.336 8.867 -10.492 1 96.75 302 TYR B O 1
ATOM 5526 N N . LYS B 1 303 ? 7.727 7.062 -11.648 1 95.06 303 LYS B N 1
ATOM 5527 C CA . LYS B 1 303 ? 8.953 6.297 -11.422 1 95.06 303 LYS B CA 1
ATOM 5528 C C . LYS B 1 303 ? 10.18 7.074 -11.898 1 95.06 303 LYS B C 1
ATOM 5530 O O . LYS B 1 303 ? 11.297 6.797 -11.461 1 95.06 303 LYS B O 1
ATOM 5535 N N . ASP B 1 304 ? 10 8.055 -12.758 1 95.62 304 ASP B N 1
ATOM 5536 C CA . ASP B 1 304 ? 11.125 8.789 -13.312 1 95.62 304 ASP B CA 1
ATOM 5537 C C . ASP B 1 304 ? 11.57 9.906 -12.375 1 95.62 304 ASP B C 1
ATOM 5539 O O . ASP B 1 304 ? 12.633 10.508 -12.578 1 95.62 304 ASP B O 1
ATOM 5543 N N . ILE B 1 305 ? 10.758 10.211 -11.383 1 97.38 305 ILE B N 1
ATOM 5544 C CA . ILE B 1 305 ? 11.133 11.195 -10.375 1 97.38 305 ILE B CA 1
ATOM 5545 C C . ILE B 1 305 ? 12.039 10.555 -9.328 1 97.38 305 ILE B C 1
ATOM 5547 O O . ILE B 1 305 ? 11.805 9.414 -8.914 1 97.38 305 ILE B O 1
ATOM 5551 N N . ASP B 1 306 ? 13.086 11.273 -8.914 1 97.88 306 ASP B N 1
ATOM 5552 C CA . ASP B 1 306 ? 14.008 10.812 -7.879 1 97.88 306 ASP B CA 1
ATOM 5553 C C . ASP B 1 306 ? 13.25 10.438 -6.602 1 97.88 306 ASP B C 1
ATOM 5555 O O . ASP B 1 306 ? 12.523 11.266 -6.047 1 97.88 306 ASP B O 1
ATOM 5559 N N . PRO B 1 307 ? 13.453 9.195 -6.145 1 98.56 307 PRO B N 1
ATOM 5560 C CA . PRO B 1 307 ? 12.75 8.773 -4.93 1 98.56 307 PRO B CA 1
ATOM 5561 C C . PRO B 1 307 ? 12.984 9.727 -3.758 1 98.56 307 PRO B C 1
ATOM 5563 O O . PRO B 1 307 ? 12.117 9.859 -2.887 1 98.56 307 PRO B O 1
ATOM 5566 N N . ARG B 1 308 ? 14.086 10.391 -3.68 1 98.75 308 ARG B N 1
ATOM 5567 C CA . ARG B 1 308 ? 14.375 11.352 -2.625 1 98.75 308 ARG B CA 1
ATOM 5568 C C . ARG B 1 308 ? 13.312 12.453 -2.588 1 98.75 308 ARG B C 1
ATOM 5570 O O . ARG B 1 308 ? 12.961 12.945 -1.515 1 98.75 308 ARG B O 1
ATOM 5577 N N . THR B 1 309 ? 12.82 12.828 -3.746 1 98.75 309 THR B N 1
ATOM 5578 C CA . THR B 1 309 ? 11.789 13.852 -3.854 1 98.75 309 THR B CA 1
ATOM 5579 C C . THR B 1 309 ? 10.516 13.414 -3.137 1 98.75 309 THR B C 1
ATOM 5581 O O . THR B 1 309 ? 9.875 14.211 -2.447 1 98.75 309 THR B O 1
ATOM 5584 N N . PHE B 1 310 ? 10.148 12.156 -3.264 1 98.81 310 PHE B N 1
ATOM 5585 C CA . PHE B 1 310 ? 8.953 11.656 -2.607 1 98.81 310 PHE B CA 1
ATOM 5586 C C . PHE B 1 310 ? 9.133 11.633 -1.095 1 98.81 310 PHE B C 1
ATOM 5588 O O . PHE B 1 310 ? 8.172 11.852 -0.347 1 98.81 310 PHE B O 1
ATOM 5595 N N . LEU B 1 311 ? 10.336 11.336 -0.608 1 98.94 311 LEU B N 1
ATOM 5596 C CA . LEU B 1 311 ? 10.586 11.406 0.827 1 98.94 311 LEU B CA 1
ATOM 5597 C C . LEU B 1 311 ? 10.477 12.836 1.334 1 98.94 311 LEU B C 1
ATOM 5599 O O . LEU B 1 311 ? 9.969 13.078 2.432 1 98.94 311 LEU B O 1
ATOM 5603 N N . GLU B 1 312 ? 10.969 13.789 0.536 1 98.88 312 GLU B N 1
ATOM 5604 C CA . GLU B 1 312 ? 10.805 15.195 0.887 1 98.88 312 GLU B CA 1
ATOM 5605 C C . GLU B 1 312 ? 9.328 15.562 0.991 1 98.88 312 GLU B C 1
ATOM 5607 O O . GLU B 1 312 ? 8.914 16.234 1.938 1 98.88 312 GLU B O 1
ATOM 5612 N N . MET B 1 313 ? 8.555 15.125 0.044 1 98.94 313 MET B N 1
ATOM 5613 C CA . MET B 1 313 ? 7.117 15.383 0.02 1 98.94 313 MET B CA 1
ATOM 5614 C C . MET B 1 313 ? 6.449 14.844 1.28 1 98.94 313 MET B C 1
ATOM 5616 O O . MET B 1 313 ? 5.512 15.453 1.799 1 98.94 313 MET B O 1
ATOM 5620 N N . THR B 1 314 ? 6.949 13.727 1.751 1 98.88 314 THR B N 1
ATOM 5621 C CA . THR B 1 314 ? 6.289 12.977 2.812 1 98.88 314 THR B CA 1
ATOM 5622 C C . THR B 1 314 ? 6.793 13.414 4.184 1 98.88 314 THR B C 1
ATOM 5624 O O . THR B 1 314 ? 6.051 13.375 5.164 1 98.88 314 THR B O 1
ATOM 5627 N N . THR B 1 315 ? 8.086 13.961 4.277 1 98.88 315 THR B N 1
ATOM 5628 C CA . THR B 1 315 ? 8.688 14.172 5.59 1 98.88 315 THR B CA 1
ATOM 5629 C C . THR B 1 315 ? 8.953 15.656 5.828 1 98.88 315 THR B C 1
ATOM 5631 O O . THR B 1 315 ? 9.039 16.109 6.973 1 98.88 315 THR B O 1
ATOM 5634 N N . ILE B 1 316 ? 9.125 16.453 4.777 1 98.88 316 ILE B N 1
ATOM 5635 C CA . ILE B 1 316 ? 9.617 17.812 4.953 1 98.88 316 ILE B CA 1
ATOM 5636 C C . ILE B 1 316 ? 8.531 18.812 4.562 1 98.88 316 ILE B C 1
ATOM 5638 O O . ILE B 1 316 ? 8.141 19.672 5.367 1 98.88 316 ILE B O 1
ATOM 5642 N N . ASN B 1 317 ? 7.914 18.641 3.41 1 98.88 317 ASN B N 1
ATOM 5643 C CA . ASN B 1 317 ? 7.09 19.672 2.801 1 98.88 317 ASN B CA 1
ATOM 5644 C C . ASN B 1 317 ? 5.812 19.906 3.596 1 98.88 317 ASN B C 1
ATOM 5646 O O . ASN B 1 317 ? 5.227 21 3.525 1 98.88 317 ASN B O 1
ATOM 5650 N N . GLY B 1 318 ? 5.406 18.859 4.363 1 98.81 318 GLY B N 1
ATOM 5651 C CA . GLY B 1 318 ? 4.219 19.031 5.188 1 98.81 318 GLY B CA 1
ATOM 5652 C C . GLY B 1 318 ? 4.379 20.109 6.246 1 98.81 318 GLY B C 1
ATOM 5653 O O . GLY B 1 318 ? 3.395 20.719 6.672 1 98.81 318 GLY B O 1
ATOM 5654 N N . TYR B 1 319 ? 5.609 20.359 6.695 1 98.75 319 TYR B N 1
ATOM 5655 C CA . TYR B 1 319 ? 5.863 21.422 7.652 1 98.75 319 TYR B CA 1
ATOM 5656 C C . TYR B 1 319 ? 5.562 22.797 7.039 1 98.75 319 TYR B C 1
ATOM 5658 O O . TYR B 1 319 ? 4.887 23.625 7.652 1 98.75 319 TYR B O 1
ATOM 5666 N N . TYR B 1 320 ? 5.977 22.969 5.812 1 98.5 320 TYR B N 1
ATOM 5667 C CA . TYR B 1 320 ? 5.754 24.234 5.125 1 98.5 320 TYR B CA 1
ATOM 5668 C C . TYR B 1 320 ? 4.27 24.484 4.879 1 98.5 320 TYR B C 1
ATOM 5670 O O . TYR B 1 320 ? 3.807 25.625 4.891 1 98.5 320 TYR B O 1
ATOM 5678 N N . ALA B 1 321 ? 3.527 23.391 4.762 1 98.5 321 ALA B N 1
ATOM 5679 C CA . ALA B 1 321 ? 2.092 23.469 4.508 1 98.5 321 ALA B CA 1
ATOM 5680 C C . ALA B 1 321 ? 1.363 24.109 5.691 1 98.5 321 ALA B C 1
ATOM 5682 O O . ALA B 1 321 ? 0.234 24.578 5.551 1 98.5 321 ALA B O 1
ATOM 5683 N N . VAL B 1 322 ? 2 24.125 6.852 1 98.19 322 VAL B N 1
ATOM 5684 C CA . VAL B 1 322 ? 1.335 24.672 8.031 1 98.19 322 VAL B CA 1
ATOM 5685 C C . VAL B 1 322 ? 2.229 25.719 8.688 1 98.19 322 VAL B C 1
ATOM 5687 O O . VAL B 1 322 ? 2.156 25.938 9.898 1 98.19 322 VAL B O 1
ATOM 5690 N N . ARG B 1 323 ? 3.154 26.297 7.977 1 96.81 323 ARG B N 1
ATOM 5691 C CA . ARG B 1 323 ? 4.02 27.406 8.367 1 96.81 323 ARG B CA 1
ATOM 5692 C C . ARG B 1 323 ? 4.887 27.031 9.57 1 96.81 323 ARG B C 1
ATOM 5694 O O . ARG B 1 323 ? 5.031 27.812 10.508 1 96.81 323 ARG B O 1
ATOM 5701 N N . GLN B 1 324 ? 5.309 25.797 9.547 1 97.12 324 GLN B N 1
ATOM 5702 C CA . GLN B 1 324 ? 6.234 25.312 10.562 1 97.12 324 GLN B CA 1
ATOM 5703 C C . GLN B 1 324 ? 7.613 25.031 9.969 1 97.12 324 GLN B C 1
ATOM 5705 O O . GLN B 1 324 ? 7.738 24.781 8.766 1 97.12 324 GLN B O 1
ATOM 5710 N N . LYS B 1 325 ? 8.555 25.125 10.812 1 97.25 325 LYS B N 1
ATOM 5711 C CA . LYS B 1 325 ? 9.906 24.734 10.414 1 97.25 325 LYS B CA 1
ATOM 5712 C C . LYS B 1 325 ? 10.078 23.219 10.469 1 97.25 325 LYS B C 1
ATOM 5714 O O . LYS B 1 325 ? 9.672 22.578 11.438 1 97.25 325 LYS B O 1
ATOM 5719 N N . PRO B 1 326 ? 10.664 22.672 9.43 1 98.06 326 PRO B N 1
ATOM 5720 C CA . PRO B 1 326 ? 10.859 21.219 9.422 1 98.06 326 PRO B CA 1
ATOM 5721 C C . PRO B 1 326 ? 11.766 20.75 10.555 1 98.06 326 PRO B C 1
ATOM 5723 O O . PRO B 1 326 ? 12.773 21.391 10.867 1 98.06 326 PRO B O 1
ATOM 5726 N N . LEU B 1 327 ? 11.383 19.734 11.227 1 97.5 327 LEU B N 1
ATOM 5727 C CA . LEU B 1 327 ? 12.266 19.047 12.156 1 97.5 327 LEU B CA 1
ATOM 5728 C C . LEU B 1 327 ? 13.164 18.047 11.43 1 97.5 327 LEU B C 1
ATOM 5730 O O . LEU B 1 327 ? 12.75 16.922 11.133 1 97.5 327 LEU B O 1
ATOM 5734 N N . ILE B 1 328 ? 14.359 18.469 11.148 1 98.25 328 ILE B N 1
ATOM 5735 C CA . ILE B 1 328 ? 15.312 17.688 10.367 1 98.25 328 ILE B CA 1
ATOM 5736 C C . ILE B 1 328 ? 16.328 17.047 11.297 1 98.25 328 ILE B C 1
ATOM 5738 O O . ILE B 1 328 ? 16.375 17.344 12.492 1 98.25 328 ILE B O 1
ATOM 5742 N N . ILE B 1 329 ? 17.094 16.156 10.781 1 98.81 329 ILE B N 1
ATOM 5743 C CA . ILE B 1 329 ? 18.109 15.438 11.547 1 98.81 329 ILE B CA 1
ATOM 5744 C C . ILE B 1 329 ? 19.453 16.141 11.383 1 98.81 329 ILE B C 1
ATOM 5746 O O . ILE B 1 329 ? 20.125 15.984 10.359 1 98.81 329 ILE B O 1
ATOM 5750 N N . GLU B 1 330 ? 19.75 16.859 12.328 1 98.5 330 GLU B N 1
ATOM 5751 C CA . GLU B 1 330 ? 21 17.594 12.461 1 98.5 330 GLU B CA 1
ATOM 5752 C C . GLU B 1 330 ? 21.375 17.766 13.93 1 98.5 330 GLU B C 1
ATOM 5754 O O . GLU B 1 330 ? 20.516 17.75 14.805 1 98.5 330 GLU B O 1
ATOM 5759 N N . GLU B 1 331 ? 22.641 17.922 14.18 1 98.44 331 GLU B N 1
ATOM 5760 C CA . GLU B 1 331 ? 23.094 18.156 15.547 1 98.44 331 GLU B CA 1
ATOM 5761 C C . GLU B 1 331 ? 22.453 19.406 16.141 1 98.44 331 GLU B C 1
ATOM 5763 O O . GLU B 1 331 ? 22.281 20.406 15.438 1 98.44 331 GLU B O 1
ATOM 5768 N N . ASN B 1 332 ? 22.047 19.328 17.391 1 97.75 332 ASN B N 1
ATOM 5769 C CA . ASN B 1 332 ? 21.469 20.406 18.203 1 97.75 332 ASN B CA 1
ATOM 5770 C C . ASN B 1 332 ? 20 20.641 17.859 1 97.75 332 ASN B C 1
ATOM 5772 O O . ASN B 1 332 ? 19.375 21.578 18.359 1 97.75 332 ASN B O 1
ATOM 5776 N N . MET B 1 333 ? 19.453 19.812 17.016 1 97.75 333 MET B N 1
ATOM 5777 C CA . MET B 1 333 ? 18.016 19.844 16.75 1 97.75 333 MET B CA 1
ATOM 5778 C C . MET B 1 333 ? 17.266 18.922 17.688 1 97.75 333 MET B 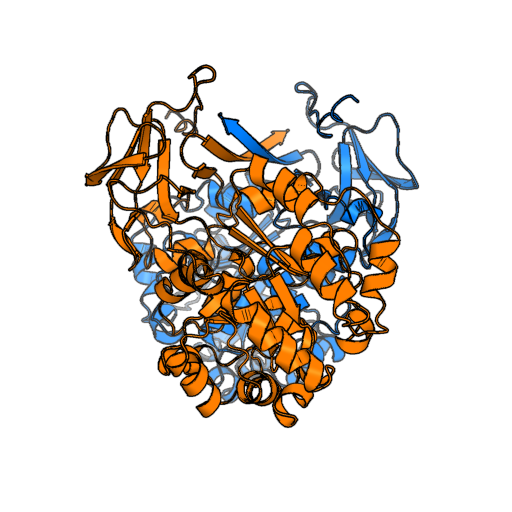C 1
ATOM 5780 O O . MET B 1 333 ? 17.844 17.969 18.219 1 97.75 333 MET B O 1
ATOM 5784 N N . ASN B 1 334 ? 15.984 19.25 17.906 1 96.94 334 ASN B N 1
ATOM 5785 C CA . ASN B 1 334 ? 15.133 18.312 18.625 1 96.94 334 ASN B CA 1
ATOM 5786 C C . ASN B 1 334 ? 15.086 16.953 17.922 1 96.94 334 ASN B C 1
ATOM 5788 O O . ASN B 1 334 ? 15.039 16.875 16.703 1 96.94 334 ASN B O 1
ATOM 5792 N N . ALA B 1 335 ? 15.164 15.922 18.75 1 97.44 335 ALA B N 1
ATOM 5793 C CA . ALA B 1 335 ? 15.141 14.57 18.188 1 97.44 335 ALA B CA 1
ATOM 5794 C C . ALA B 1 335 ? 13.734 14.188 17.75 1 97.44 335 ALA B C 1
ATOM 5796 O O . ALA B 1 335 ? 12.891 13.828 18.578 1 97.44 335 ALA B O 1
ATOM 5797 N N . TYR B 1 336 ? 13.422 14.258 16.547 1 97.88 336 TYR B N 1
ATOM 5798 C CA . TYR B 1 336 ? 12.18 13.82 15.906 1 97.88 336 TYR B CA 1
ATOM 5799 C C . TYR B 1 336 ? 12.469 13.023 14.641 1 97.88 336 TYR B C 1
ATOM 5801 O O . TYR B 1 336 ? 12.508 13.578 13.547 1 97.88 336 TYR B O 1
ATOM 5809 N N . PHE B 1 337 ? 12.695 11.742 14.859 1 98.75 337 PHE B N 1
ATOM 5810 C CA . PHE B 1 337 ? 13.055 10.906 13.727 1 98.75 337 PHE B CA 1
ATOM 5811 C C . PHE B 1 337 ? 12.617 9.461 13.953 1 98.75 337 PHE B C 1
ATOM 5813 O O . PHE B 1 337 ? 12.172 9.109 15.047 1 98.75 337 PHE B O 1
ATOM 5820 N N . MET B 1 338 ? 12.609 8.695 12.883 1 98.75 338 MET B N 1
ATOM 5821 C CA . MET B 1 338 ? 12.312 7.273 13 1 98.75 338 MET B CA 1
ATOM 5822 C C . MET B 1 338 ? 13.469 6.434 12.469 1 98.75 338 MET B C 1
ATOM 5824 O O . MET B 1 338 ? 14.234 6.891 11.609 1 98.75 338 MET B O 1
ATOM 5828 N N . GLY B 1 339 ? 13.734 5.301 13.055 1 98.75 339 GLY B N 1
ATOM 5829 C CA . GLY B 1 339 ? 14.586 4.23 12.555 1 98.75 339 GLY B CA 1
ATOM 5830 C C . GLY B 1 339 ? 13.805 3.023 12.07 1 98.75 339 GLY B C 1
ATOM 5831 O O . GLY B 1 339 ? 12.859 2.582 12.727 1 98.75 339 GLY B O 1
ATOM 5832 N N . VAL B 1 340 ? 14.203 2.555 10.875 1 98.69 340 VAL B N 1
ATOM 5833 C CA . VAL B 1 340 ? 13.453 1.443 10.297 1 98.69 340 VAL B CA 1
ATOM 5834 C C . VAL B 1 340 ? 14.414 0.343 9.859 1 98.69 340 VAL B C 1
ATOM 5836 O O . VAL B 1 340 ? 15.562 0.62 9.492 1 98.69 340 VAL B O 1
ATOM 5839 N N . ASP B 1 341 ? 13.961 -0.872 10 1 98.12 341 ASP B N 1
ATOM 5840 C CA . ASP B 1 341 ? 14.656 -2.025 9.445 1 98.12 341 ASP B CA 1
ATOM 5841 C C . ASP B 1 341 ? 14.156 -2.352 8.039 1 98.12 341 ASP B C 1
ATOM 5843 O O . ASP B 1 341 ? 12.953 -2.51 7.828 1 98.12 341 ASP B O 1
ATOM 5847 N N . LEU B 1 342 ? 15.078 -2.436 7.078 1 97.69 342 LEU B N 1
ATOM 5848 C CA . LEU B 1 342 ? 14.695 -2.674 5.691 1 97.69 342 LEU B CA 1
ATOM 5849 C C . LEU B 1 342 ? 15.125 -4.066 5.242 1 97.69 342 LEU B C 1
ATOM 5851 O O . LEU B 1 342 ? 15.094 -4.371 4.047 1 97.69 342 LEU B O 1
ATOM 5855 N N . GLY B 1 343 ? 15.602 -4.887 6.223 1 96.25 343 GLY B N 1
ATOM 5856 C CA . GLY B 1 343 ? 16.078 -6.215 5.883 1 96.25 343 GLY B CA 1
ATOM 5857 C C . GLY B 1 343 ? 17.344 -6.203 5.062 1 96.25 343 GLY B C 1
ATOM 5858 O O . GLY B 1 343 ? 18.312 -5.508 5.406 1 96.25 343 GLY B O 1
ATOM 5859 N N . VAL B 1 344 ? 17.344 -6.949 3.984 1 96.5 344 VAL B N 1
ATOM 5860 C CA . VAL B 1 344 ? 18.547 -7.066 3.16 1 96.5 344 VAL B CA 1
ATOM 5861 C C . VAL B 1 344 ? 18.859 -5.719 2.512 1 96.5 344 VAL B C 1
ATOM 5863 O O . VAL B 1 344 ? 20.016 -5.445 2.164 1 96.5 344 VAL B O 1
ATOM 5866 N N . ALA B 1 345 ? 17.844 -4.887 2.354 1 97.44 345 ALA B N 1
ATOM 5867 C CA . ALA B 1 345 ? 18.031 -3.584 1.726 1 97.44 345 ALA B CA 1
ATOM 5868 C C . ALA B 1 345 ? 18.891 -2.674 2.605 1 97.44 345 ALA B C 1
ATOM 5870 O O . ALA B 1 345 ? 19.391 -1.646 2.143 1 97.44 345 ALA B O 1
ATOM 5871 N N . ASN B 1 346 ? 19.094 -3.014 3.924 1 97.56 346 ASN B N 1
ATOM 5872 C CA . ASN B 1 346 ? 19.969 -2.24 4.793 1 97.56 346 ASN B CA 1
ATOM 5873 C C . ASN B 1 346 ? 21.375 -2.125 4.211 1 97.56 346 ASN B C 1
ATOM 5875 O O . ASN B 1 346 ? 22.016 -1.078 4.324 1 97.56 346 ASN B O 1
ATOM 5879 N N . TYR B 1 347 ? 21.75 -3.164 3.5 1 95.19 347 TYR B N 1
ATOM 5880 C CA . TYR B 1 347 ? 23.156 -3.166 3.102 1 95.19 347 TYR B CA 1
ATOM 5881 C C . TYR B 1 347 ? 23.297 -3.439 1.609 1 95.19 347 TYR B C 1
ATOM 5883 O O . TYR B 1 347 ? 24.391 -3.277 1.043 1 95.19 347 TYR B O 1
ATOM 5891 N N . ARG B 1 348 ? 22.172 -3.75 0.896 1 96.5 348 ARG B N 1
ATOM 5892 C CA . ARG B 1 348 ? 22.297 -4.137 -0.505 1 96.5 348 ARG B CA 1
ATOM 5893 C C . ARG B 1 348 ? 21.5 -3.213 -1.405 1 96.5 348 ARG B C 1
ATOM 5895 O O . ARG B 1 348 ? 21.391 -3.443 -2.613 1 96.5 348 ARG B O 1
ATOM 5902 N N . SER B 1 349 ? 20.922 -2.236 -0.899 1 97.38 349 SER B N 1
ATOM 5903 C CA . SER B 1 349 ? 20.016 -1.369 -1.636 1 97.38 349 SER B CA 1
ATOM 5904 C C . SER B 1 349 ? 20.703 -0.743 -2.846 1 97.38 349 SER B C 1
ATOM 5906 O O . SER B 1 349 ? 21.828 -0.242 -2.74 1 97.38 349 SER B O 1
ATOM 5908 N N . GLY B 1 350 ? 20 -0.77 -3.955 1 97.62 350 GLY B N 1
ATOM 5909 C CA . GLY B 1 350 ? 20.453 -0.031 -5.125 1 97.62 350 GLY B CA 1
ATOM 5910 C C . GLY B 1 350 ? 20.125 1.447 -5.059 1 97.62 350 GLY B C 1
ATOM 5911 O O . GLY B 1 350 ? 20.734 2.258 -5.762 1 97.62 350 GLY B O 1
ATOM 5912 N N . ASN B 1 351 ? 19.172 1.82 -4.324 1 98.38 351 ASN B N 1
ATOM 5913 C CA . ASN B 1 351 ? 18.703 3.176 -4.051 1 98.38 351 ASN B CA 1
ATOM 5914 C C . ASN B 1 351 ? 17.984 3.262 -2.707 1 98.38 351 ASN B C 1
ATOM 5916 O O . ASN B 1 351 ? 16.828 2.861 -2.592 1 98.38 351 ASN B O 1
ATOM 5920 N N . ILE B 1 352 ? 18.609 3.785 -1.717 1 98.75 352 ILE B N 1
ATOM 5921 C CA . ILE B 1 352 ? 18.125 3.689 -0.342 1 98.75 352 ILE B CA 1
ATOM 5922 C C . ILE B 1 352 ? 16.844 4.492 -0.189 1 98.75 352 ILE B C 1
ATOM 5924 O O . ILE B 1 352 ? 15.945 4.105 0.569 1 98.75 352 ILE B O 1
ATOM 5928 N N . TYR B 1 353 ? 16.688 5.617 -0.895 1 98.88 353 TYR B N 1
ATOM 5929 C CA . TYR B 1 353 ? 15.445 6.391 -0.833 1 98.88 353 TYR B CA 1
ATOM 5930 C C . TYR B 1 353 ? 14.266 5.566 -1.326 1 98.88 353 TYR B C 1
ATOM 5932 O O . TYR B 1 353 ? 13.227 5.5 -0.663 1 98.88 353 TYR B O 1
ATOM 5940 N N . GLY B 1 354 ? 14.484 4.895 -2.445 1 98.69 354 GLY B N 1
ATOM 5941 C CA . GLY B 1 354 ? 13.453 4.012 -2.977 1 98.69 354 GLY B CA 1
ATOM 5942 C C . GLY B 1 354 ? 13.164 2.828 -2.078 1 98.69 354 GLY B C 1
ATOM 5943 O O . GLY B 1 354 ? 12.008 2.426 -1.932 1 98.69 354 GLY B O 1
ATOM 5944 N N . SER B 1 355 ? 14.227 2.283 -1.435 1 98.69 355 SER B N 1
ATOM 5945 C CA . SER B 1 355 ? 14.047 1.152 -0.53 1 98.69 355 SER B CA 1
ATOM 5946 C C . SER B 1 355 ? 13.18 1.531 0.667 1 98.69 355 SER B C 1
ATOM 5948 O O . SER B 1 355 ? 12.328 0.754 1.089 1 98.69 355 SER B O 1
ATOM 5950 N N . ILE B 1 356 ? 13.414 2.707 1.175 1 98.88 356 ILE B N 1
ATOM 5951 C CA . ILE B 1 356 ? 12.625 3.17 2.309 1 98.88 356 ILE B CA 1
ATOM 5952 C C . ILE B 1 356 ? 11.148 3.215 1.925 1 98.88 356 ILE B C 1
ATOM 5954 O O . ILE B 1 356 ? 10.305 2.662 2.627 1 98.88 356 ILE B O 1
ATOM 5958 N N . ILE B 1 357 ? 10.836 3.768 0.805 1 98.81 357 ILE B N 1
ATOM 5959 C CA . ILE B 1 357 ? 9.453 3.941 0.366 1 98.81 357 ILE B CA 1
ATOM 5960 C C . ILE B 1 357 ? 8.828 2.578 0.083 1 98.81 357 ILE B C 1
ATOM 5962 O O . ILE B 1 357 ? 7.707 2.303 0.514 1 98.81 357 ILE B O 1
ATOM 5966 N N . ASN B 1 358 ? 9.562 1.693 -0.496 1 97.81 358 ASN B N 1
ATOM 5967 C CA . ASN B 1 358 ? 9.055 0.422 -0.998 1 97.81 358 ASN B CA 1
ATOM 5968 C C . ASN B 1 358 ? 8.875 -0.594 0.127 1 97.81 358 ASN B C 1
ATOM 5970 O O . ASN B 1 358 ? 8.125 -1.561 -0.017 1 97.81 358 ASN B O 1
ATOM 5974 N N . ARG B 1 359 ? 9.586 -0.357 1.31 1 97.81 359 ARG B N 1
ATOM 5975 C CA . ARG B 1 359 ? 9.664 -1.468 2.254 1 97.81 359 ARG B CA 1
ATOM 5976 C C . ARG B 1 359 ? 9.25 -1.026 3.654 1 97.81 359 ARG B C 1
ATOM 5978 O O . ARG B 1 359 ? 8.992 -1.861 4.523 1 97.81 359 ARG B O 1
ATOM 5985 N N . ILE B 1 360 ? 9.023 0.226 3.893 1 98.06 360 ILE B N 1
ATOM 5986 C CA . ILE B 1 360 ? 8.859 0.768 5.238 1 98.06 360 ILE B CA 1
ATOM 5987 C C . ILE B 1 360 ? 7.57 0.238 5.855 1 98.06 360 ILE B C 1
ATOM 5989 O O . ILE B 1 360 ? 7.504 0.005 7.066 1 98.06 360 ILE B O 1
ATOM 5993 N N . ILE B 1 361 ? 6.598 0.008 5.094 1 97 361 ILE B N 1
ATOM 5994 C CA . ILE B 1 361 ? 5.305 -0.45 5.594 1 97 361 ILE B CA 1
ATOM 5995 C C . ILE B 1 361 ? 5.461 -1.823 6.242 1 97 361 ILE B C 1
ATOM 5997 O O . ILE B 1 361 ? 4.828 -2.109 7.262 1 97 361 ILE B O 1
ATOM 6001 N N . TRP B 1 362 ? 6.383 -2.633 5.75 1 95.75 362 TRP B N 1
ATOM 6002 C CA . TRP B 1 362 ? 6.531 -4.02 6.18 1 95.75 362 TRP B CA 1
ATOM 6003 C C . TRP B 1 362 ? 7.758 -4.184 7.07 1 95.75 362 TRP B C 1
ATOM 6005 O O . TRP B 1 362 ? 8.172 -5.305 7.375 1 95.75 362 TRP B O 1
ATOM 6015 N N . SER B 1 363 ? 8.344 -3.043 7.465 1 96 363 SER B N 1
ATOM 6016 C CA . SER B 1 363 ? 9.477 -3.104 8.375 1 96 363 SER B CA 1
ATOM 6017 C C . SER B 1 363 ? 9.133 -3.887 9.641 1 96 363 SER B C 1
ATOM 6019 O O . SER B 1 363 ? 8.148 -3.58 10.312 1 96 363 SER B O 1
ATOM 6021 N N . PRO B 1 364 ? 9.898 -4.906 9.977 1 92.5 364 PRO B N 1
ATOM 6022 C CA . PRO B 1 364 ? 9.594 -5.703 11.164 1 92.5 364 PRO B CA 1
ATOM 6023 C C . PRO B 1 364 ? 9.891 -4.961 12.469 1 92.5 364 PRO B C 1
ATOM 6025 O O . PRO B 1 364 ? 9.445 -5.375 13.539 1 92.5 364 PRO B O 1
ATOM 6028 N N . TYR B 1 365 ? 10.656 -3.98 12.281 1 94.12 365 TYR B N 1
ATOM 6029 C CA . TYR B 1 365 ? 11.117 -3.227 13.445 1 94.12 365 TYR B CA 1
ATOM 6030 C C . TYR B 1 365 ? 11.242 -1.743 13.117 1 94.12 365 TYR B C 1
ATOM 6032 O O . TYR B 1 365 ? 11.938 -1.364 12.172 1 94.12 365 TYR B O 1
ATOM 6040 N N . LYS B 1 366 ? 10.516 -0.864 13.867 1 97.12 366 LYS B N 1
ATOM 6041 C CA . LYS B 1 366 ? 10.578 0.588 13.734 1 97.12 366 LYS B CA 1
ATOM 6042 C C . LYS B 1 366 ? 10.719 1.256 15.102 1 97.12 366 LYS B C 1
ATOM 6044 O O . LYS B 1 366 ? 10.125 0.803 16.078 1 97.12 366 LYS B O 1
ATOM 6049 N N . ILE B 1 367 ? 11.453 2.303 15.133 1 97.31 367 ILE B N 1
ATOM 6050 C CA . ILE B 1 367 ? 11.547 3.125 16.328 1 97.31 367 ILE B CA 1
ATOM 6051 C C . ILE B 1 367 ? 11.172 4.566 16 1 97.31 367 ILE B C 1
ATOM 6053 O O . ILE B 1 367 ? 11.523 5.082 14.938 1 97.31 367 ILE B O 1
ATOM 6057 N N . PHE B 1 368 ? 10.414 5.125 16.844 1 97.56 368 PHE B N 1
ATOM 6058 C CA . PHE B 1 368 ? 10.07 6.539 16.766 1 97.56 368 PHE B CA 1
ATOM 6059 C C . PHE B 1 368 ? 10.617 7.305 17.953 1 97.56 368 PHE B C 1
ATOM 6061 O O . PHE B 1 368 ? 10.297 6.992 19.109 1 97.56 368 PHE B O 1
ATOM 6068 N N . VAL B 1 369 ? 11.469 8.227 17.656 1 97.38 369 VAL B N 1
ATOM 6069 C CA . VAL B 1 369 ? 12.023 9.078 18.688 1 97.38 369 VAL B CA 1
ATOM 6070 C C . VAL B 1 369 ? 11.375 10.461 18.641 1 97.38 369 VAL B C 1
ATOM 6072 O O . VAL B 1 369 ? 11.391 11.117 17.594 1 97.38 369 VAL B O 1
ATOM 6075 N N . LYS B 1 370 ? 10.836 10.875 19.688 1 96.62 370 LYS B N 1
ATOM 6076 C CA . LYS B 1 370 ? 10.242 12.203 19.844 1 96.62 370 LYS B CA 1
ATOM 6077 C C . LYS B 1 370 ? 10.711 12.859 21.141 1 96.62 370 LYS B C 1
ATOM 6079 O O . LYS B 1 370 ? 10.047 12.75 22.172 1 96.62 370 LYS B O 1
ATOM 6084 N N . GLU B 1 371 ? 11.82 13.562 20.906 1 94.44 371 GLU B N 1
ATOM 6085 C CA . GLU B 1 371 ? 12.516 14.164 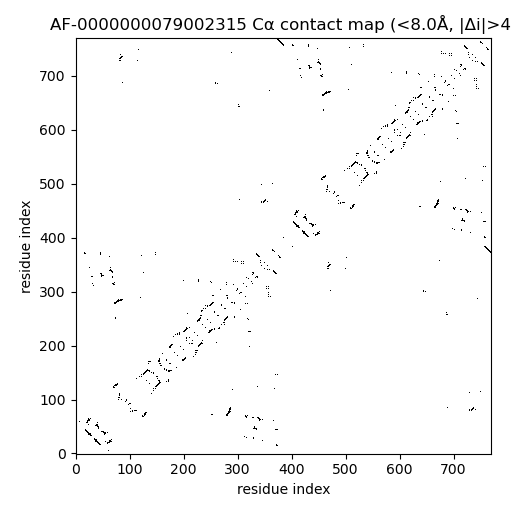22.047 1 94.44 371 GLU B CA 1
ATOM 6086 C C . GLU B 1 371 ? 12.867 13.117 23.094 1 94.44 371 GLU B C 1
ATOM 6088 O O . GLU B 1 371 ? 13.609 12.172 22.812 1 94.44 371 GLU B O 1
ATOM 6093 N N . ASN B 1 372 ? 12.117 13.102 24.266 1 92.06 372 ASN B N 1
ATOM 6094 C CA . ASN B 1 372 ? 12.484 12.188 25.344 1 92.06 372 ASN B CA 1
ATOM 6095 C C . ASN B 1 372 ? 11.648 10.906 25.312 1 92.06 372 ASN B C 1
ATOM 6097 O O . ASN B 1 372 ? 11.742 10.078 26.219 1 92.06 372 ASN B O 1
ATOM 6101 N N . ASN B 1 373 ? 10.898 10.773 24.266 1 92.88 373 ASN B N 1
ATOM 6102 C CA . ASN B 1 373 ? 10.016 9.617 24.156 1 92.88 373 ASN B CA 1
ATOM 6103 C C . ASN B 1 373 ? 10.477 8.672 23.047 1 92.88 373 ASN B C 1
ATOM 6105 O O . ASN B 1 373 ? 10.938 9.109 22 1 92.88 373 ASN B O 1
ATOM 6109 N N . LEU B 1 374 ? 10.453 7.414 23.422 1 94.19 374 LEU B N 1
ATOM 6110 C CA . LEU B 1 374 ? 10.812 6.355 22.484 1 94.19 374 LEU B CA 1
ATOM 6111 C C . LEU B 1 374 ? 9.656 5.379 22.297 1 94.19 374 LEU B C 1
ATOM 6113 O O . LEU B 1 374 ? 9.094 4.879 23.281 1 94.19 374 LEU B O 1
ATOM 6117 N N . TYR B 1 375 ? 9.258 5.238 21.062 1 93.94 375 TYR B N 1
ATOM 6118 C CA . TYR B 1 375 ? 8.227 4.27 20.688 1 93.94 375 TYR B CA 1
ATOM 6119 C C . TYR B 1 375 ? 8.797 3.186 19.781 1 93.94 375 TYR B C 1
ATOM 6121 O O . TYR B 1 375 ? 9.469 3.482 18.797 1 93.94 375 TYR B O 1
ATOM 6129 N N . ILE B 1 376 ? 8.516 1.938 20.156 1 94.06 376 ILE B N 1
ATOM 6130 C CA . ILE B 1 376 ? 9.055 0.827 19.375 1 94.06 376 ILE B CA 1
ATOM 6131 C C . ILE B 1 376 ? 7.906 -0.008 18.797 1 94.06 376 ILE B C 1
ATOM 6133 O O . ILE B 1 376 ? 7.016 -0.437 19.547 1 94.06 376 ILE B O 1
ATOM 6137 N N . HIS B 1 377 ? 7.883 -0.109 17.531 1 92 377 HIS B N 1
ATOM 6138 C CA . HIS B 1 377 ? 6.977 -0.962 16.766 1 92 377 HIS B CA 1
ATOM 6139 C C . HIS B 1 377 ? 7.672 -2.248 16.328 1 92 377 HIS B C 1
ATOM 6141 O O . HIS B 1 377 ? 8.695 -2.203 15.633 1 92 377 HIS B O 1
ATOM 6147 N N . THR B 1 378 ? 7.133 -3.41 16.766 1 92.44 378 THR B N 1
ATOM 6148 C CA . THR B 1 378 ? 7.73 -4.688 16.375 1 92.44 378 THR B CA 1
ATOM 6149 C C . THR B 1 378 ? 6.676 -5.625 15.805 1 92.44 378 THR B C 1
ATOM 6151 O O . THR B 1 378 ? 5.523 -5.617 16.234 1 92.44 378 THR B O 1
ATOM 6154 N N . ILE B 1 379 ? 7.066 -6.348 14.797 1 88.56 379 ILE B N 1
ATOM 6155 C CA . ILE B 1 379 ? 6.273 -7.438 14.242 1 88.56 379 ILE B CA 1
ATOM 6156 C C . ILE B 1 379 ? 6.801 -8.773 14.758 1 88.56 379 ILE B C 1
ATOM 6158 O O . ILE B 1 379 ? 8 -9.039 14.695 1 88.56 379 ILE B O 1
ATOM 6162 N N . LYS B 1 380 ? 5.91 -9.555 15.32 1 86.69 380 LYS B N 1
ATOM 6163 C CA . LYS B 1 380 ? 6.293 -10.859 15.844 1 86.69 380 LYS B CA 1
ATOM 6164 C C . LYS B 1 380 ? 5.496 -11.977 15.172 1 86.69 380 LYS B C 1
ATOM 6166 O O . LYS B 1 380 ? 4.301 -11.82 14.906 1 86.69 380 LYS B O 1
ATOM 6171 N N . TYR B 1 381 ? 6.199 -13.008 14.867 1 85.75 381 TYR B N 1
ATOM 6172 C CA . TYR B 1 381 ? 5.582 -14.219 14.336 1 85.75 381 TYR B CA 1
ATOM 6173 C C . TYR B 1 381 ? 5.719 -15.375 15.32 1 85.75 381 TYR B C 1
ATOM 6175 O O . TYR B 1 381 ? 6.812 -15.641 15.828 1 85.75 381 TYR B O 1
ATOM 6183 N N . HIS B 1 382 ? 4.578 -15.93 15.625 1 84.44 382 HIS B N 1
ATOM 6184 C CA . HIS B 1 382 ? 4.539 -17.125 16.453 1 84.44 382 HIS B CA 1
ATOM 6185 C C . HIS B 1 382 ? 4.023 -18.328 15.664 1 84.44 382 HIS B C 1
ATOM 6187 O O . HIS B 1 382 ? 2.932 -18.281 15.094 1 84.44 382 HIS B O 1
ATOM 6193 N N . PHE B 1 383 ? 4.895 -19.312 15.594 1 82.56 383 PHE B N 1
ATOM 6194 C CA . PHE B 1 383 ? 4.539 -20.531 14.867 1 82.56 383 PHE B CA 1
ATOM 6195 C C . PHE B 1 383 ? 4.203 -21.656 15.836 1 82.56 383 PHE B C 1
ATOM 6197 O O . PHE B 1 383 ? 5 -21.969 16.719 1 82.56 383 PHE B O 1
ATOM 6204 N N . LYS B 1 384 ? 3.012 -22.047 15.859 1 75.94 384 LYS B N 1
ATOM 6205 C CA . LYS B 1 384 ? 2.59 -23.172 16.688 1 75.94 384 LYS B CA 1
ATOM 6206 C C . LYS B 1 384 ? 2.404 -24.438 15.852 1 75.94 384 LYS B C 1
ATOM 6208 O O . LYS B 1 384 ? 1.66 -24.438 14.875 1 75.94 384 LYS B O 1
ATOM 6213 N N . ASP B 1 385 ? 3.305 -25.406 16.031 1 67.94 385 ASP B N 1
ATOM 6214 C CA . ASP B 1 385 ? 3.203 -26.688 15.344 1 67.94 385 ASP B CA 1
ATOM 6215 C C . ASP B 1 385 ? 2.281 -27.641 16.094 1 67.94 385 ASP B C 1
ATOM 6217 O O . ASP B 1 385 ? 2.287 -27.672 17.328 1 67.94 385 ASP B O 1
#

Nearest PDB structures (foldseek):
  5hme-assembly1_A  TM=8.005E-01  e=2.266E-17  Paenarthrobacter aurescens
  4f0r-assembly1_A  TM=7.141E-01  e=1.698E-18  Chromobacterium violaceum ATCC 12472
  4lh8-assembly1_A  TM=8.067E-01  e=2.522E-16  Paenarthrobacter aurescens
  2uz9-assembly1_A  TM=7.335E-01  e=7.363E-15  Homo sapiens
  2imr-assembly1_A  TM=6.281E-01  e=2.024E-13  Deinococcus radiodurans

Sequence (770 aa):
MKNPSPAGTVKKGSPALSRIVINTYHLLYGIELEDIGKSHIIVENGVIKEINHGFRGDADYTVGAILPLPVNAHIHLNDYRVPEHCIGYNLSSYAGSKGVKHPLIQLVKNPILPEELAYVMTQYSIVVDYQEHFWRCNEFREKLSRYGVKYIGLSRPTRYDLEEISDVLKHCDGIGISNPLKLPPWIVAELAQIANNKIVSAHISETKTMEEHGSLHYLLNYRVKPPHIVHGVYLEDWEYKLLADEDIVLVVNPRSNLWFTSKLPRIDKALKHGVKVAVGTDNAGCFHPDVWVDTLLLETIYKDIDPRTFLEMTTINGYYAVRQKPLIIEENMNAYFMGVDLGVANYRSGNIYGSIINRIIWSPYKIFVKENNLYIHTIKYHFKDMKNPSPAGTVKKGSPALSRIVINTYHLLYGIELEDIGKSHIIVENGVIKEINHGFRGDADYTVGAILPLPVNAHIHLNDYRVPEHCIGYNLSSYAGSKGVKHPLIQLVKNPILPEELAYVMTQYSIVVDYQEHFWRCNEFREKLSRYGVKYIGLSRPTRYDLEEISDVLKHCDGIGISNPLKLPPWIVAELAQIANNKIVSAHISETKTMEEH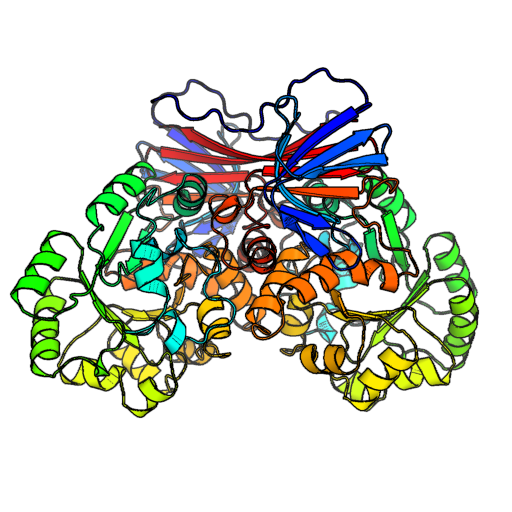GSLHYLLNYRVKPPHIVHGVYLEDWEYKLLADEDIVLVVNPRSNLWFTSKLPRIDKALKHGVKVAVGTDNAGCFHPDVWVDTLLLETIYKDIDPRTFLEMTTINGYYAVRQKPLIIEENMNAYFMGVDLGVANYRSGNIYGSIINRIIWSPYKIFVKENNLYIHTIKYHFKD

pLDDT: mean 92.64, std 13.92, range [20.2, 98.94]

Radius of gyration: 26.25 Å; Cα contacts (8 Å, |Δi|>4): 1847; chains: 2; bounding box: 56×71×67 Å

InterPro domains:
  IPR006680 Amidohydrolase-related [PF01979] (200-319)
  IPR032466 Metal-dependent hydrolase [SSF51556] (71-323)
  IPR050287 5-Methylthioadenosine/S-adenosylhomocysteine deaminase [PTHR43794] (188-335)

Foldseek 3Di:
DPDPPPFQDQDPDDPQCQKAKEWEQWEQFDLLGDTPGTWMWMAHQQFTADIDHHDDPPHNYYFLYKWFFWEALEAALLLQQAAAPCPPHAPCQDPNPPHPRPVVSVVRPPDSQDPVNLVLLLRHQEYEHEHEVDLCQQVCCVSNVVSNHHYAYAYAFPVLDPVSLVVSVVRGQYHEAEFQVVDDLVSLLVNLVVLVRGAYEYAAPLDVVRVVVPRVCSNVVSPRQHLEYEQCFPPDLVVLLVCQVSNYAYEHAQVVSCVNPVTHHPVVSSVVSPHHYAYHNYRCNHGPGNRLVVLLVCCVVPVVDQLSSSSSRTQASSCSNGPHHGQGDDGRTRDWMKGFHLPPCSNDPPHNSNSCSNRRVPTQWMWTRRRSDIDIHHDDDDDDD/DPDPPPPQPDDPDDPQCQKAKEWEQWEQFDLLGDTPGTWMWMAGQQFTADIGHHDDPPHNYYFLYKWFFWEALEAALLLQQAAAPCPPHAPCQDPNPPHPRPVVSVVRPPDSQDPVNLVLLLRHQEYEHEPECDQCQQVCCVSNVVSNHHYAYAYAFPVLDPVRLVVSVVRGQYHEAEFQVVDDLVSLLVNLVVLVRGAYEYAAPLDVVRVVVPRVCSNVVSPRQHLEYEQCFPPDLVVLLVCQVSNYAYEHAQVVSCVNPVTHHPVVSSVVSPHHYAYHNYRCNHGPGNRLVVLLVCCVVPVVDQLSSSSSRTQASSCSNGPHHGQGDDGRTRDWMKGFHLPPCSNDPPHNSNSCSNRRVPTQWMWTRRRSDIDIHHDDDDDDD

Solvent-accessible surface area (backbone atoms only — not comparable to full-atom values): 38381 Å² total; per-residue (Å²): 131,82,70,77,65,75,82,80,64,78,78,85,76,73,61,57,44,54,64,48,33,36,23,23,39,27,33,32,36,42,93,80,48,45,70,70,34,42,18,26,40,32,33,44,74,18,22,20,67,45,72,45,80,38,75,58,92,83,40,68,43,75,34,18,34,34,36,48,28,34,22,35,48,28,27,23,57,69,37,47,63,43,22,27,60,50,69,92,49,55,55,57,61,23,71,31,98,84,15,55,46,64,65,54,39,68,74,48,75,70,69,77,70,47,67,73,55,48,57,58,51,45,59,25,45,36,41,31,29,42,29,82,77,40,82,57,32,54,60,52,31,56,60,37,44,75,52,62,19,46,58,42,25,18,22,36,56,87,78,66,41,72,68,48,45,51,52,44,52,74,48,24,58,21,37,37,38,72,51,59,77,78,52,56,68,73,52,46,43,50,47,20,60,48,31,74,83,32,50,34,35,34,42,23,17,60,4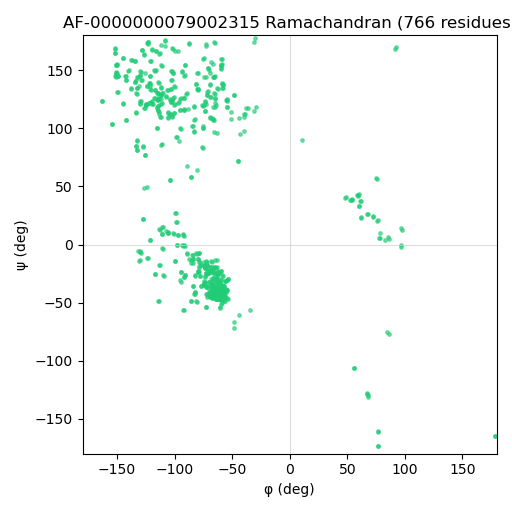3,68,65,38,36,76,70,32,32,63,56,56,41,45,73,46,55,31,65,37,41,23,37,32,44,39,32,54,60,48,71,71,54,29,41,49,30,28,75,68,62,24,23,42,28,33,26,57,58,53,35,25,50,64,59,71,39,65,37,61,56,72,58,29,48,74,49,57,26,48,46,18,33,16,38,34,51,28,16,65,31,61,67,50,55,56,61,36,47,35,50,47,47,35,69,44,53,87,54,61,45,57,56,55,50,38,18,30,38,40,36,25,26,50,36,69,78,42,77,64,64,42,50,46,70,77,27,62,31,41,30,28,32,33,30,51,65,69,40,40,80,45,41,57,34,61,52,47,42,48,52,53,34,53,89,72,32,48,37,35,38,39,37,48,39,46,30,40,35,38,40,38,57,46,78,44,78,45,82,131,81,69,80,67,78,73,84,66,78,81,86,80,70,63,59,45,53,63,47,32,37,24,23,40,28,33,33,37,42,93,81,47,46,71,69,35,42,18,25,39,32,34,42,75,20,22,21,65,43,74,45,79,39,76,58,90,82,40,71,44,76,36,18,34,33,38,47,29,34,23,36,49,28,28,23,58,69,38,46,64,43,22,27,60,49,70,91,50,53,54,56,60,24,72,31,98,85,16,55,47,64,65,53,40,70,74,48,72,73,67,77,68,46,66,73,53,49,59,56,49,44,58,26,45,36,40,30,30,40,42,74,72,37,80,57,33,54,60,51,30,57,60,36,44,76,54,62,20,45,62,42,27,18,23,37,54,87,79,67,42,72,67,48,46,53,54,44,50,74,48,24,59,20,37,37,38,73,52,58,78,77,50,55,69,72,52,46,42,52,47,19,60,48,31,74,83,33,50,35,34,33,42,24,16,60,43,67,66,39,37,77,70,32,32,61,55,57,42,45,73,47,56,31,66,38,40,22,37,33,45,39,32,55,60,48,71,71,53,30,40,48,28,28,75,68,63,23,23,41,29,32,26,55,58,53,34,25,50,63,59,71,39,67,39,59,56,72,58,28,48,72,49,57,27,49,45,18,32,16,38,36,51,27,18,65,31,60,68,51,53,56,62,36,46,34,50,47,48,34,69,45,55,87,52,62,44,58,57,53,50,39,16,31,39,39,36,26,27,50,36,69,78,40,80,62,64,41,49,45,70,76,26,60,31,42,32,29,33,33,30,52,64,70,41,40,82,46,41,58,34,63,52,45,42,49,51,54,34,54,90,71,33,47,37,35,36,40,36,49,38,44,31,40,35,37,40,38,58,46,80,45,78,45,81

Organism: Staphylothermus marinus (strain ATCC 43588 / DSM 3639 / JCM 9404 / F1) (NCBI:txid399550)

Secondary structure (DSSP, 8-state):
------S----TT--S-SEEEEEEEEEEETTTTEE--SEEEEEETTEEEEEEES--TT-SEEEEEEEEPPEEEEEEGGGGGSTTTTTT--HHHHHSTT-SHHHHHHH--S-SS-HHHHHHHTT-SEEEEEETT---HHHHHHHHHTTTPEEEEEE--SS--HHHHHHHHHHSSEEEES-GGGS-HHHHHHHHHHTTTSEEEEEES-SHHHHHTTHHHHHHHTT---SEEEE-TT--HHHHHHHHHTT-EEEE-HHHHHHHHS----HHHHHHTT--EEE--EETTTS---HHHHHHHHHHHTTTS-HHHHHHHHHTHHHHTTT-------TTSB-EEEEE--TTHHHH-S-HHHHHHHHGGG-SEEEEEETTEEEEEEEEEEEE-/------S----TT--S-SEEEEEEEEEEETTTTEE--SEEEEEETTEEEEEEES--TT-SEEEEEEEEPPEEEEEEGGGGGSTTTTTT--HHHHHSTT-SHHHHHHH--S-SS-HHHHHHHTT-SEEEEE-SS---HHHHHHHHHTTTPEEEEEE--SS--HHHHHHHHHHSSEEEES-GGGS-HHHHHHHHHHTTTSEEEEEES-SHHHHHTTHHHHHHHTT---SEEEE-TT--HHHHHHHHHTT-EEEE-HHHHHHHHS----HHHHHHTT--EEE--EETTTS---HHHHHHHHHHHTTTS-HHHHHHHHHTHHHHTTT-------TTSB-EEEEE--TTHHHH-S-HHHHHHHHGGG-SEEEEEETTEEEEEEEEEEEE-